Protein AF-0000000071170287 (afdb_homodimer)

pLDDT: mean 80.83, std 24.48, range [15.87, 98.81]

Sequence (714 aa):
MMTIGILTIIVFGMSVFVTDGTKCVKSKDAKGWYVNCGYQEFQSVPNDELEDVETFNLEHNYIGKLHNNSFAPYPNIKHLRLAFNKVHTIDQGSLASLSELDILDLSQNAVRTVPGGLPKSLTHLNLNANPVDVDMRPLASAVGLRTLQLKGCDLKAYPALGIMPNLVTLDVSENYDIEDLDPAQLAVTCRLARLNITGASKLFRPGQQGAHCRCRRVVQWTETHKVALYGLGHPVQCPEPVDGDGEADDRDDPNSDACARAPEQALAVFKECMAEWEHRNTPYWAIASGLAIAVALMVGLCVCMRRRRRRRRRRAAAAADKSQAAQSPPSSDVKSAANNDSAGHKTEPAALLSSAAMMTIGILTIIVFGMSVFVTDGTKCVKSKDAKGWYVNCGYQEFQSVPNDELEDVETFNLEHNYIGKLHNNSFAPYPNIKHLRLAFNKVHTIDQGSLASLSELDILDLSQNAVRTVPGGLPKSLTHLNLNANPVDVDMRPLASAVGLRTLQLKGCDLKAYPALGIMPNLVTLDVSENYDIEDLDPAQLAVTCRLARLNITGASKLFRPGQQGAHCRCRRVVQWTETHKVALYGLGHPVQCPEPVDGDGEADDRDDPNSDACARAPEQALAVFKECMAEWEHRNTPYWAIASGLAIAVALMVGLCVCMRRRRRRRRRRAAAAADKSQAAQSPPSSDVKSAANNDSAGHKTEPAALLSSAA

Radius of gyration: 48.96 Å; Cα contacts (8 Å, |Δi|>4): 1388; chains: 2; bounding box: 82×201×154 Å

Foldseek 3Di:
DPPPPPPPPPPPPFPFPPDPPDCKTWGADPVGIAIANAPSQDQAQDPDLDPAHAAYHHEHHAHAEQDLCRCVSPQNYQHYAHANYAHAYYDQNRALSNQNHAEDAHDHYAHAADHANHHLNYAYYAHHQYQYELEHQSCVNNQNHAEYHHANNLYQEHRQYAQHARHAEYENAQNQNHQADALLSVLSHLNHAEYEHANPQNYLDAPDALSQLRQLQVLLSCVVSNHHYHHQDVPRDHHDHDPCHCVVPVCSPPPDPSSRDHDPSSVVSNVVSVVVVCVVPPPPVVVVVVVVVVVVVVVVVVVVVVVVVVVVVVVVVVVVVVPPPPDDDDDDDDDDDDDDDDDDDPDDDPDDDDDDD/DPPPPPPPPPPPPFPFPPDPPPCKTWGADPVGIAIANAPSQDQAQDPDLDPAHAAYHHEHHAHAEQDLCRCVSPQNYQHYHHANYAHAYYDQNRALSNQNHAEDAHDHYAHAADHANHHLNYAYYAHHQYQYELEHQSCVNNQNHAEYHHANNLYQEHRQYAQHARHAEYENAQNQNHQADALLSVLSHLNHAEYEHANPQNYLDAPDALSQLRQLQVLLSCVVSNHHYHHQDVPRDHHDHDPCHCVVPVCSPPPDPSSRDHDPSSVVSNVVSVVVVCVVPPPPVVVVVVVVVVVVVVVVVVVVVVVVVVVVVVVVVVVVVVPPVPPDDPDDDDPDDDDDDDDDDDDDDDDDDDDDD

Organism: Aphis gossypii (NCBI:txid80765)

Secondary structure (DSSP, 8-state):
----------------B--TT-SSEEEEETTEEEEE-TTS--SS-------S-SEEE--SS---EE-TTTTTT-TT-SEEE--SS---EE-TTTTTT-TT--EEE--SS---SPPS---TT--EEE-TT----SB-GGGGG-TT--EEE-TT---SSS-B----TT--EEE-TT-TT-----HHHHHTSTT--EEE-TT-TTTT-TT-TTHHHHHHHHHHHHHHTT-EEESSTTTT-PPPP-TTTTSS-GGG-TTSGGGTSPPHHHHHHHHHHHHHHHHHHS-HHHHHHHHHHHHHHHHHHHHHHHHHHHHHHHHHHHHHHTTSTT-------------------------------/----------------B--TT-SSEEEEETTEEEEE-TTS--SS-------S-SEEE--SS---EE-TTTTTT-TT-SEEE--SS---EE-TTTTTT-TT--EEE--SS---SPPS---TT--EEE-TT----SB-GGGGG-TT--EEE-TT---SSS-B----TT--EEE-TT-TT-----HHHHHT-TT--EEE-TT-TTTT-TT-TTHHHHHHHHHHHHHHTT-EEESSTTTT-PPPP-TTTTSS-GGG-TTSGGGTSPPHHHHHHHHHHHHHHHHHHS-HHHHHHHHHHHHHHHHHHHHHHHHHHHHHHHHHHHHHHTTGGGGS-----------------------------

Solvent-accessible surface area (backbone atoms only — not comparable to full-atom values): 37749 Å² total; per-residue (Å²): 135,84,82,77,77,80,79,80,78,78,74,80,73,76,68,67,57,76,63,92,86,56,82,50,42,51,40,75,53,100,89,37,33,34,34,43,38,47,69,62,68,37,57,49,71,74,83,65,94,54,76,72,34,23,30,42,33,45,27,47,28,47,29,30,59,39,44,54,64,51,42,61,80,40,46,56,25,28,34,41,34,42,28,42,21,11,33,45,44,58,41,49,50,23,50,44,65,24,62,51,23,30,36,41,33,45,23,42,21,29,35,34,67,72,48,37,51,43,26,55,44,24,28,35,43,33,38,26,41,11,60,33,52,40,73,39,43,43,49,41,50,25,57,39,28,26,36,42,35,36,33,40,13,68,24,63,38,62,68,40,62,36,63,32,37,48,26,28,35,40,33,45,22,51,14,51,53,21,46,61,73,51,49,52,72,50,16,25,30,58,44,35,38,35,39,32,41,32,53,29,70,46,42,52,39,75,76,41,82,36,21,24,22,44,37,39,19,36,52,44,46,28,59,77,62,60,32,48,69,40,59,60,58,88,79,68,72,63,38,68,78,42,95,64,39,27,72,90,39,67,51,24,16,81,86,40,74,51,14,43,44,77,52,67,67,20,52,52,41,25,50,52,16,48,51,52,35,46,64,71,68,48,58,70,62,55,56,51,49,46,49,48,50,50,50,49,51,51,51,49,51,52,50,53,51,52,51,51,52,52,53,52,52,53,55,53,53,59,56,56,64,65,65,72,72,67,72,81,88,80,92,83,87,83,80,83,84,84,84,93,84,88,82,84,82,84,84,83,91,82,82,79,86,78,65,92,126,136,84,81,78,79,79,80,78,78,78,74,78,73,77,70,66,57,78,62,89,87,55,83,51,43,49,40,74,53,100,87,36,33,34,33,44,39,46,70,62,68,36,57,49,71,75,83,66,94,53,75,71,35,24,31,43,33,45,26,47,28,47,30,30,59,39,45,54,65,51,42,61,80,40,46,56,25,29,33,41,35,42,29,42,21,13,34,44,44,59,42,47,50,23,50,45,65,24,63,52,23,30,37,41,34,45,24,42,24,28,35,34,67,71,47,37,50,42,26,54,45,24,28,36,43,33,37,26,40,10,60,33,53,39,73,40,43,42,49,42,50,25,58,40,28,26,34,43,34,36,35,38,12,68,26,64,38,62,69,40,62,36,62,31,38,49,25,29,36,41,32,46,20,53,14,51,51,19,46,60,74,51,49,52,72,50,16,24,30,58,46,34,37,36,37,32,42,32,53,29,71,45,41,53,39,73,76,40,84,36,22,24,21,44,39,38,20,36,52,44,47,30,61,75,62,59,32,46,68,39,57,62,57,89,77,69,72,61,37,66,78,42,93,66,41,26,73,90,39,68,52,23,17,83,88,40,74,52,14,45,44,77,51,66,68,20,51,52,41,26,51,52,15,47,52,50,35,47,63,73,68,48,58,67,62,56,56,50,49,48,50,48,49,50,49,49,52,51,51,49,51,52,52,54,52,51,51,53,54,52,53,55,52,52,56,54,52,58,56,56,62,64,62,64,67,64,70,72,78,86,75,87,86,82,74,84,76,85,82,89,78,91,77,84,92,81,90,88,96,90,84,93,88,88,91,94,131

Structure (mmCIF, N/CA/C/O backbone):
data_AF-0000000071170287-model_v1
#
loop_
_entity.id
_entity.type
_entity.pdbx_description
1 polymer 'Uncharacterized protein'
#
loop_
_atom_site.group_PDB
_atom_site.id
_atom_site.type_symbol
_atom_site.label_atom_id
_atom_site.label_alt_id
_atom_site.label_comp_id
_atom_site.label_asym_id
_atom_site.label_entity_id
_atom_site.label_seq_id
_atom_site.pdbx_PDB_ins_code
_atom_site.Cartn_x
_atom_site.Cartn_y
_atom_site.Cartn_z
_atom_site.occupancy
_atom_site.B_iso_or_equiv
_atom_site.auth_seq_id
_atom_site.auth_comp_id
_atom_site.auth_asym_id
_atom_site.auth_atom_id
_atom_site.pdbx_PDB_model_num
ATOM 1 N N . MET A 1 1 ? 19.141 8.766 73 1 29.8 1 MET A N 1
ATOM 2 C CA . MET A 1 1 ? 17.875 8.445 72.375 1 29.8 1 MET A CA 1
ATOM 3 C C . MET A 1 1 ? 17.875 8.844 70.938 1 29.8 1 MET A C 1
ATOM 5 O O . MET A 1 1 ? 17.906 10.039 70.625 1 29.8 1 MET A O 1
ATOM 9 N N . MET A 1 2 ? 18.625 8.086 70.062 1 35.69 2 MET A N 1
ATOM 10 C CA . MET A 1 2 ? 18.828 8.234 68.625 1 35.69 2 MET A CA 1
ATOM 11 C C . MET A 1 2 ? 17.516 8.078 67.875 1 35.69 2 MET A C 1
ATOM 13 O O . MET A 1 2 ? 16.844 7.055 68 1 35.69 2 MET A O 1
ATOM 17 N N . THR A 1 3 ? 16.75 9.172 67.562 1 39.69 3 THR A N 1
ATOM 18 C CA . THR A 1 3 ? 15.531 9.25 66.812 1 39.69 3 THR A CA 1
ATOM 19 C C . THR A 1 3 ? 15.766 8.719 65.375 1 39.69 3 THR A C 1
ATOM 21 O O . THR A 1 3 ? 16.547 9.281 64.625 1 39.69 3 THR A O 1
ATOM 24 N N . ILE A 1 4 ? 15.75 7.395 65.125 1 41.28 4 ILE A N 1
ATOM 25 C CA . ILE A 1 4 ? 15.727 6.785 63.844 1 41.28 4 ILE A CA 1
ATOM 26 C C . ILE A 1 4 ? 14.477 7.234 63.062 1 41.28 4 ILE A C 1
ATOM 28 O O . ILE A 1 4 ? 13.352 6.938 63.5 1 41.28 4 ILE A O 1
ATOM 32 N N . GLY A 1 5 ? 14.523 8.336 62.312 1 35.56 5 GLY A N 1
ATOM 33 C CA . GLY A 1 5 ? 13.508 8.758 61.375 1 35.56 5 GLY A CA 1
ATOM 34 C C . GLY A 1 5 ? 13.172 7.699 60.344 1 35.56 5 GLY A C 1
ATOM 35 O O . GLY A 1 5 ? 14.047 7.242 59.625 1 35.56 5 GLY A O 1
ATOM 36 N N . ILE A 1 6 ? 12.07 6.918 60.562 1 38.28 6 ILE A N 1
ATOM 37 C CA . ILE A 1 6 ? 11.5 5.977 59.594 1 38.28 6 ILE A CA 1
ATOM 38 C C . ILE A 1 6 ? 11.023 6.727 58.375 1 38.28 6 ILE A C 1
ATOM 40 O O . ILE A 1 6 ? 10.141 7.582 58.438 1 38.28 6 ILE A O 1
ATOM 44 N N . LEU A 1 7 ? 11.867 6.836 57.375 1 33.69 7 LEU A N 1
ATOM 45 C CA . LEU A 1 7 ? 11.484 7.258 56.031 1 33.69 7 LEU A CA 1
ATOM 46 C C . LEU A 1 7 ? 10.414 6.336 55.438 1 33.69 7 LEU A C 1
ATOM 48 O O . LEU A 1 7 ? 10.672 5.148 55.219 1 33.69 7 LEU A O 1
ATOM 52 N N . THR A 1 8 ? 9.125 6.621 55.594 1 34.88 8 THR A N 1
ATOM 53 C CA . THR A 1 8 ? 8.008 5.973 54.906 1 34.88 8 THR A CA 1
ATOM 54 C C . THR A 1 8 ? 8.078 6.188 53.406 1 34.88 8 THR A C 1
ATOM 56 O O . THR A 1 8 ? 7.988 7.32 52.938 1 34.88 8 THR A O 1
ATOM 59 N N . ILE A 1 9 ? 8.68 5.328 52.656 1 34 9 ILE A N 1
ATOM 60 C CA . ILE A 1 9 ? 8.578 5.262 51.219 1 34 9 ILE A CA 1
ATOM 61 C C . ILE A 1 9 ? 7.133 4.996 50.812 1 34 9 ILE A C 1
ATOM 63 O O . ILE A 1 9 ? 6.582 3.936 51.094 1 34 9 ILE A O 1
ATOM 67 N N . ILE A 1 10 ? 6.352 5.973 50.531 1 35.06 10 ILE A N 1
ATOM 68 C CA . ILE A 1 10 ? 5.047 5.867 49.906 1 35.06 10 ILE A CA 1
ATOM 69 C C . ILE A 1 10 ? 5.219 5.305 48.5 1 35.06 10 ILE A C 1
ATOM 71 O O . ILE A 1 10 ? 5.742 5.984 47.594 1 35.06 10 ILE A O 1
ATOM 75 N N . VAL A 1 11 ? 5.27 4.043 48.312 1 34.19 11 VAL A N 1
ATOM 76 C CA . VAL A 1 11 ? 5.129 3.391 47.031 1 34.19 11 VAL A CA 1
ATOM 77 C C . VAL A 1 11 ? 3.736 3.66 46.469 1 34.19 11 VAL A C 1
ATOM 79 O O . VAL A 1 11 ? 2.738 3.182 47 1 34.19 11 VAL A O 1
ATOM 82 N N . PHE A 1 12 ? 3.539 4.785 45.812 1 38.03 12 PHE A N 1
ATOM 83 C CA . PHE A 1 12 ? 2.377 4.918 44.938 1 38.03 12 PHE A CA 1
ATOM 84 C C . PHE A 1 12 ? 2.248 3.711 44.031 1 38.03 12 PHE A C 1
ATOM 86 O O . PHE A 1 12 ? 3.059 3.529 43.125 1 38.03 12 PHE A O 1
ATOM 93 N N . GLY A 1 13 ? 1.559 2.732 44.438 1 34.62 13 GLY A N 1
ATOM 94 C CA . GLY A 1 13 ? 1.176 1.552 43.656 1 34.62 13 GLY A CA 1
ATOM 95 C C . GLY A 1 13 ? 0.446 1.883 42.375 1 34.62 13 GLY A C 1
ATOM 96 O O . GLY A 1 13 ? -0.657 2.434 42.406 1 34.62 13 GLY A O 1
ATOM 97 N N . MET A 1 14 ? 1.111 2.156 41.219 1 40.56 14 MET A N 1
ATOM 98 C CA . MET A 1 14 ? 0.49 2.055 39.906 1 40.56 14 MET A CA 1
ATOM 99 C C . MET A 1 14 ? -0.341 0.782 39.781 1 40.56 14 MET A C 1
ATOM 101 O O . MET A 1 14 ? 0.182 -0.322 39.938 1 40.56 14 MET A O 1
ATOM 105 N N . SER A 1 15 ? -1.541 0.933 40 1 41.53 15 SER A N 1
ATOM 106 C CA . SER A 1 15 ? -2.408 -0.226 39.812 1 41.53 15 SER A CA 1
ATOM 107 C C . SER A 1 15 ? -2.393 -0.703 38.375 1 41.53 15 SER A C 1
ATOM 109 O O . SER A 1 15 ? -2.838 0.012 37.469 1 41.53 15 SER A O 1
ATOM 111 N N . VAL A 1 16 ? -1.485 -1.405 38 1 45.06 16 VAL A N 1
ATOM 112 C CA . VAL A 1 16 ? -1.535 -2.199 36.781 1 45.06 16 VAL A CA 1
ATOM 113 C C . VAL A 1 16 ? -2.592 -3.293 36.906 1 45.06 16 VAL A C 1
ATOM 115 O O . VAL A 1 16 ? -2.52 -4.125 37.812 1 45.06 16 VAL A O 1
ATOM 118 N N . PHE A 1 17 ? -3.75 -3.111 36.5 1 42.28 17 PHE A N 1
ATOM 119 C CA . PHE A 1 17 ? -4.695 -4.215 36.406 1 42.28 17 PHE A CA 1
ATOM 120 C C . PHE A 1 17 ? -4.371 -5.086 35.188 1 42.28 17 PHE A C 1
ATOM 122 O O . PHE A 1 17 ? -4.398 -4.613 34.062 1 42.28 17 PHE A O 1
ATOM 129 N N . VAL A 1 18 ? -3.551 -6.066 35.438 1 42.06 18 VAL A N 1
ATOM 130 C CA . VAL A 1 18 ? -3.404 -7.094 34.406 1 42.06 18 VAL A CA 1
ATOM 131 C C . VAL A 1 18 ? -4.66 -7.965 34.375 1 42.06 18 VAL A C 1
ATOM 133 O O . VAL A 1 18 ? -4.988 -8.641 35.344 1 42.06 18 VAL A O 1
ATOM 136 N N . THR A 1 19 ? -5.719 -7.688 33.75 1 39.91 19 THR A N 1
ATOM 137 C CA . THR A 1 19 ? -6.793 -8.656 33.562 1 39.91 19 THR A CA 1
ATOM 138 C C . THR A 1 19 ? -6.273 -9.914 32.875 1 39.91 19 THR A C 1
ATOM 140 O O . THR A 1 19 ? -5.32 -9.844 32.094 1 39.91 19 THR A O 1
ATOM 143 N N . ASP A 1 20 ? -6.488 -11.102 33.219 1 40.72 20 ASP A N 1
ATOM 144 C CA . ASP A 1 20 ? -6.281 -12.453 32.688 1 40.72 20 ASP A CA 1
ATOM 145 C C . ASP A 1 20 ? -6.781 -12.562 31.25 1 40.72 20 ASP A C 1
ATOM 147 O O . ASP A 1 20 ? -7.93 -12.219 30.953 1 40.72 20 ASP A O 1
ATOM 151 N N . GLY A 1 21 ? -5.891 -12.688 30.219 1 50.78 21 GLY A N 1
ATOM 152 C CA . GLY A 1 21 ? -6.004 -13.008 28.812 1 50.78 21 GLY A CA 1
ATOM 153 C C . GLY A 1 21 ? -5.906 -11.789 27.906 1 50.78 21 GLY A C 1
ATOM 154 O O . GLY A 1 21 ? -6.109 -11.891 26.703 1 50.78 21 GLY A O 1
ATOM 155 N N . THR A 1 22 ? -6.148 -10.609 28.578 1 59.31 22 THR A N 1
ATOM 156 C CA . THR A 1 22 ? -6.266 -9.453 27.688 1 59.31 22 THR A CA 1
ATOM 157 C C . THR A 1 22 ? -4.887 -8.969 27.25 1 59.31 22 THR A C 1
ATOM 159 O O . THR A 1 22 ? -4.004 -8.758 28.094 1 59.31 22 THR A O 1
ATOM 162 N N . LYS A 1 23 ? -4.492 -9.125 25.906 1 81 23 LYS A N 1
ATOM 163 C CA . LYS A 1 23 ? -3.273 -8.75 25.203 1 81 23 LYS A CA 1
ATOM 164 C C . LYS A 1 23 ? -2.969 -7.266 25.391 1 81 23 LYS A C 1
ATOM 166 O O . LYS A 1 23 ? -1.803 -6.867 25.438 1 81 23 LYS A O 1
ATOM 171 N N . CYS A 1 24 ? -3.906 -6.434 26.062 1 90.31 24 CYS A N 1
ATOM 172 C CA . CYS A 1 24 ? -3.691 -4.996 26.203 1 90.31 24 CYS A CA 1
ATOM 173 C C . CYS A 1 24 ? -3.594 -4.598 27.656 1 90.31 24 CYS A C 1
ATOM 175 O O . CYS A 1 24 ? -4.262 -5.184 28.516 1 90.31 24 CYS A O 1
ATOM 177 N N . VAL A 1 25 ? -2.793 -3.596 28.109 1 90.19 25 VAL A N 1
ATOM 178 C CA . VAL A 1 25 ? -2.592 -3.109 29.469 1 90.19 25 VAL A CA 1
ATOM 179 C C . VAL A 1 25 ? -3.162 -1.698 29.609 1 90.19 25 VAL A C 1
ATOM 181 O O . VAL A 1 25 ? -2.822 -0.809 28.812 1 90.19 25 VAL A O 1
ATOM 184 N N . LYS A 1 26 ? -4.066 -1.581 30.531 1 89.5 26 LYS A N 1
ATOM 185 C CA . LYS A 1 26 ? -4.672 -0.279 30.781 1 89.5 26 LYS A CA 1
ATOM 186 C C . LYS A 1 26 ? -4.059 0.381 32 1 89.5 26 LYS A C 1
ATOM 188 O O . LYS A 1 26 ? -3.83 -0.279 33.031 1 89.5 26 LYS A O 1
ATOM 193 N N . SER A 1 27 ? -3.666 1.724 31.891 1 89.56 27 SER A N 1
ATOM 194 C CA . SER A 1 27 ? -3.104 2.498 33 1 89.56 27 SER A CA 1
ATOM 195 C C . SER A 1 27 ? -3.598 3.939 32.969 1 89.56 27 SER A C 1
ATOM 197 O O . SER A 1 27 ? -4.203 4.375 31.984 1 89.56 27 SER A O 1
ATOM 199 N N . LYS A 1 28 ? -3.533 4.602 34.062 1 86.5 28 LYS A N 1
ATOM 200 C CA . LYS A 1 28 ? -3.93 6.004 34.156 1 86.5 28 LYS A CA 1
ATOM 201 C C . LYS A 1 28 ? -2.715 6.91 34.344 1 86.5 28 LYS A C 1
ATOM 203 O O . LYS A 1 28 ? -1.838 6.617 35.156 1 86.5 28 LYS A O 1
ATOM 208 N N . ASP A 1 29 ? -2.504 7.727 33.406 1 77.69 29 ASP A N 1
ATOM 209 C CA . ASP A 1 29 ? -1.448 8.727 33.562 1 77.69 29 ASP A CA 1
ATOM 210 C C . ASP A 1 29 ? -2.033 10.125 33.719 1 77.69 29 ASP A C 1
ATOM 212 O O . ASP A 1 29 ? -3.236 10.281 33.938 1 77.69 29 ASP A O 1
ATOM 216 N N . ALA A 1 30 ? -1.135 11.172 33.875 1 78.75 30 ALA A N 1
ATOM 217 C CA . ALA A 1 30 ? -1.537 12.562 34.062 1 78.75 30 ALA A CA 1
ATOM 218 C C . ALA A 1 30 ? -2.482 13.016 32.969 1 78.75 30 ALA A C 1
ATOM 220 O O . ALA A 1 30 ? -3.332 13.883 33.188 1 78.75 30 ALA A O 1
ATOM 221 N N . LYS A 1 31 ? -2.428 12.344 31.812 1 74.06 31 LYS A N 1
ATOM 222 C CA . LYS A 1 31 ? -3.188 12.789 30.656 1 74.06 31 LYS A CA 1
ATOM 223 C C . LYS A 1 31 ? -4.504 12.023 30.531 1 74.06 31 LYS A C 1
ATOM 225 O O . LYS A 1 31 ? -5.391 12.422 29.766 1 74.06 31 LYS A O 1
ATOM 230 N N . GLY A 1 32 ? -4.605 11.008 31.281 1 85.38 32 GLY A N 1
ATOM 231 C CA . GLY A 1 32 ? -5.828 10.219 31.25 1 85.38 32 GLY A CA 1
ATOM 232 C C . GLY A 1 32 ? -5.574 8.727 31.156 1 85.38 32 GLY A C 1
ATOM 233 O O . GLY A 1 32 ? -4.5 8.242 31.516 1 85.38 32 GLY A O 1
ATOM 234 N N . TRP A 1 33 ? -6.621 8.109 30.719 1 89.69 33 TRP A N 1
ATOM 235 C CA . TRP A 1 33 ? -6.543 6.652 30.609 1 89.69 33 TRP A CA 1
ATOM 236 C C . TRP A 1 33 ? -5.715 6.238 29.406 1 89.69 33 TRP A C 1
ATOM 238 O O . TRP A 1 33 ? -5.977 6.676 28.281 1 89.69 33 TRP A O 1
ATOM 248 N N . TYR A 1 34 ? -4.645 5.484 29.719 1 92.94 34 TYR A N 1
ATOM 249 C CA . TYR A 1 34 ? -3.707 4.988 28.719 1 92.94 34 TYR A CA 1
ATOM 250 C C . TYR A 1 34 ? -3.859 3.482 28.516 1 92.94 34 TYR A C 1
ATOM 252 O O . TYR A 1 34 ? -3.811 2.721 29.484 1 92.94 34 TYR A O 1
ATOM 260 N N . VAL A 1 35 ? -4.125 3.059 27.266 1 93.19 35 VAL A N 1
ATOM 261 C CA . VAL A 1 35 ? -4.211 1.637 26.953 1 93.19 35 VAL A CA 1
ATOM 262 C C . VAL A 1 35 ? -3.086 1.252 26 1 93.19 35 VAL A C 1
ATOM 264 O O . VAL A 1 35 ? -2.971 1.816 24.906 1 93.19 35 VAL A O 1
ATOM 267 N N . ASN A 1 36 ? -2.26 0.349 26.453 1 93.94 36 ASN A N 1
ATOM 268 C CA . ASN A 1 36 ? -1.145 -0.127 25.641 1 93.94 36 ASN A CA 1
ATOM 269 C C . ASN A 1 36 ? -1.423 -1.511 25.062 1 93.94 36 ASN A C 1
ATOM 271 O O . ASN A 1 36 ? -1.514 -2.492 25.797 1 93.94 36 ASN A O 1
ATOM 275 N N . CYS A 1 37 ? -1.545 -1.585 23.766 1 94.81 37 CYS A N 1
ATOM 276 C CA . CYS A 1 37 ? -1.74 -2.838 23.047 1 94.81 37 CYS A CA 1
ATOM 277 C C . CYS A 1 37 ? -0.62 -3.07 22.047 1 94.81 37 CYS A C 1
ATOM 279 O O . CYS A 1 37 ? -0.827 -3.717 21.016 1 94.81 37 CYS A O 1
ATOM 281 N N . GLY A 1 38 ? 0.554 -2.514 22.297 1 94.94 38 GLY A N 1
ATOM 282 C CA . GLY A 1 38 ? 1.684 -2.672 21.391 1 94.94 38 GLY A CA 1
ATOM 283 C C . GLY A 1 38 ? 2.322 -4.047 21.469 1 94.94 38 GLY A C 1
ATOM 284 O O . GLY A 1 38 ? 2.184 -4.746 22.484 1 94.94 38 GLY A O 1
ATOM 285 N N . TYR A 1 39 ? 2.867 -4.512 20.422 1 93.81 39 TYR A N 1
ATOM 286 C CA . TYR A 1 39 ? 3.682 -5.719 20.344 1 93.81 39 TYR A CA 1
ATOM 287 C C . TYR A 1 39 ? 2.844 -6.961 20.641 1 93.81 39 TYR A C 1
ATOM 289 O O . TYR A 1 39 ? 3.295 -7.871 21.328 1 93.81 39 TYR A O 1
ATOM 297 N N . GLN A 1 40 ? 1.614 -7.004 20.078 1 92.56 40 GLN A N 1
ATOM 298 C CA . GLN A 1 40 ? 0.732 -8.133 20.328 1 92.56 40 GLN A CA 1
ATOM 299 C C . GLN A 1 40 ? 0.398 -8.883 19.047 1 92.56 40 GLN A C 1
ATOM 301 O O . GLN A 1 40 ? -0.371 -9.844 19.062 1 92.56 40 GLN A O 1
ATOM 306 N N . GLU A 1 41 ? 0.942 -8.43 17.922 1 92.5 41 GLU A N 1
ATOM 307 C CA . GLU A 1 41 ? 0.76 -9.047 16.609 1 92.5 41 GLU A CA 1
ATOM 308 C C . GLU A 1 41 ? -0.693 -8.961 16.156 1 92.5 41 GLU A C 1
ATOM 310 O O . GLU A 1 41 ? -1.208 -9.883 15.516 1 92.5 41 GLU A O 1
ATOM 315 N N . PHE A 1 42 ? -1.376 -7.898 16.609 1 94.31 42 PHE A N 1
ATOM 316 C CA . PHE A 1 42 ? -2.746 -7.664 16.156 1 94.31 42 PHE A CA 1
ATOM 317 C C . PHE A 1 42 ? -2.797 -7.438 14.656 1 94.31 42 PHE A C 1
ATOM 319 O O . PHE A 1 42 ? -1.934 -6.762 14.094 1 94.31 42 PHE A O 1
ATOM 326 N N . GLN A 1 43 ? -3.805 -8.031 14.047 1 94.94 43 GLN A N 1
ATOM 327 C CA . GLN A 1 43 ? -4.027 -7.805 12.625 1 94.94 43 GLN A CA 1
ATOM 328 C C . GLN A 1 43 ? -5.234 -6.898 12.398 1 94.94 43 GLN A C 1
ATOM 330 O O . GLN A 1 43 ? -5.508 -6.496 11.266 1 94.94 43 GLN A O 1
ATOM 335 N N . SER A 1 44 ? -5.895 -6.664 13.492 1 94.44 44 SER A N 1
ATOM 336 C CA . SER A 1 44 ? -7.016 -5.73 13.531 1 94.44 44 SER A CA 1
ATOM 337 C C . SER A 1 44 ? -7.113 -5.035 14.883 1 94.44 44 SER A C 1
ATOM 339 O O . SER A 1 44 ? -6.465 -5.449 15.844 1 94.44 44 SER A O 1
ATOM 341 N N . VAL A 1 45 ? -7.824 -3.928 14.906 1 94.5 45 VAL A N 1
ATOM 342 C CA . VAL A 1 45 ? -8.008 -3.195 16.156 1 94.5 45 VAL A CA 1
ATOM 343 C C . VAL A 1 45 ? -8.773 -4.062 17.156 1 94.5 45 VAL A C 1
ATOM 345 O O . VAL A 1 45 ? -9.836 -4.598 16.828 1 94.5 45 VAL A O 1
ATOM 348 N N . PRO A 1 46 ? -8.148 -4.219 18.281 1 91.69 46 PRO A N 1
ATOM 349 C CA . PRO A 1 46 ? -8.812 -5.055 19.281 1 91.69 46 PRO A CA 1
ATOM 350 C C . PRO A 1 46 ? -10.125 -4.457 19.781 1 91.69 46 PRO A C 1
ATOM 352 O O . PRO A 1 46 ? -10.273 -3.232 19.828 1 91.69 46 PRO A O 1
ATOM 355 N N . ASN A 1 47 ? -11.109 -5.305 19.922 1 81.88 47 ASN A N 1
ATOM 356 C CA . ASN A 1 47 ? -12.406 -4.902 20.453 1 81.88 47 ASN A CA 1
ATOM 357 C C . ASN A 1 47 ? -12.57 -5.297 21.922 1 81.88 47 ASN A C 1
ATOM 359 O O . ASN A 1 47 ? -13.484 -6.051 22.266 1 81.88 47 ASN A O 1
ATOM 363 N N . ASP A 1 48 ? -11.555 -4.871 22.562 1 73.62 48 ASP A N 1
ATOM 364 C CA . ASP A 1 48 ? -11.648 -5.184 23.984 1 73.62 48 ASP A CA 1
ATOM 365 C C . ASP A 1 48 ? -12.516 -4.156 24.703 1 73.62 48 ASP A C 1
ATOM 367 O O . ASP A 1 48 ? -12.641 -3.012 24.266 1 73.62 48 ASP A O 1
ATOM 371 N N . GLU A 1 49 ? -13.68 -4.523 25.188 1 68.88 49 GLU A N 1
ATOM 372 C CA . GLU A 1 49 ? -14.594 -3.662 25.922 1 68.88 49 GLU A CA 1
ATOM 373 C C . GLU A 1 49 ? -13.852 -2.799 26.938 1 68.88 49 GLU A C 1
ATOM 375 O O . GLU A 1 49 ? -14.109 -2.875 28.141 1 68.88 49 GLU A O 1
ATOM 380 N N . LEU A 1 50 ? -12.828 -2.078 26.281 1 77.44 50 LEU A N 1
ATOM 381 C CA . LEU A 1 50 ? -12.086 -1.16 27.141 1 77.44 50 LEU A CA 1
ATOM 382 C C . LEU A 1 50 ? -12.805 0.18 27.25 1 77.44 50 LEU A C 1
ATOM 384 O O . LEU A 1 50 ? -13.227 0.75 26.25 1 77.44 50 LEU A O 1
ATOM 388 N N . GLU A 1 51 ? -13.164 0.552 28.406 1 78.19 51 GLU A N 1
ATOM 389 C CA . GLU A 1 51 ? -13.914 1.789 28.609 1 78.19 51 GLU A CA 1
ATOM 390 C C . GLU A 1 51 ? -12.977 2.982 28.766 1 78.19 51 GLU A C 1
ATOM 392 O O . GLU A 1 51 ? -11.859 2.838 29.281 1 78.19 51 GLU A O 1
ATOM 397 N N . ASP A 1 52 ? -13.312 4.117 28.234 1 83.5 52 ASP A N 1
ATOM 398 C CA . ASP A 1 52 ? -12.742 5.445 28.469 1 83.5 52 ASP A CA 1
ATOM 399 C C . ASP A 1 52 ? -11.281 5.5 28.047 1 83.5 52 ASP A C 1
ATOM 401 O O . ASP A 1 52 ? -10.422 5.965 28.797 1 83.5 52 ASP A O 1
ATOM 405 N N . VAL A 1 53 ? -11.023 5.008 26.938 1 90.31 53 VAL A N 1
ATOM 406 C CA . VAL A 1 53 ? -9.664 5.055 26.406 1 90.31 53 VAL A CA 1
ATOM 407 C C . VAL A 1 53 ? -9.375 6.445 25.844 1 90.31 53 VAL A C 1
ATOM 409 O O . VAL A 1 53 ? -10.086 6.922 24.953 1 90.31 53 VAL A O 1
ATOM 412 N N . GLU A 1 54 ? -8.359 7.141 26.359 1 94.56 54 GLU A N 1
ATOM 413 C CA . GLU A 1 54 ? -7.969 8.461 25.859 1 94.56 54 GLU A CA 1
ATOM 414 C C . GLU A 1 54 ? -6.734 8.375 24.969 1 94.56 54 GLU A C 1
ATOM 416 O O . GLU A 1 54 ? -6.656 9.047 23.938 1 94.56 54 GLU A O 1
ATOM 421 N N . THR A 1 55 ? -5.801 7.664 25.5 1 95.56 55 THR A N 1
ATOM 422 C CA . THR A 1 55 ? -4.625 7.344 24.688 1 95.56 55 THR A CA 1
ATOM 423 C C . THR A 1 55 ? -4.594 5.859 24.344 1 95.56 55 THR A C 1
ATOM 425 O O . THR A 1 55 ? -4.594 5.008 25.25 1 95.56 55 THR A O 1
ATOM 428 N N . PHE A 1 56 ? -4.605 5.555 23.125 1 95.88 56 PHE A N 1
ATOM 429 C CA . PHE A 1 56 ? -4.648 4.172 22.656 1 95.88 56 PHE A CA 1
ATOM 430 C C . PHE A 1 56 ? -3.396 3.838 21.844 1 95.88 56 PHE A C 1
ATOM 432 O O . PHE A 1 56 ? -3.217 4.34 20.734 1 95.88 56 PHE A O 1
ATOM 439 N N . ASN A 1 57 ? -2.52 2.99 22.422 1 96.81 57 ASN A N 1
ATOM 440 C CA . ASN A 1 57 ? -1.277 2.588 21.766 1 96.81 57 ASN A CA 1
ATOM 441 C C . ASN A 1 57 ? -1.42 1.237 21.078 1 96.81 57 ASN A C 1
ATOM 443 O O . ASN A 1 57 ? -1.558 0.206 21.734 1 96.81 57 ASN A O 1
ATOM 447 N N . LEU A 1 58 ? -1.395 1.276 19.75 1 97.06 58 LEU A N 1
ATOM 448 C CA . LEU A 1 58 ? -1.475 0.08 18.922 1 97.06 58 LEU A CA 1
ATOM 449 C C . LEU A 1 58 ? -0.214 -0.082 18.078 1 97.06 58 LEU A C 1
ATOM 451 O O . LEU A 1 58 ? -0.255 -0.685 17 1 97.06 58 LEU A O 1
ATOM 455 N N . GLU A 1 59 ? 0.894 0.443 18.547 1 97.56 59 GLU A N 1
ATOM 456 C CA . GLU A 1 59 ? 2.148 0.42 17.812 1 97.56 59 GLU A CA 1
ATOM 457 C C . GLU A 1 59 ? 2.74 -0.986 17.766 1 97.56 59 GLU A C 1
ATOM 459 O O . GLU A 1 59 ? 2.471 -1.805 18.641 1 97.56 59 GLU A O 1
ATOM 464 N N . HIS A 1 60 ? 3.475 -1.213 16.734 1 96.19 60 HIS A N 1
ATOM 465 C CA . HIS A 1 60 ? 4.25 -2.439 16.594 1 96.19 60 HIS A CA 1
ATOM 466 C C . HIS A 1 60 ? 3.342 -3.664 16.531 1 96.19 60 HIS A C 1
ATOM 468 O O . HIS A 1 60 ? 3.543 -4.621 17.281 1 96.19 60 HIS A O 1
ATOM 474 N N . ASN A 1 61 ? 2.355 -3.621 15.625 1 96.25 61 ASN A N 1
ATOM 475 C CA . ASN A 1 61 ? 1.466 -4.719 15.258 1 96.25 61 ASN A CA 1
ATOM 476 C C . ASN A 1 61 ? 1.429 -4.934 13.75 1 96.25 61 ASN A C 1
ATOM 478 O O . ASN A 1 61 ? 2.369 -4.57 13.047 1 96.25 61 ASN A O 1
ATOM 482 N N . TYR A 1 62 ? 0.425 -5.652 13.266 1 95.94 62 TYR A N 1
ATOM 483 C CA . TYR A 1 62 ? 0.321 -5.934 11.836 1 95.94 62 TYR A CA 1
ATOM 484 C C . TYR A 1 62 ? -1.071 -5.598 11.32 1 95.94 62 TYR A C 1
ATOM 486 O O . TYR A 1 62 ? -1.656 -6.367 10.555 1 95.94 62 TYR A O 1
ATOM 494 N N . ILE A 1 63 ? -1.551 -4.453 11.82 1 97.31 63 ILE A N 1
ATOM 495 C CA . ILE A 1 63 ? -2.855 -3.973 11.383 1 97.31 63 ILE A CA 1
ATOM 496 C C . ILE A 1 63 ? -2.756 -3.434 9.953 1 97.31 63 ILE A C 1
ATOM 498 O O . ILE A 1 63 ? -1.897 -2.6 9.656 1 97.31 63 ILE A O 1
ATOM 502 N N . GLY A 1 64 ? -3.635 -3.873 9.086 1 96.94 64 GLY A N 1
ATOM 503 C CA . GLY A 1 64 ? -3.545 -3.496 7.688 1 96.94 64 GLY A CA 1
ATOM 504 C C . GLY A 1 64 ? -4.672 -2.586 7.242 1 96.94 64 GLY A C 1
ATOM 505 O O . GLY A 1 64 ? -4.473 -1.7 6.41 1 96.94 64 GLY A O 1
ATOM 506 N N . LYS A 1 65 ? -5.805 -2.82 7.836 1 96.31 65 LYS A N 1
ATOM 507 C CA . LYS A 1 65 ? -7.004 -2.1 7.426 1 96.31 65 LYS A CA 1
ATOM 508 C C . LYS A 1 65 ? -7.695 -1.454 8.625 1 96.31 65 LYS A C 1
ATOM 510 O O . LYS A 1 65 ? -7.773 -2.055 9.695 1 96.31 65 LYS A O 1
ATOM 515 N N . LEU A 1 66 ? -8.109 -0.218 8.383 1 96.25 66 LEU A N 1
ATOM 516 C CA . LEU A 1 66 ? -8.992 0.453 9.328 1 96.25 66 LEU A CA 1
ATOM 517 C C . LEU A 1 66 ? -10.406 0.562 8.781 1 96.25 66 LEU A C 1
ATOM 519 O O . LEU A 1 66 ? -10.672 1.36 7.879 1 96.25 66 LEU A O 1
ATOM 523 N N . HIS A 1 67 ? -11.242 -0.193 9.438 1 94.06 67 HIS A N 1
ATOM 524 C CA . HIS A 1 67 ? -12.625 -0.242 8.992 1 94.06 67 HIS A CA 1
ATOM 525 C C . HIS A 1 67 ? -13.469 0.824 9.688 1 94.06 67 HIS A C 1
ATOM 527 O O . HIS A 1 67 ? -13.031 1.412 10.688 1 94.06 67 HIS A O 1
ATOM 533 N N . ASN A 1 68 ? -14.664 1.116 9.188 1 91.31 68 ASN A N 1
ATOM 534 C CA . ASN A 1 68 ? -15.555 2.141 9.719 1 91.31 68 ASN A CA 1
ATOM 535 C C . ASN A 1 68 ? -15.875 1.9 11.188 1 91.31 68 ASN A C 1
ATOM 537 O O . ASN A 1 68 ? -16.016 2.85 11.961 1 91.31 68 ASN A O 1
ATOM 541 N N . ASN A 1 69 ? -15.852 0.706 11.57 1 89.38 69 ASN A N 1
ATOM 542 C CA . ASN A 1 69 ? -16.234 0.399 12.938 1 89.38 69 ASN A CA 1
ATOM 543 C C . ASN A 1 69 ? -15.023 0.037 13.797 1 89.38 69 ASN A C 1
ATOM 545 O O . ASN A 1 69 ? -15.172 -0.411 14.93 1 89.38 69 ASN A O 1
ATOM 549 N N . SER A 1 70 ? -13.844 0.275 13.281 1 91.88 70 SER A N 1
ATOM 550 C CA . SER A 1 70 ? -12.641 -0.164 13.984 1 91.88 70 SER A CA 1
ATOM 551 C C . SER A 1 70 ? -12.523 0.507 15.344 1 91.88 70 SER A C 1
ATOM 553 O O . SER A 1 70 ? -12.047 -0.104 16.297 1 91.88 70 SER A O 1
ATOM 555 N N . PHE A 1 71 ? -13.016 1.781 15.438 1 93.25 71 PHE A N 1
ATOM 556 C CA . PHE A 1 71 ? -12.797 2.51 16.688 1 93.25 71 PHE A CA 1
ATOM 557 C C . PHE A 1 71 ? -14.125 2.914 17.312 1 93.25 71 PHE A C 1
ATOM 559 O O . PHE A 1 71 ? -14.164 3.73 18.234 1 93.25 71 PHE A O 1
ATOM 566 N N . ALA A 1 72 ? -15.203 2.383 16.859 1 88.69 72 ALA A N 1
ATOM 567 C CA . ALA A 1 72 ? -16.547 2.684 17.359 1 88.69 72 ALA A CA 1
ATOM 568 C C . ALA A 1 72 ? -16.625 2.439 18.875 1 88.69 72 ALA A C 1
ATOM 570 O O . ALA A 1 72 ? -17.25 3.213 19.594 1 88.69 72 ALA A O 1
ATOM 571 N N . PRO A 1 73 ? -15.969 1.436 19.406 1 88.69 73 PRO A N 1
ATOM 572 C CA . PRO A 1 73 ? -16.047 1.162 20.844 1 88.69 73 PRO A CA 1
ATOM 573 C C . PRO A 1 73 ? -15.258 2.172 21.672 1 88.69 73 PRO A C 1
ATOM 575 O O . PRO A 1 73 ? -15.406 2.215 22.891 1 88.69 73 PRO A O 1
ATOM 578 N N . TYR A 1 74 ? -14.453 3.029 21.016 1 91.25 74 TYR A N 1
ATOM 579 C CA . TYR A 1 74 ? -13.562 3.92 21.75 1 91.25 74 TYR A CA 1
ATOM 580 C C . TYR A 1 74 ? -13.797 5.371 21.359 1 91.25 74 TYR A C 1
ATOM 582 O O . TYR A 1 74 ? -12.891 6.031 20.828 1 91.25 74 TYR A O 1
ATOM 590 N N . PRO A 1 75 ? -14.836 5.98 21.703 1 89.75 75 PRO A N 1
ATOM 591 C CA . PRO A 1 75 ? -15.18 7.316 21.219 1 89.75 75 PRO A CA 1
ATOM 592 C C . PRO A 1 75 ? -14.359 8.422 21.875 1 89.75 75 PRO A C 1
ATOM 594 O O . PRO A 1 75 ? -14.305 9.539 21.359 1 89.75 75 PRO A O 1
ATOM 597 N N . ASN A 1 76 ? -13.648 8.164 22.938 1 92.38 76 ASN A N 1
ATOM 598 C CA . ASN A 1 76 ? -13.023 9.227 23.703 1 92.38 76 ASN A CA 1
ATOM 599 C C . ASN A 1 76 ? -11.523 9.305 23.438 1 92.38 76 ASN A C 1
ATOM 601 O O . ASN A 1 76 ? -10.797 9.984 24.156 1 92.38 76 ASN A O 1
ATOM 605 N N . ILE A 1 77 ? -11.117 8.688 22.391 1 95.38 77 ILE A N 1
ATOM 606 C CA . ILE A 1 77 ? -9.688 8.672 22.094 1 95.38 77 ILE A CA 1
ATOM 607 C C . ILE A 1 77 ? -9.227 10.078 21.719 1 95.38 77 ILE A C 1
ATOM 609 O O . ILE A 1 77 ? -9.836 10.727 20.859 1 95.38 77 ILE A O 1
ATOM 613 N N . LYS A 1 78 ? -8.141 10.5 22.281 1 96.88 78 LYS A N 1
ATOM 614 C CA . LYS A 1 78 ? -7.527 11.789 21.969 1 96.88 78 LYS A CA 1
ATOM 615 C C . LYS A 1 78 ? -6.195 11.602 21.25 1 96.88 78 LYS A C 1
ATOM 617 O O . LYS A 1 78 ? -5.824 12.414 20.406 1 96.88 78 LYS A O 1
ATOM 622 N N . HIS A 1 79 ? -5.508 10.555 21.688 1 97.31 79 HIS A N 1
ATOM 623 C CA . HIS A 1 79 ? -4.219 10.203 21.094 1 97.31 79 HIS A CA 1
ATOM 624 C C . HIS A 1 79 ? -4.223 8.766 20.578 1 97.31 79 HIS A C 1
ATOM 626 O O . HIS A 1 79 ? -4.363 7.82 21.359 1 97.31 79 HIS A O 1
ATOM 632 N N . LEU A 1 80 ? -4.07 8.625 19.297 1 97.5 80 LEU A N 1
ATOM 633 C CA . LEU A 1 80 ? -4.066 7.305 18.672 1 97.5 80 LEU A CA 1
ATOM 634 C C . LEU A 1 80 ? -2.713 7.012 18.047 1 97.5 80 LEU A C 1
ATOM 636 O O . LEU A 1 80 ? -2.279 7.73 17.141 1 97.5 80 LEU A O 1
ATOM 640 N N . ARG A 1 81 ? -2.018 5.988 18.5 1 98.5 81 ARG A N 1
ATOM 641 C CA . ARG A 1 81 ? -0.692 5.617 18.016 1 98.5 81 ARG A CA 1
ATOM 642 C C . ARG A 1 81 ? -0.745 4.309 17.219 1 98.5 81 ARG A C 1
ATOM 644 O O . ARG A 1 81 ? -0.961 3.242 17.797 1 98.5 81 ARG A O 1
ATOM 651 N N . LEU A 1 82 ? -0.502 4.383 15.953 1 98.31 82 LEU A N 1
ATOM 652 C CA . LEU A 1 82 ? -0.574 3.219 15.07 1 98.31 82 LEU A CA 1
ATOM 653 C C . LEU A 1 82 ? 0.733 3.031 14.312 1 98.31 82 LEU A C 1
ATOM 655 O O . LEU A 1 82 ? 0.762 2.369 13.273 1 98.31 82 LEU A O 1
ATOM 659 N N . ALA A 1 83 ? 1.81 3.607 14.82 1 98.44 83 ALA A N 1
ATOM 660 C CA . ALA A 1 83 ? 3.098 3.496 14.141 1 98.44 83 ALA A CA 1
ATOM 661 C C . ALA A 1 83 ? 3.557 2.043 14.07 1 98.44 83 ALA A C 1
ATOM 663 O O . ALA A 1 83 ? 3.238 1.24 14.953 1 98.44 83 ALA A O 1
ATOM 664 N N . PHE A 1 84 ? 4.309 1.745 13.023 1 97.25 84 PHE A N 1
ATOM 665 C CA . PHE A 1 84 ? 4.934 0.439 12.844 1 97.25 84 PHE A CA 1
ATOM 666 C C . PHE A 1 84 ? 3.879 -0.655 12.742 1 97.25 84 PHE A C 1
ATOM 668 O O . PHE A 1 84 ? 3.914 -1.632 13.492 1 97.25 84 PHE A O 1
ATOM 675 N N . ASN A 1 85 ? 2.979 -0.521 11.836 1 97.81 85 ASN A N 1
ATOM 676 C CA . ASN A 1 85 ? 2.01 -1.489 11.328 1 97.81 85 ASN A CA 1
ATOM 677 C C . ASN A 1 85 ? 2.113 -1.651 9.82 1 97.81 85 ASN A C 1
ATOM 679 O O . ASN A 1 85 ? 3.162 -1.375 9.227 1 97.81 85 ASN A O 1
ATOM 683 N N . LYS A 1 86 ? 1.157 -2.201 9.164 1 97.5 86 LYS A N 1
ATOM 684 C CA . LYS A 1 86 ? 1.101 -2.291 7.711 1 97.5 86 LYS A CA 1
ATOM 685 C C . LYS A 1 86 ? -0.182 -1.666 7.168 1 97.5 86 LYS A C 1
ATOM 687 O O . LYS A 1 86 ? -0.775 -2.176 6.215 1 97.5 86 LYS A O 1
ATOM 692 N N . VAL A 1 87 ? -0.623 -0.573 7.777 1 97.88 87 VAL A N 1
ATOM 693 C CA . VAL A 1 87 ? -1.864 0.075 7.371 1 97.88 87 VAL A CA 1
ATOM 694 C C . VAL A 1 87 ? -1.758 0.529 5.918 1 97.88 87 VAL A C 1
ATOM 696 O O . VAL A 1 87 ? -0.889 1.334 5.574 1 97.88 87 VAL A O 1
ATOM 699 N N . HIS A 1 88 ? -2.578 -0.069 5.133 1 96.81 88 HIS A N 1
ATOM 700 C CA . HIS A 1 88 ? -2.568 0.291 3.721 1 96.81 88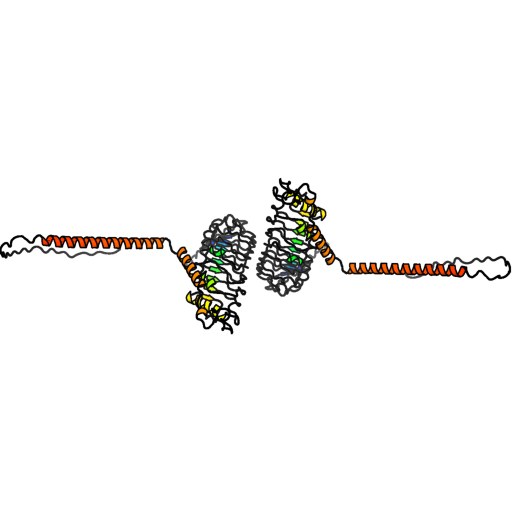 HIS A CA 1
ATOM 701 C C . HIS A 1 88 ? -3.941 0.78 3.268 1 96.81 88 HIS A C 1
ATOM 703 O O . HIS A 1 88 ? -4.066 1.4 2.209 1 96.81 88 HIS A O 1
ATOM 709 N N . THR A 1 89 ? -4.988 0.47 4.004 1 94.81 89 THR A N 1
ATOM 710 C CA . THR A 1 89 ? -6.348 0.856 3.645 1 94.81 89 THR A CA 1
ATOM 711 C C . THR A 1 89 ? -7.066 1.48 4.836 1 94.81 89 THR A C 1
ATOM 713 O O . THR A 1 89 ? -7.105 0.894 5.922 1 94.81 89 THR A O 1
ATOM 716 N N . ILE A 1 90 ? -7.574 2.688 4.57 1 95.5 90 ILE A N 1
ATOM 717 C CA . ILE A 1 90 ? -8.336 3.4 5.594 1 95.5 90 ILE A CA 1
ATOM 718 C C . ILE A 1 90 ? -9.711 3.777 5.047 1 95.5 90 ILE A C 1
ATOM 720 O O . ILE A 1 90 ? -9.812 4.59 4.129 1 95.5 90 ILE A O 1
ATOM 724 N N . ASP A 1 91 ? -10.672 3.234 5.695 1 93.25 91 ASP A N 1
ATOM 725 C CA . ASP A 1 91 ? -12.023 3.605 5.285 1 93.25 91 ASP A CA 1
ATOM 726 C C . ASP A 1 91 ? -12.336 5.051 5.664 1 93.25 91 ASP A C 1
ATOM 728 O O . ASP A 1 91 ? -11.875 5.539 6.699 1 93.25 91 ASP A O 1
ATOM 732 N N . GLN A 1 92 ? -13.109 5.793 4.898 1 88.12 92 GLN A N 1
ATOM 733 C CA . GLN A 1 92 ? -13.414 7.207 5.09 1 88.12 92 GLN A CA 1
ATOM 734 C C . GLN A 1 92 ? -14.055 7.449 6.457 1 88.12 92 GLN A C 1
ATOM 736 O O . GLN A 1 92 ? -13.773 8.453 7.109 1 88.12 92 GLN A O 1
ATOM 741 N N . GLY A 1 93 ? -14.82 6.504 6.922 1 88.81 93 GLY A N 1
ATOM 742 C CA . GLY A 1 93 ? -15.516 6.699 8.188 1 88.81 93 GLY A CA 1
ATOM 743 C C . GLY A 1 93 ? -14.812 6.051 9.359 1 88.81 93 GLY A C 1
ATOM 744 O O . GLY A 1 93 ? -15.328 6.062 10.484 1 88.81 93 GLY A O 1
ATOM 745 N N . SER A 1 94 ? -13.617 5.609 9.18 1 91.81 94 SER A N 1
ATOM 746 C CA . SER A 1 94 ? -12.961 4.801 10.203 1 91.81 94 SER A CA 1
ATOM 747 C C . SER A 1 94 ? -12.617 5.633 11.438 1 91.81 94 SER A C 1
ATOM 749 O O . SER A 1 94 ? -12.688 5.145 12.562 1 91.81 94 SER A O 1
ATOM 751 N N . LEU A 1 95 ? -12.383 6.926 11.195 1 93.25 95 LEU A N 1
ATOM 752 C CA . LEU A 1 95 ? -11.93 7.77 12.297 1 93.25 95 LEU A CA 1
ATOM 753 C C . LEU A 1 95 ? -12.969 8.844 12.617 1 93.25 95 LEU A C 1
ATOM 755 O O . LEU A 1 95 ? -12.742 9.688 13.492 1 93.25 95 LEU A O 1
ATOM 759 N N . ALA A 1 96 ? -14.047 8.812 11.961 1 86.94 96 ALA A N 1
ATOM 760 C CA . ALA A 1 96 ? -15.062 9.859 12.062 1 86.94 96 ALA A CA 1
ATOM 761 C C . ALA A 1 96 ? -15.711 9.867 13.445 1 86.94 96 ALA A C 1
ATOM 763 O O . ALA A 1 96 ? -16.156 10.914 13.93 1 86.94 96 ALA A O 1
ATOM 764 N N . SER A 1 97 ? -15.773 8.797 14.102 1 87 97 SER A N 1
ATOM 765 C CA . SER A 1 97 ? -16.406 8.672 15.406 1 87 97 SER A CA 1
ATOM 766 C C . SER A 1 97 ? -15.555 9.289 16.5 1 87 97 SER A C 1
ATOM 768 O O . SER A 1 97 ? -16.031 9.523 17.609 1 87 97 SER A O 1
ATOM 770 N N . LEU A 1 98 ? -14.312 9.562 16.156 1 93.94 98 LEU A N 1
ATOM 771 C CA . LEU A 1 98 ? -13.383 10.078 17.156 1 93.94 98 LEU A CA 1
ATOM 772 C C . LEU A 1 98 ? -13.422 11.602 17.203 1 93.94 98 LEU A C 1
ATOM 774 O O . LEU A 1 98 ? -12.461 12.266 16.812 1 93.94 98 LEU A O 1
ATOM 778 N N . SER A 1 99 ? -14.391 12.141 17.859 1 92.5 99 SER A N 1
ATOM 779 C CA . SER A 1 99 ? -14.672 13.57 17.844 1 92.5 99 SER A CA 1
ATOM 780 C C . SER A 1 99 ? -13.625 14.359 18.625 1 92.5 99 SER A C 1
ATOM 782 O O . SER A 1 99 ? -13.469 15.562 18.422 1 92.5 99 SER A O 1
ATOM 784 N N . GLU A 1 100 ? -12.852 13.68 19.438 1 94.88 100 GLU A N 1
ATOM 785 C CA . GLU A 1 100 ? -11.883 14.391 20.266 1 94.88 100 GLU A CA 1
ATOM 786 C C . GLU A 1 100 ? -10.453 14.031 19.875 1 94.88 100 GLU A C 1
ATOM 788 O O . GLU A 1 100 ? -9.508 14.352 20.594 1 94.88 100 GLU A O 1
ATOM 793 N N . LEU A 1 101 ? -10.328 13.383 18.766 1 96.94 101 LEU A N 1
ATOM 794 C CA . LEU A 1 101 ? -8.992 12.953 18.344 1 96.94 101 LEU A CA 1
ATOM 795 C C . LEU A 1 101 ? -8.102 14.156 18.078 1 96.94 101 LEU A C 1
ATOM 797 O O . LEU A 1 101 ? -8.43 15.008 17.25 1 96.94 101 LEU A O 1
ATOM 801 N N . ASP A 1 102 ? -6.996 14.188 18.734 1 97.5 102 ASP A N 1
ATOM 802 C CA . ASP A 1 102 ? -6.074 15.32 18.656 1 97.5 102 ASP A CA 1
ATOM 803 C C . ASP A 1 102 ? -4.82 14.953 17.859 1 97.5 102 ASP A C 1
ATOM 805 O O . ASP A 1 102 ? -4.414 15.688 16.953 1 97.5 102 ASP A O 1
ATOM 809 N N . ILE A 1 103 ? -4.273 13.805 18.219 1 98.31 103 ILE A N 1
ATOM 810 C CA . ILE A 1 103 ? -3.027 13.359 17.609 1 98.31 103 ILE A CA 1
ATOM 811 C C . ILE A 1 103 ? -3.223 11.969 17 1 98.31 103 ILE A C 1
ATOM 813 O O . ILE A 1 103 ? -3.721 11.055 17.656 1 98.31 103 ILE A O 1
ATOM 817 N N . LEU A 1 104 ? -2.848 11.828 15.773 1 98.12 104 LEU A N 1
ATOM 818 C CA . LEU A 1 104 ? -2.871 10.555 15.055 1 98.12 104 LEU A CA 1
ATOM 819 C C . LEU A 1 104 ? -1.495 10.227 14.492 1 98.12 104 LEU A C 1
ATOM 821 O O . LEU A 1 104 ? -0.971 10.961 13.656 1 98.12 104 LEU A O 1
ATOM 825 N N . ASP A 1 105 ? -0.908 9.188 14.984 1 98.69 105 ASP A N 1
ATOM 826 C CA . ASP A 1 105 ? 0.397 8.742 14.516 1 98.69 105 ASP A CA 1
ATOM 827 C C . ASP A 1 105 ? 0.268 7.484 13.648 1 98.69 105 ASP A C 1
ATOM 829 O O . ASP A 1 105 ? 0.012 6.395 14.164 1 98.69 105 ASP A O 1
ATOM 833 N N . LEU A 1 106 ? 0.446 7.652 12.328 1 98.44 106 LEU A N 1
ATOM 834 C CA . LEU A 1 106 ? 0.403 6.562 11.359 1 98.44 106 LEU A CA 1
ATOM 835 C C . LEU A 1 106 ? 1.768 6.355 10.711 1 98.44 106 LEU A C 1
ATOM 837 O O . LEU A 1 106 ? 1.855 5.855 9.586 1 98.44 106 LEU A O 1
ATOM 841 N N . SER A 1 107 ? 2.857 6.781 11.391 1 98.56 107 SER A N 1
ATOM 842 C CA . SER A 1 107 ? 4.188 6.668 10.805 1 98.56 107 SER A CA 1
ATOM 843 C C . SER A 1 107 ? 4.59 5.211 10.617 1 98.56 107 SER A C 1
ATOM 845 O O . SER A 1 107 ? 4.062 4.324 11.297 1 98.56 107 SER A O 1
ATOM 847 N N . GLN A 1 108 ? 5.441 5 9.672 1 97.88 108 GLN A N 1
ATOM 848 C CA . GLN A 1 108 ? 5.996 3.676 9.406 1 97.88 108 GLN A CA 1
ATOM 849 C C . GLN A 1 108 ? 4.895 2.676 9.062 1 97.88 108 GLN A C 1
ATOM 851 O O . GLN A 1 108 ? 4.824 1.6 9.664 1 97.88 108 GLN A O 1
ATOM 856 N N . ASN A 1 109 ? 4.004 2.998 8.141 1 98.25 109 ASN A N 1
ATOM 857 C CA . ASN A 1 109 ? 2.951 2.164 7.57 1 98.25 109 ASN A CA 1
ATOM 858 C C . ASN A 1 109 ? 3.014 2.139 6.047 1 98.25 109 ASN A C 1
ATOM 860 O O . ASN A 1 109 ? 4.086 2.312 5.465 1 98.25 109 ASN A O 1
ATOM 864 N N . ALA A 1 110 ? 1.939 1.716 5.414 1 98.06 110 ALA A N 1
ATOM 865 C CA . ALA A 1 110 ? 1.871 1.651 3.957 1 98.06 110 ALA A CA 1
ATOM 866 C C . ALA A 1 110 ? 0.674 2.438 3.428 1 98.06 110 ALA A C 1
ATOM 868 O O . ALA A 1 110 ? 0.002 2 2.49 1 98.06 110 ALA A O 1
ATOM 869 N N . VAL A 1 111 ? 0.475 3.613 3.994 1 97.44 111 VAL A N 1
ATOM 870 C CA . VAL A 1 111 ? -0.649 4.457 3.6 1 97.44 111 VAL A CA 1
ATOM 871 C C . VAL A 1 111 ? -0.348 5.129 2.262 1 97.44 111 VAL A C 1
ATOM 873 O O . VAL A 1 111 ? 0.676 5.801 2.113 1 97.44 111 VAL A O 1
ATOM 876 N N . ARG A 1 112 ? -1.207 4.914 1.378 1 95.62 112 ARG A N 1
ATOM 877 C CA . ARG A 1 112 ? -1.022 5.539 0.072 1 95.62 112 ARG A CA 1
ATOM 878 C C . ARG A 1 112 ? -1.958 6.73 -0.101 1 95.62 112 ARG A C 1
ATOM 880 O O . ARG A 1 112 ? -1.538 7.793 -0.562 1 95.62 112 ARG A O 1
ATOM 887 N N . THR A 1 113 ? -3.148 6.492 0.365 1 93.62 113 THR A N 1
ATOM 888 C CA . THR A 1 113 ? -4.16 7.531 0.225 1 93.62 113 THR A CA 1
ATOM 889 C C . THR A 1 113 ? -4.668 7.977 1.594 1 93.62 113 THR A C 1
ATOM 891 O O . THR A 1 113 ? -5.078 7.148 2.41 1 93.62 113 THR A O 1
ATOM 894 N N . VAL A 1 114 ? -4.633 9.258 1.77 1 90.19 114 VAL A N 1
ATOM 895 C CA . VAL A 1 114 ? -5.172 9.797 3.012 1 90.19 114 VAL A CA 1
ATOM 896 C C . VAL A 1 114 ? -6.695 9.891 2.92 1 90.19 114 VAL A C 1
ATOM 898 O O . VAL A 1 114 ? -7.238 10.32 1.9 1 90.19 114 VAL A O 1
ATOM 901 N N . PRO A 1 115 ? -7.273 9.383 3.945 1 85.38 115 PRO A N 1
ATOM 902 C CA . PRO A 1 115 ? -8.734 9.414 3.895 1 85.38 115 PRO A CA 1
ATOM 903 C C . PRO A 1 115 ? -9.305 10.812 4.094 1 85.38 115 PRO A C 1
ATOM 905 O O . PRO A 1 115 ? -8.648 11.672 4.699 1 85.38 115 PRO A O 1
ATOM 908 N N . GLY A 1 116 ? -10.469 11 3.477 1 86.31 116 GLY A N 1
ATOM 909 C CA . GLY A 1 116 ? -11.266 12.156 3.854 1 86.31 116 GLY A CA 1
ATOM 910 C C . GLY A 1 116 ? -12.039 11.961 5.141 1 86.31 116 GLY A C 1
ATOM 911 O O . GLY A 1 116 ? -11.953 10.898 5.762 1 86.31 116 GLY A O 1
ATOM 912 N N . GLY A 1 117 ? -12.609 12.945 5.621 1 87.31 117 GLY A N 1
ATOM 913 C CA . GLY A 1 117 ? -13.508 12.836 6.762 1 87.31 117 GLY A CA 1
ATOM 914 C C . GLY A 1 117 ? -12.773 12.734 8.086 1 87.31 117 GLY A C 1
ATOM 915 O O . GLY A 1 117 ? -13.297 12.156 9.047 1 87.31 117 GLY A O 1
ATOM 916 N N . LEU A 1 118 ? -11.602 13.148 8.148 1 93 118 LEU A N 1
ATOM 917 C CA . LEU A 1 118 ? -10.875 13.18 9.414 1 93 118 LEU A CA 1
ATOM 918 C C . LEU A 1 118 ? -11.547 14.125 10.406 1 93 118 LEU A C 1
ATOM 920 O O . LEU A 1 118 ? -12.172 15.109 10 1 93 118 LEU A O 1
ATOM 924 N N . PRO A 1 119 ? -11.414 13.789 11.625 1 94.56 119 PRO A N 1
ATOM 925 C CA . PRO A 1 119 ? -12.07 14.625 12.633 1 94.56 119 PRO A CA 1
ATOM 926 C C . PRO A 1 119 ? -11.539 16.062 12.656 1 94.56 119 PRO A C 1
ATOM 928 O O . PRO A 1 119 ? -10.344 16.281 12.453 1 94.56 119 PRO A O 1
ATOM 931 N N . LYS A 1 120 ? -12.453 17 13 1 93.69 120 LYS A N 1
ATOM 932 C CA . LYS A 1 120 ? -12.094 18.406 13.047 1 93.69 120 LYS A CA 1
ATOM 933 C C . LYS A 1 120 ? -11.156 18.703 14.219 1 93.69 120 LYS A C 1
ATOM 935 O O . LYS A 1 120 ? -10.461 19.719 14.227 1 93.69 120 LYS A O 1
ATOM 940 N N . SER A 1 121 ? -11.172 17.812 15.133 1 96.38 121 SER A N 1
ATOM 941 C CA . SER A 1 121 ? -10.375 18 16.344 1 96.38 121 SER A CA 1
ATOM 942 C C . SER A 1 121 ? -8.906 17.656 16.094 1 96.38 121 SER A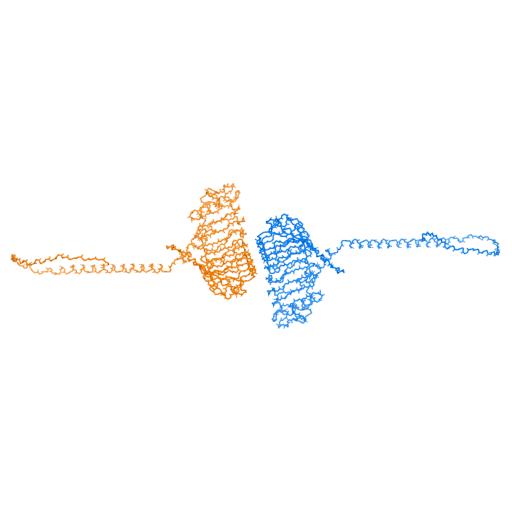 C 1
ATOM 944 O O . SER A 1 121 ? -8.047 18 16.906 1 96.38 121 SER A O 1
ATOM 946 N N . LEU A 1 122 ? -8.648 17.016 14.977 1 97.31 122 LEU A N 1
ATOM 947 C CA . LEU A 1 122 ? -7.297 16.547 14.688 1 97.31 122 LEU A CA 1
ATOM 948 C C . LEU A 1 122 ? -6.344 17.719 14.492 1 97.31 122 LEU A C 1
ATOM 950 O O . LEU A 1 122 ? -6.57 18.578 13.633 1 97.31 122 LEU A O 1
ATOM 954 N N . THR A 1 123 ? -5.25 17.719 15.258 1 98.19 123 THR A N 1
ATOM 955 C CA . THR A 1 123 ? -4.309 18.828 15.172 1 98.19 123 THR A CA 1
ATOM 956 C C . THR A 1 123 ? -2.957 18.359 14.648 1 98.19 123 THR A C 1
ATOM 958 O O . THR A 1 123 ? -2.197 19.141 14.07 1 98.19 123 THR A O 1
ATOM 961 N N . HIS A 1 124 ? -2.652 17.125 14.953 1 98.69 124 HIS A N 1
ATOM 962 C CA . HIS A 1 124 ? -1.36 16.562 14.578 1 98.69 124 HIS A CA 1
ATOM 963 C C . HIS A 1 124 ? -1.53 15.258 13.812 1 98.69 124 HIS A C 1
ATOM 965 O O . HIS A 1 124 ? -2.146 14.312 14.312 1 98.69 124 HIS A O 1
ATOM 971 N N . LEU A 1 125 ? -0.985 15.211 12.594 1 98.44 125 LEU A N 1
ATOM 972 C CA . LEU A 1 125 ? -1.013 14 11.781 1 98.44 125 LEU A CA 1
ATOM 973 C C . LEU A 1 125 ? 0.394 13.609 11.336 1 98.44 125 LEU A C 1
ATOM 975 O O . LEU A 1 125 ? 1.079 14.391 10.672 1 98.44 125 LEU A O 1
ATOM 979 N N . ASN A 1 126 ? 0.851 12.477 11.758 1 98.81 126 ASN A N 1
ATOM 980 C CA . ASN A 1 126 ? 2.164 11.953 11.398 1 98.81 126 ASN A CA 1
ATOM 981 C C . ASN A 1 126 ? 2.059 10.82 10.383 1 98.81 126 ASN A C 1
ATOM 983 O O . ASN A 1 126 ? 1.572 9.734 10.711 1 98.81 126 ASN A O 1
ATOM 987 N N . LEU A 1 127 ? 2.508 11.039 9.156 1 98.62 127 LEU A N 1
ATOM 988 C CA . LEU A 1 127 ? 2.49 10.039 8.086 1 98.62 127 LEU A CA 1
ATOM 989 C C . LEU A 1 127 ? 3.908 9.695 7.645 1 98.62 127 LEU A C 1
ATOM 991 O O . LEU A 1 127 ? 4.105 9.156 6.551 1 98.62 127 LEU A O 1
ATOM 995 N N . ASN A 1 128 ? 4.91 9.945 8.516 1 98.62 128 ASN A N 1
ATOM 996 C CA . ASN A 1 128 ? 6.301 9.68 8.156 1 98.62 128 ASN A CA 1
ATOM 997 C C . ASN A 1 128 ? 6.488 8.242 7.676 1 98.62 128 ASN A C 1
ATOM 999 O O . ASN A 1 128 ? 5.902 7.312 8.234 1 98.62 128 ASN A O 1
ATOM 1003 N N . ALA A 1 129 ? 7.227 8.094 6.664 1 97.75 129 ALA A N 1
ATOM 1004 C CA . ALA A 1 129 ? 7.656 6.785 6.164 1 97.75 129 ALA A CA 1
ATOM 1005 C C . ALA A 1 129 ? 6.473 5.98 5.637 1 97.75 129 ALA A C 1
ATOM 1007 O O . ALA A 1 129 ? 6.316 4.805 5.969 1 97.75 129 ALA A O 1
ATOM 1008 N N . ASN A 1 130 ? 5.477 6.605 4.988 1 98 130 ASN A N 1
ATOM 1009 C CA . ASN A 1 130 ? 4.41 6.02 4.184 1 98 130 ASN A CA 1
ATOM 1010 C C . ASN A 1 130 ? 4.559 6.383 2.707 1 98 130 ASN A C 1
ATOM 1012 O O . ASN A 1 130 ? 5.055 7.465 2.375 1 98 130 ASN A O 1
ATOM 1016 N N . PRO A 1 131 ? 4.23 5.484 1.858 1 97.06 131 PRO A N 1
ATOM 1017 C CA . PRO A 1 131 ? 4.266 5.812 0.432 1 97.06 131 PRO A CA 1
ATOM 1018 C C . PRO A 1 131 ? 3.039 6.602 -0.02 1 97.06 131 PRO A C 1
ATOM 1020 O O . PRO A 1 131 ? 2.309 6.156 -0.91 1 97.06 131 PRO A O 1
ATOM 1023 N N . VAL A 1 132 ? 2.908 7.848 0.375 1 96.75 132 VAL A N 1
ATOM 1024 C CA . VAL A 1 132 ? 1.675 8.609 0.204 1 96.75 132 VAL A CA 1
ATOM 1025 C C . VAL A 1 132 ? 1.647 9.242 -1.186 1 96.75 132 VAL A C 1
ATOM 1027 O O . VAL A 1 132 ? 2.686 9.648 -1.709 1 96.75 132 VAL A O 1
ATOM 1030 N N . ASP A 1 133 ? 0.456 9.32 -1.676 1 96.06 133 ASP A N 1
ATOM 1031 C CA . ASP A 1 133 ? 0.238 9.992 -2.953 1 96.06 133 ASP A CA 1
ATOM 1032 C C . ASP A 1 133 ? 0.374 11.508 -2.807 1 96.06 133 ASP A C 1
ATOM 1034 O O . ASP A 1 133 ? 0.117 12.062 -1.734 1 96.06 133 ASP A O 1
ATOM 1038 N N . VAL A 1 134 ? 0.644 12.141 -3.92 1 96.56 134 VAL A N 1
ATOM 1039 C CA . VAL A 1 134 ? 0.852 13.586 -3.947 1 96.56 134 VAL A CA 1
ATOM 1040 C C . VAL A 1 134 ? -0.472 14.305 -3.691 1 96.56 134 VAL A C 1
ATOM 1042 O O . VAL A 1 134 ? -0.498 15.367 -3.072 1 96.56 134 VAL A O 1
ATOM 1045 N N . ASP A 1 135 ? -1.482 13.688 -4.164 1 96.69 135 ASP A N 1
ATOM 1046 C CA . ASP A 1 135 ? -2.789 14.312 -3.971 1 96.69 135 ASP A CA 1
ATOM 1047 C C . ASP A 1 135 ? -3.287 14.109 -2.541 1 96.69 135 ASP A C 1
ATOM 1049 O O . ASP A 1 135 ? -3.742 13.023 -2.184 1 96.69 135 ASP A O 1
ATOM 1053 N N . MET A 1 136 ? -3.277 15.141 -1.802 1 95.75 136 MET A N 1
ATOM 1054 C CA . MET A 1 136 ? -3.68 15.086 -0.4 1 95.75 136 MET A CA 1
ATOM 1055 C C . MET A 1 136 ? -4.828 16.047 -0.123 1 95.75 136 MET A C 1
ATOM 1057 O O . MET A 1 136 ? -5.051 16.453 1.022 1 95.75 136 MET A O 1
ATOM 1061 N N . ARG A 1 137 ? -5.621 16.422 -1.068 1 94.38 137 ARG A N 1
ATOM 1062 C CA . ARG A 1 137 ? -6.699 17.406 -0.977 1 94.38 137 ARG A CA 1
ATOM 1063 C C . ARG A 1 137 ? -7.773 16.953 0.005 1 94.38 137 ARG A C 1
ATOM 1065 O O . ARG A 1 137 ? -8.391 17.781 0.682 1 94.38 137 ARG A O 1
ATOM 1072 N N . PRO A 1 138 ? -7.906 15.617 0.15 1 93.06 138 PRO A N 1
ATOM 1073 C CA . PRO A 1 138 ? -8.891 15.18 1.137 1 93.06 138 PRO A CA 1
ATOM 1074 C C . PRO A 1 138 ? -8.547 15.617 2.557 1 93.06 138 PRO A C 1
ATOM 1076 O O . PRO A 1 138 ? -9.414 15.648 3.43 1 93.06 138 PRO A O 1
ATOM 1079 N N . LEU A 1 139 ? -7.383 16.016 2.873 1 93.94 139 LEU A N 1
ATOM 1080 C CA . LEU A 1 139 ? -6.945 16.438 4.199 1 93.94 139 LEU A CA 1
ATOM 1081 C C . LEU A 1 139 ? -7.594 17.766 4.582 1 93.94 139 LEU A C 1
ATOM 1083 O O . LEU A 1 139 ? -7.574 18.156 5.75 1 93.94 139 LEU A O 1
ATOM 1087 N N . ALA A 1 140 ? -8.148 18.453 3.557 1 89.94 140 ALA A N 1
ATOM 1088 C CA . ALA A 1 140 ? -8.75 19.75 3.795 1 89.94 140 ALA A CA 1
ATOM 1089 C C . ALA A 1 140 ? -9.93 19.656 4.754 1 89.94 140 ALA A C 1
ATOM 1091 O O . ALA A 1 140 ? -10.336 20.641 5.359 1 89.94 140 ALA A O 1
ATOM 1092 N N . SER A 1 141 ? -10.422 18.391 4.906 1 87.56 141 SER A N 1
ATOM 1093 C CA . SER A 1 141 ? -11.523 18.172 5.84 1 87.56 141 SER A CA 1
ATOM 1094 C C . SER A 1 141 ? -11.047 18.297 7.285 1 87.56 141 SER A C 1
ATOM 1096 O O . SER A 1 141 ? -11.859 18.547 8.188 1 87.56 141 SER A O 1
ATOM 1098 N N . ALA A 1 142 ? -9.812 18.062 7.5 1 92.44 142 ALA A N 1
ATOM 1099 C CA . ALA A 1 142 ? -9.234 18.203 8.828 1 92.44 142 ALA A CA 1
ATOM 1100 C C . ALA A 1 142 ? -8.922 19.672 9.125 1 92.44 142 ALA A C 1
ATOM 1102 O O . ALA A 1 142 ? -7.754 20.062 9.18 1 92.44 142 ALA A O 1
ATOM 1103 N N . VAL A 1 143 ? -9.891 20.406 9.5 1 91.94 143 VAL A N 1
ATOM 1104 C CA . VAL A 1 143 ? -9.828 21.859 9.594 1 91.94 143 VAL A CA 1
ATOM 1105 C C . VAL A 1 143 ? -8.945 22.266 10.773 1 91.94 143 VAL A C 1
ATOM 1107 O O . VAL A 1 143 ? -8.367 23.344 10.773 1 91.94 143 VAL A O 1
ATOM 1110 N N . GLY A 1 144 ? -8.789 21.422 11.672 1 95 144 GLY A N 1
ATOM 1111 C CA . GLY A 1 144 ? -8.008 21.75 12.852 1 95 144 GLY A CA 1
ATOM 1112 C C . GLY A 1 144 ? -6.547 21.391 12.727 1 95 144 GLY A C 1
ATOM 1113 O O . GLY A 1 144 ? -5.75 21.672 13.625 1 95 144 GLY A O 1
ATOM 1114 N N . LEU A 1 145 ? -6.117 20.859 11.633 1 97.19 145 LEU A N 1
ATOM 1115 C CA . LEU A 1 145 ? -4.77 20.344 11.461 1 97.19 145 LEU A CA 1
ATOM 1116 C C . LEU A 1 145 ? -3.734 21.453 11.523 1 97.19 145 LEU A C 1
ATOM 1118 O O . LEU A 1 145 ? -3.83 22.438 10.781 1 97.19 145 LEU A O 1
ATOM 1122 N N . ARG A 1 146 ? -2.758 21.266 12.414 1 98.44 146 ARG A N 1
ATOM 1123 C CA . ARG A 1 146 ? -1.727 22.281 12.625 1 98.44 146 ARG A CA 1
ATOM 1124 C C . ARG A 1 146 ? -0.355 21.75 12.219 1 98.44 146 ARG A C 1
ATOM 1126 O O . ARG A 1 146 ? 0.514 22.531 11.805 1 98.44 146 ARG A O 1
ATOM 1133 N N . THR A 1 147 ? -0.216 20.5 12.414 1 98.81 147 THR A N 1
ATOM 1134 C CA . THR A 1 147 ? 1.071 19.875 12.109 1 98.81 147 THR A CA 1
ATOM 1135 C C . THR A 1 147 ? 0.89 18.656 11.211 1 98.81 147 THR A C 1
ATOM 1137 O O . THR A 1 147 ? 0.105 17.766 11.523 1 98.81 147 THR A O 1
ATOM 1140 N N . LEU A 1 148 ? 1.566 18.641 10.086 1 98.62 148 LEU A N 1
ATOM 1141 C CA . LEU A 1 148 ? 1.559 17.531 9.148 1 98.62 148 LEU A CA 1
ATOM 1142 C C . LEU A 1 148 ? 2.977 17.047 8.867 1 98.62 148 LEU A C 1
ATOM 1144 O O . LEU A 1 148 ? 3.832 17.828 8.438 1 98.62 148 LEU A O 1
ATOM 1148 N N . GLN A 1 149 ? 3.242 15.789 9.156 1 98.81 149 GLN A N 1
ATOM 1149 C CA . GLN A 1 149 ? 4.566 15.211 8.961 1 98.81 149 GLN A CA 1
ATOM 1150 C C . GLN A 1 149 ? 4.559 14.203 7.816 1 98.81 149 GLN A C 1
ATOM 1152 O O . GLN A 1 149 ? 3.82 13.219 7.852 1 98.81 149 GLN A O 1
ATOM 1157 N N . LEU A 1 150 ? 5.332 14.477 6.816 1 98.56 150 LEU A N 1
ATOM 1158 C CA . LEU A 1 150 ? 5.438 13.656 5.617 1 98.56 150 LEU A CA 1
ATOM 1159 C C . LEU A 1 150 ? 6.895 13.336 5.305 1 98.56 150 LEU A C 1
ATOM 1161 O O . LEU A 1 150 ? 7.297 13.344 4.137 1 98.56 150 LEU A O 1
ATOM 1165 N N . LYS A 1 151 ? 7.691 13.117 6.359 1 98.56 151 LYS A N 1
ATOM 1166 C CA . LYS A 1 151 ? 9.102 12.789 6.176 1 98.56 151 LYS A CA 1
ATOM 1167 C C . LYS A 1 151 ? 9.273 11.414 5.535 1 98.56 151 LYS A C 1
ATOM 1169 O O . LYS A 1 151 ? 8.68 10.43 5.996 1 98.56 151 LYS A O 1
ATOM 1174 N N . GLY A 1 152 ? 9.977 11.305 4.465 1 97.5 152 GLY A N 1
ATOM 1175 C CA . GLY A 1 152 ? 10.281 10.031 3.838 1 97.5 152 GLY A CA 1
ATOM 1176 C C . GLY A 1 152 ? 9.047 9.32 3.301 1 97.5 152 GLY A C 1
ATOM 1177 O O . GLY A 1 152 ? 8.852 8.133 3.555 1 97.5 152 GLY A O 1
ATOM 1178 N N . CYS A 1 153 ? 8.211 10.062 2.562 1 97.75 153 CYS A N 1
ATOM 1179 C CA . CYS A 1 153 ? 6.934 9.523 2.104 1 97.75 153 CYS A CA 1
ATOM 1180 C C . CYS A 1 153 ? 6.965 9.242 0.606 1 97.75 153 CYS A C 1
ATOM 1182 O O . CYS A 1 153 ? 5.922 9.031 -0.013 1 97.75 153 CYS A O 1
ATOM 1184 N N . ASP A 1 154 ? 8.109 9.273 0.018 1 95.25 154 ASP A N 1
ATOM 1185 C CA . ASP A 1 154 ? 8.297 8.977 -1.4 1 95.25 154 ASP A CA 1
ATOM 1186 C C . ASP A 1 154 ? 7.48 9.93 -2.27 1 95.25 154 ASP A C 1
ATOM 1188 O O . ASP A 1 154 ? 6.922 9.523 -3.293 1 95.25 154 ASP A O 1
ATOM 1192 N N . LEU A 1 155 ? 7.387 11.148 -1.873 1 96.94 155 LEU A N 1
ATOM 1193 C CA . LEU A 1 155 ? 6.641 12.141 -2.643 1 96.94 155 LEU A CA 1
ATOM 1194 C C . LEU A 1 155 ? 7.391 12.516 -3.914 1 96.94 155 LEU A C 1
ATOM 1196 O O . LEU A 1 155 ? 8.578 12.836 -3.867 1 96.94 155 LEU A O 1
ATOM 1200 N N . LYS A 1 156 ? 6.641 12.461 -4.992 1 94.62 156 LYS A N 1
ATOM 1201 C CA . LYS A 1 156 ? 7.246 12.805 -6.273 1 94.62 156 LYS A CA 1
ATOM 1202 C C . LYS A 1 156 ? 7.18 14.312 -6.52 1 94.62 156 LYS A C 1
ATOM 1204 O O . LYS A 1 156 ? 7.883 14.836 -7.387 1 94.62 156 LYS A O 1
ATOM 1209 N N . ALA A 1 157 ? 6.359 14.961 -5.848 1 97 157 ALA A N 1
ATOM 1210 C CA . ALA A 1 157 ? 6.18 16.406 -5.918 1 97 157 ALA A CA 1
ATOM 1211 C C . ALA A 1 157 ? 5.707 16.953 -4.574 1 97 157 ALA A C 1
ATOM 1213 O O . ALA A 1 157 ? 5.391 16.203 -3.656 1 97 157 ALA A O 1
ATOM 1214 N N . TYR A 1 158 ? 5.766 18.281 -4.496 1 97.31 158 TYR A N 1
ATOM 1215 C CA . TYR A 1 158 ? 5.184 18.922 -3.328 1 97.31 158 TYR A CA 1
ATOM 1216 C C . TYR A 1 158 ? 3.721 18.531 -3.158 1 97.31 158 TYR A C 1
ATOM 1218 O O . TYR A 1 158 ? 2.975 18.453 -4.137 1 97.31 158 TYR A O 1
ATOM 1226 N N . PRO A 1 159 ? 3.365 18.141 -1.902 1 97.56 159 PRO A N 1
ATOM 1227 C CA . PRO A 1 159 ? 2.002 17.625 -1.722 1 97.56 159 PRO A CA 1
ATOM 1228 C C . PRO A 1 159 ? 0.938 18.641 -2.146 1 97.56 159 PRO A C 1
ATOM 1230 O O . PRO A 1 159 ? 1.054 19.828 -1.842 1 97.56 159 PRO A O 1
ATOM 1233 N N . ALA A 1 160 ? 0.011 18.141 -2.93 1 96.75 160 ALA A N 1
ATOM 1234 C CA . ALA A 1 160 ? -1.146 18.953 -3.301 1 96.75 160 ALA A CA 1
ATOM 1235 C C . ALA A 1 160 ? -2.17 19 -2.172 1 96.75 160 ALA A C 1
ATOM 1237 O O . ALA A 1 160 ? -2.943 18.062 -1.989 1 96.75 160 ALA A O 1
ATOM 1238 N N . LEU A 1 161 ? -2.088 20.156 -1.602 1 94.88 161 LEU A N 1
ATOM 1239 C CA . LEU A 1 161 ? -2.979 20.312 -0.456 1 94.88 161 LEU A CA 1
ATOM 1240 C C . LEU A 1 161 ? -4.188 21.172 -0.816 1 94.88 161 LEU A C 1
ATOM 1242 O O . LEU A 1 161 ? -4.133 21.953 -1.765 1 94.88 161 LEU A O 1
ATOM 1246 N N . GLY A 1 162 ? -5.32 21 -0.347 1 92.81 162 GLY A N 1
ATOM 1247 C CA . GLY A 1 162 ? -6.375 22 -0.383 1 92.81 162 GLY A CA 1
ATOM 1248 C C . GLY A 1 162 ? -6.113 23.172 0.54 1 92.81 162 GLY A C 1
ATOM 1249 O O . GLY A 1 162 ? -5 23.328 1.043 1 92.81 162 GLY A O 1
ATOM 1250 N N . ILE A 1 163 ? -6.973 24.062 0.557 1 95.25 163 ILE A N 1
ATOM 1251 C CA . ILE A 1 163 ? -6.852 25.203 1.463 1 95.25 163 ILE A CA 1
ATOM 1252 C C . ILE A 1 163 ? -6.82 24.719 2.908 1 95.25 163 ILE A C 1
ATOM 1254 O O . ILE A 1 163 ? -7.785 24.125 3.391 1 95.25 163 ILE A O 1
ATOM 1258 N N . MET A 1 164 ? -5.641 24.938 3.5 1 96.12 164 MET A N 1
ATOM 1259 C CA . MET A 1 164 ? -5.438 24.531 4.891 1 96.12 164 MET A CA 1
ATOM 1260 C C . MET A 1 164 ? -5.023 25.734 5.746 1 96.12 164 MET A C 1
ATOM 1262 O O . MET A 1 164 ? -3.844 25.875 6.074 1 96.12 164 MET A O 1
ATOM 1266 N N . PRO A 1 165 ? -6 26.469 6.215 1 96.12 165 PRO A N 1
ATOM 1267 C CA . PRO A 1 165 ? -5.699 27.766 6.844 1 96.12 165 PRO A CA 1
ATOM 1268 C C . PRO A 1 165 ? -5.055 27.609 8.219 1 96.12 165 PRO A C 1
ATOM 1270 O O . PRO A 1 165 ? -4.402 28.531 8.703 1 96.12 165 PRO A O 1
ATOM 1273 N N . ASN A 1 166 ? -5.191 26.438 8.828 1 97 166 ASN A N 1
ATOM 1274 C CA . ASN A 1 166 ? -4.723 26.297 10.203 1 97 166 ASN A CA 1
ATOM 1275 C C . ASN A 1 166 ? -3.391 25.562 10.273 1 97 166 ASN A C 1
ATOM 1277 O O . ASN A 1 166 ? -2.807 25.422 11.344 1 97 166 ASN A O 1
ATOM 1281 N N . LEU A 1 167 ? -2.883 25.125 9.125 1 98.06 167 LEU A N 1
ATOM 1282 C CA . LEU A 1 167 ? -1.621 24.391 9.117 1 98.06 167 LEU A CA 1
ATOM 1283 C C . LEU A 1 167 ? -0.454 25.312 9.438 1 98.06 167 LEU A C 1
ATOM 1285 O O . LEU A 1 167 ? -0.274 26.344 8.789 1 98.06 167 LEU A O 1
ATOM 1289 N N . VAL A 1 168 ? 0.354 24.891 10.438 1 98.56 168 VAL A N 1
ATOM 1290 C CA . VAL A 1 168 ? 1.429 25.75 10.93 1 98.56 168 VAL A CA 1
ATOM 1291 C C . VAL A 1 168 ? 2.781 25.125 10.586 1 98.56 168 VAL A C 1
ATOM 1293 O O . VAL A 1 168 ? 3.723 25.828 10.227 1 98.56 168 VAL A O 1
ATOM 1296 N N . THR A 1 169 ? 2.85 23.844 10.734 1 98.81 169 THR A N 1
ATOM 1297 C CA . THR A 1 169 ? 4.105 23.125 10.508 1 98.81 169 THR A CA 1
ATOM 1298 C C . THR A 1 169 ? 3.922 22.031 9.477 1 98.81 169 THR A C 1
ATOM 1300 O O . THR A 1 169 ? 3.027 21.188 9.609 1 98.81 169 THR A O 1
ATOM 1303 N N . LEU A 1 170 ? 4.742 22.047 8.453 1 98.69 170 LEU A N 1
ATOM 1304 C CA . LEU A 1 170 ? 4.746 21.031 7.41 1 98.69 170 LEU A CA 1
ATOM 1305 C C . LEU A 1 170 ? 6.152 20.484 7.191 1 98.69 170 LEU A C 1
ATOM 1307 O O . LEU A 1 170 ? 7.094 21.25 6.969 1 98.69 170 LEU A O 1
ATOM 1311 N N . ASP A 1 171 ? 6.305 19.203 7.348 1 98.75 171 ASP A N 1
ATOM 1312 C CA . ASP A 1 171 ? 7.594 18.547 7.145 1 98.75 171 ASP A CA 1
ATOM 1313 C C . ASP A 1 171 ? 7.547 17.609 5.934 1 98.75 171 ASP A C 1
ATOM 1315 O O . ASP A 1 171 ? 6.875 16.578 5.961 1 98.75 171 ASP A O 1
ATOM 1319 N N . VAL A 1 172 ? 8.188 17.953 4.863 1 98.31 172 VAL A N 1
ATOM 1320 C CA . VAL A 1 172 ? 8.273 17.109 3.676 1 98.31 172 VAL A CA 1
ATOM 1321 C C . VAL A 1 172 ? 9.727 16.703 3.432 1 98.31 172 VAL A C 1
ATOM 1323 O O . VAL A 1 172 ? 10.156 16.578 2.283 1 98.31 172 VAL A O 1
ATOM 1326 N N . SER A 1 173 ? 10.484 16.547 4.543 1 98.06 173 SER A N 1
ATOM 1327 C CA . SER A 1 173 ? 11.898 16.188 4.434 1 98.06 173 SER A CA 1
ATOM 1328 C C . SER A 1 173 ? 12.078 14.758 3.947 1 98.06 173 SER A C 1
ATOM 1330 O O . SER A 1 173 ? 11.148 13.953 4.016 1 98.06 173 SER A O 1
ATOM 1332 N N . GLU A 1 174 ? 13.195 14.477 3.361 1 97.44 174 GLU A N 1
ATOM 1333 C CA . GLU A 1 174 ? 13.617 13.164 2.885 1 97.44 174 GLU A CA 1
ATOM 1334 C C . GLU A 1 174 ? 12.703 12.664 1.774 1 97.44 174 GLU A C 1
ATOM 1336 O O . GLU A 1 174 ? 12.336 11.484 1.747 1 97.44 174 GLU A O 1
ATOM 1341 N N . ASN A 1 175 ? 12.086 13.531 1.062 1 97.38 175 ASN A N 1
ATOM 1342 C CA . ASN A 1 175 ? 11.453 13.266 -0.225 1 97.38 175 ASN A CA 1
ATOM 1343 C C . ASN A 1 175 ? 12.281 13.812 -1.383 1 97.38 175 ASN A C 1
ATOM 1345 O O . ASN A 1 175 ? 12.094 14.961 -1.792 1 97.38 175 ASN A O 1
ATOM 1349 N N . TYR A 1 176 ? 13.109 13.016 -1.896 1 94.44 176 TYR A N 1
ATOM 1350 C CA . TYR A 1 176 ? 14.211 13.422 -2.762 1 94.44 176 TYR A CA 1
ATOM 1351 C C . TYR A 1 176 ? 13.719 13.727 -4.168 1 94.44 176 TYR A C 1
ATOM 1353 O O . TYR A 1 176 ? 14.406 14.391 -4.945 1 94.44 176 TYR A O 1
ATOM 1361 N N . ASP A 1 177 ? 12.484 13.359 -4.445 1 95 177 ASP A N 1
ATOM 1362 C CA . ASP A 1 177 ? 12.008 13.469 -5.82 1 95 177 ASP A CA 1
ATOM 1363 C C . ASP A 1 177 ? 11.25 14.773 -6.039 1 95 177 ASP A C 1
ATOM 1365 O O . ASP A 1 177 ? 10.859 15.094 -7.164 1 95 177 ASP A O 1
ATOM 1369 N N . ILE A 1 178 ? 11.109 15.5 -5.008 1 96.12 178 ILE A N 1
ATOM 1370 C CA . ILE A 1 178 ? 10.445 16.797 -5.148 1 96.12 178 ILE A CA 1
ATOM 1371 C C . ILE A 1 178 ? 11.32 17.734 -5.98 1 96.12 178 ILE A C 1
ATOM 1373 O O . ILE A 1 178 ? 12.461 18.031 -5.605 1 96.12 178 ILE A O 1
ATOM 1377 N N . GLU A 1 179 ? 10.727 18.219 -7.066 1 94 179 GLU A N 1
ATOM 1378 C CA . GLU A 1 179 ? 11.555 18.984 -7.996 1 94 179 GLU A CA 1
ATOM 1379 C C . GLU A 1 179 ? 11.031 20.406 -8.172 1 94 179 GLU A C 1
ATOM 1381 O O . GLU A 1 179 ? 11.727 21.266 -8.727 1 94 179 GLU A O 1
ATOM 1386 N N . ASP A 1 180 ? 9.844 20.609 -7.742 1 92.5 180 ASP A N 1
ATOM 1387 C CA . ASP A 1 180 ? 9.258 21.922 -7.969 1 92.5 180 ASP A CA 1
ATOM 1388 C C . ASP A 1 180 ? 8.586 22.453 -6.703 1 92.5 180 ASP A C 1
ATOM 1390 O O . ASP A 1 180 ? 8.031 21.672 -5.922 1 92.5 180 ASP A O 1
ATOM 1394 N N . LEU A 1 181 ? 8.727 23.703 -6.551 1 95.06 181 LEU A N 1
ATOM 1395 C CA . LEU A 1 181 ? 8.094 24.453 -5.473 1 95.06 181 LEU A CA 1
ATOM 1396 C C . LEU A 1 181 ? 7.793 25.875 -5.906 1 95.06 181 LEU A C 1
ATOM 1398 O O . LEU A 1 181 ? 8.664 26.562 -6.457 1 95.06 181 LEU A O 1
ATOM 1402 N N . ASP A 1 182 ? 6.562 26.312 -5.719 1 94.31 182 ASP A N 1
ATOM 1403 C CA . ASP A 1 182 ? 6.188 27.672 -6.09 1 94.31 182 ASP A CA 1
ATOM 1404 C C . ASP A 1 182 ? 5.305 28.297 -5.02 1 94.31 182 ASP A C 1
ATOM 1406 O O . ASP A 1 182 ? 4.684 27.594 -4.219 1 94.31 182 ASP A O 1
ATOM 1410 N N . PRO A 1 183 ? 5.258 29.594 -5.043 1 96.81 183 PRO A N 1
ATOM 1411 C CA . PRO A 1 183 ? 4.48 30.328 -4.031 1 96.81 183 PRO A CA 1
ATOM 1412 C C . PRO A 1 183 ? 3.008 29.922 -4.02 1 96.81 183 PRO A C 1
ATOM 1414 O O . PRO A 1 183 ? 2.369 29.938 -2.963 1 96.81 183 PRO A O 1
ATOM 1417 N N . ALA A 1 184 ? 2.477 29.531 -5.16 1 95.69 184 ALA A N 1
ATOM 1418 C CA . ALA A 1 184 ? 1.07 29.141 -5.211 1 95.69 184 ALA A CA 1
ATOM 1419 C C . ALA A 1 184 ? 0.812 27.906 -4.348 1 95.69 184 ALA A C 1
ATOM 1421 O O . ALA A 1 184 ? -0.246 27.797 -3.725 1 95.69 184 ALA A O 1
ATOM 1422 N N . GLN A 1 185 ? 1.777 27.016 -4.32 1 96.44 185 GLN A N 1
ATOM 1423 C CA . GLN A 1 185 ? 1.667 25.828 -3.496 1 96.44 185 GLN A CA 1
ATOM 1424 C C . GLN A 1 185 ? 1.76 26.156 -2.012 1 96.44 185 GLN A C 1
ATOM 1426 O O . GLN A 1 185 ? 1.162 25.484 -1.176 1 96.44 185 GLN A O 1
ATOM 1431 N N . LEU A 1 186 ? 2.477 27.219 -1.708 1 97.5 186 LEU A N 1
ATOM 1432 C CA . LEU A 1 186 ? 2.645 27.641 -0.325 1 97.5 186 LEU A CA 1
ATOM 1433 C C . LEU A 1 186 ? 1.448 28.469 0.137 1 97.5 186 LEU A C 1
ATOM 1435 O O . LEU A 1 186 ? 1.12 28.484 1.325 1 97.5 186 LEU A O 1
ATOM 1439 N N . ALA A 1 187 ? 0.8 29.047 -0.812 1 98.06 187 ALA A N 1
ATOM 1440 C CA . ALA A 1 187 ? -0.26 30.016 -0.525 1 98.06 187 ALA A CA 1
ATOM 1441 C C . ALA A 1 187 ? -1.472 29.328 0.097 1 98.06 187 ALA A C 1
ATOM 1443 O O . ALA A 1 187 ? -2.227 29.938 0.85 1 98.06 187 ALA A O 1
ATOM 1444 N N . VAL A 1 188 ? -1.633 28.016 -0.165 1 97.38 188 VAL A N 1
ATOM 1445 C CA . VAL A 1 188 ? -2.801 27.297 0.325 1 97.38 188 VAL A CA 1
ATOM 1446 C C . VAL A 1 188 ? -2.684 27.078 1.832 1 97.38 188 VAL A C 1
ATOM 1448 O O . VAL A 1 188 ? -3.666 26.75 2.498 1 97.38 188 VAL A O 1
ATOM 1451 N N . THR A 1 189 ? -1.514 27.219 2.377 1 97.75 189 THR A N 1
ATOM 1452 C CA . THR A 1 189 ? -1.235 27.156 3.807 1 97.75 189 THR A CA 1
ATOM 1453 C C . THR A 1 189 ? -0.829 28.531 4.344 1 97.75 189 THR A C 1
ATOM 1455 O O . THR A 1 189 ? 0.325 28.734 4.727 1 97.75 189 THR A O 1
ATOM 1458 N N . CYS A 1 190 ? -1.81 29.438 4.531 1 97.5 190 CYS A N 1
ATOM 1459 C CA . CYS A 1 190 ? -1.567 30.859 4.73 1 97.5 190 CYS A CA 1
ATOM 1460 C C . CYS A 1 190 ? -1.061 31.125 6.141 1 97.5 190 CYS A C 1
ATOM 1462 O O . CYS A 1 190 ? -0.574 32.219 6.426 1 97.5 190 CYS A O 1
ATOM 1464 N N . ARG A 1 191 ? -1.092 30.109 6.992 1 97 191 ARG A N 1
ATOM 1465 C CA . ARG A 1 191 ? -0.585 30.328 8.344 1 97 191 ARG A CA 1
ATOM 1466 C C . ARG A 1 191 ? 0.662 29.484 8.602 1 97 191 ARG A C 1
ATOM 1468 O O . ARG A 1 191 ? 1.095 29.328 9.742 1 97 191 ARG A O 1
ATOM 1475 N N . LEU A 1 192 ? 1.185 28.984 7.512 1 98.25 192 LEU A N 1
ATOM 1476 C CA . LEU A 1 192 ? 2.373 28.141 7.617 1 98.25 192 LEU A CA 1
ATOM 1477 C C . LEU A 1 192 ? 3.537 28.922 8.227 1 98.25 192 LEU A C 1
ATOM 1479 O O . LEU A 1 192 ? 3.869 30.016 7.758 1 98.25 192 LEU A O 1
ATOM 1483 N N . ALA A 1 193 ? 4.121 28.312 9.273 1 98.38 193 ALA A N 1
ATOM 1484 C CA . ALA A 1 193 ? 5.223 29 9.953 1 98.38 193 ALA A CA 1
ATOM 1485 C C . ALA A 1 193 ? 6.535 28.234 9.75 1 98.38 193 ALA A C 1
ATOM 1487 O O . ALA A 1 193 ? 7.609 28.844 9.758 1 98.38 193 ALA A O 1
ATOM 1488 N N . ARG A 1 194 ? 6.418 26.969 9.625 1 98.44 194 ARG A N 1
ATOM 1489 C CA . ARG A 1 194 ? 7.609 26.125 9.5 1 98.44 194 ARG A CA 1
ATOM 1490 C C . ARG A 1 194 ? 7.457 25.141 8.352 1 98.44 194 ARG A C 1
ATOM 1492 O O . ARG A 1 194 ? 6.5 24.359 8.32 1 98.44 194 ARG A O 1
ATOM 1499 N N . LEU A 1 195 ? 8.414 25.172 7.43 1 98.19 195 LEU A N 1
ATOM 1500 C CA . LEU A 1 195 ? 8.453 24.234 6.312 1 98.19 195 LEU A CA 1
ATOM 1501 C C . LEU A 1 195 ? 9.828 23.578 6.207 1 98.19 195 LEU A C 1
ATOM 1503 O O . LEU A 1 195 ? 10.844 24.266 6.102 1 98.19 195 LEU A O 1
ATOM 1507 N N . ASN A 1 196 ? 9.836 22.281 6.34 1 98.38 196 ASN A N 1
ATOM 1508 C CA . ASN A 1 196 ? 11.078 21.516 6.227 1 98.38 196 ASN A CA 1
ATOM 1509 C C . ASN A 1 196 ? 11.156 20.766 4.898 1 98.38 196 ASN A C 1
ATOM 1511 O O . ASN A 1 196 ? 10.398 19.828 4.668 1 98.38 196 ASN A O 1
ATOM 1515 N N . ILE A 1 197 ? 12.047 21.125 4.016 1 97.19 197 ILE A N 1
ATOM 1516 C CA . ILE A 1 197 ? 12.195 20.484 2.713 1 97.19 197 ILE A CA 1
ATOM 1517 C C . ILE A 1 197 ? 13.578 19.844 2.6 1 97.19 197 ILE A C 1
ATOM 1519 O O . ILE A 1 197 ? 14.109 19.703 1.496 1 97.19 197 ILE A O 1
ATOM 1523 N N . THR A 1 198 ? 14.172 19.5 3.752 1 96.62 198 THR A N 1
ATOM 1524 C CA . THR A 1 198 ? 15.492 18.891 3.77 1 96.62 198 THR A CA 1
ATOM 1525 C C . THR A 1 198 ? 15.5 17.594 2.951 1 96.62 198 THR A C 1
ATOM 1527 O O . THR A 1 198 ? 14.602 16.766 3.098 1 96.62 198 THR A O 1
ATOM 1530 N N . GLY A 1 199 ? 16.438 17.5 2.012 1 94.06 199 GLY A N 1
ATOM 1531 C CA . GLY A 1 199 ? 16.547 16.297 1.205 1 94.06 199 GLY A CA 1
ATOM 1532 C C . GLY A 1 199 ? 16.016 16.469 -0.204 1 94.06 199 GLY A C 1
ATOM 1533 O O . GLY A 1 199 ? 16.281 15.641 -1.081 1 94.06 199 GLY A O 1
ATOM 1534 N N . ALA A 1 200 ? 15.219 17.484 -0.433 1 91.12 200 ALA A N 1
ATOM 1535 C CA . ALA A 1 200 ? 14.727 17.75 -1.779 1 91.12 200 ALA A CA 1
ATOM 1536 C C . ALA A 1 200 ? 15.828 18.312 -2.67 1 91.12 200 ALA A C 1
ATOM 1538 O O . ALA A 1 200 ? 15.781 19.469 -3.076 1 91.12 200 ALA A O 1
ATOM 1539 N N . SER A 1 201 ? 16.719 17.484 -3.068 1 85.75 201 SER A N 1
ATOM 1540 C CA . SER A 1 201 ? 17.969 17.859 -3.74 1 85.75 201 SER A CA 1
ATOM 1541 C C . SER A 1 201 ? 17.703 18.281 -5.184 1 85.75 201 SER A C 1
ATOM 1543 O O . SER A 1 201 ? 18.547 18.922 -5.812 1 85.75 201 SER A O 1
ATOM 1545 N N . LYS A 1 202 ? 16.531 17.984 -5.656 1 92.62 202 LYS A N 1
ATOM 1546 C CA . LYS A 1 202 ? 16.219 18.281 -7.051 1 92.62 202 LYS A CA 1
ATOM 1547 C C . LYS A 1 202 ? 15.57 19.656 -7.195 1 92.62 202 LYS A C 1
ATOM 1549 O O . LYS A 1 202 ? 15.32 20.125 -8.312 1 92.62 202 LYS A O 1
ATOM 1554 N N . LEU A 1 203 ? 15.422 20.25 -6.066 1 92.81 203 LEU A N 1
ATOM 1555 C CA . LEU A 1 203 ? 14.828 21.578 -6.094 1 92.81 203 LEU A CA 1
ATOM 1556 C C . LEU A 1 203 ? 15.836 22.609 -6.574 1 92.81 203 LEU A C 1
ATOM 1558 O O . LEU A 1 203 ? 17 22.609 -6.156 1 92.81 203 LEU A O 1
ATOM 1562 N N . PHE A 1 204 ? 15.438 23.5 -7.492 1 93.44 204 PHE A N 1
ATOM 1563 C CA . PHE A 1 204 ? 16.203 24.641 -7.984 1 93.44 204 PHE A CA 1
ATOM 1564 C C . PHE A 1 204 ? 17.609 24.188 -8.398 1 93.44 204 PHE A C 1
ATOM 1566 O O . PHE A 1 204 ? 18.609 24.797 -7.98 1 93.44 204 PHE A O 1
ATOM 1573 N N . ARG A 1 205 ? 17.672 23.25 -9.25 1 91.19 205 ARG A N 1
ATOM 1574 C CA . ARG A 1 205 ? 18.953 22.703 -9.695 1 91.19 205 ARG A CA 1
ATOM 1575 C C . ARG A 1 205 ? 19.719 23.75 -10.508 1 91.19 205 ARG A C 1
ATOM 1577 O O . ARG A 1 205 ? 19.172 24.375 -11.406 1 91.19 205 ARG A O 1
ATOM 1584 N N . PRO A 1 206 ? 21.031 23.797 -10.117 1 91.5 206 PRO A N 1
ATOM 1585 C CA . PRO A 1 206 ? 21.844 24.734 -10.906 1 91.5 206 PRO A CA 1
ATOM 1586 C C . PRO A 1 206 ? 21.875 24.375 -12.391 1 91.5 206 PRO A C 1
ATOM 1588 O O . PRO A 1 206 ? 21.938 23.188 -12.734 1 91.5 206 PRO A O 1
ATOM 1591 N N . GLY A 1 207 ? 21.766 25.281 -13.219 1 90.38 207 GLY A N 1
ATOM 1592 C CA . GLY A 1 207 ? 21.844 25.062 -14.648 1 90.38 207 GLY A CA 1
ATOM 1593 C C . GLY A 1 207 ? 20.484 24.891 -15.305 1 90.38 207 GLY A C 1
ATOM 1594 O O . GLY A 1 207 ? 20.375 24.906 -16.531 1 90.38 207 GLY A O 1
ATOM 1595 N N . GLN A 1 208 ? 19.5 24.719 -14.461 1 90.62 208 GLN A N 1
ATOM 1596 C CA . GLN A 1 208 ? 18.156 24.562 -15.008 1 90.62 208 GLN A CA 1
ATOM 1597 C C . GLN A 1 208 ? 17.547 25.922 -15.367 1 90.62 208 GLN A C 1
ATOM 1599 O O . GLN A 1 208 ? 17.703 26.891 -14.617 1 90.62 208 GLN A O 1
ATOM 1604 N N . GLN A 1 209 ? 16.875 25.844 -16.516 1 90.75 209 GLN A N 1
ATOM 1605 C CA . GLN A 1 209 ? 16.266 27.094 -16.953 1 90.75 209 GLN A CA 1
ATOM 1606 C C . GLN A 1 209 ? 15.203 27.578 -15.969 1 90.75 209 GLN A C 1
ATOM 1608 O O . GLN A 1 209 ? 14.352 26.797 -15.539 1 90.75 209 GLN A O 1
ATOM 1613 N N . GLY A 1 210 ? 15.328 28.859 -15.555 1 91.88 210 GLY A N 1
ATOM 1614 C CA . GLY A 1 210 ? 14.336 29.5 -14.711 1 91.88 210 GLY A CA 1
ATOM 1615 C C . GLY A 1 210 ? 14.516 29.203 -13.234 1 91.88 210 GLY A C 1
ATOM 1616 O O . GLY A 1 210 ? 13.773 29.719 -12.398 1 91.88 210 GLY A O 1
ATOM 1617 N N . ALA A 1 211 ? 15.5 28.391 -12.898 1 93.69 211 ALA A N 1
ATOM 1618 C CA . ALA A 1 211 ? 15.711 27.969 -11.508 1 93.69 211 ALA A CA 1
ATOM 1619 C C . ALA A 1 211 ? 16.016 29.172 -10.617 1 93.69 211 ALA A C 1
ATOM 1621 O O . ALA A 1 211 ? 15.57 29.234 -9.477 1 93.69 211 ALA A O 1
ATOM 1622 N N . HIS A 1 212 ? 16.703 30.094 -11.188 1 94.69 212 HIS A N 1
ATOM 1623 C CA . HIS A 1 212 ? 17.078 31.297 -10.445 1 94.69 212 HIS A CA 1
ATOM 1624 C C . HIS A 1 212 ? 15.844 32.062 -9.953 1 94.69 212 HIS A C 1
ATOM 1626 O O . HIS A 1 212 ? 15.695 32.281 -8.758 1 94.69 212 HIS A O 1
ATOM 1632 N N . CYS A 1 213 ? 14.961 32.344 -10.836 1 95.31 213 CYS A N 1
ATOM 1633 C CA . CYS A 1 213 ? 13.789 33.156 -10.5 1 95.31 213 CYS A CA 1
ATOM 1634 C C . CYS A 1 213 ? 12.797 32.344 -9.664 1 95.31 213 CYS A C 1
ATOM 1636 O O . CYS A 1 213 ? 12.133 32.875 -8.781 1 95.31 213 CYS A O 1
ATOM 1638 N N . ARG A 1 214 ? 12.68 31.094 -9.945 1 94.19 214 ARG A N 1
ATOM 1639 C CA . ARG A 1 214 ? 11.789 30.25 -9.148 1 94.19 214 ARG A CA 1
ATOM 1640 C C . ARG A 1 214 ? 12.227 30.219 -7.691 1 94.19 214 ARG A C 1
ATOM 1642 O O . ARG A 1 214 ? 11.398 30.344 -6.789 1 94.19 214 ARG A O 1
ATOM 1649 N N . CYS A 1 215 ? 13.492 30.109 -7.523 1 95.44 215 CYS A N 1
ATOM 1650 C CA . CYS A 1 215 ? 14.055 30.125 -6.176 1 95.44 215 CYS A CA 1
ATOM 1651 C C . CYS A 1 215 ? 13.82 31.469 -5.5 1 95.44 215 CYS A C 1
ATOM 1653 O O . CYS A 1 215 ? 13.367 31.516 -4.355 1 95.44 215 CYS A O 1
ATOM 1655 N N . ARG A 1 216 ? 14.047 32.469 -6.18 1 95.12 216 ARG A N 1
ATOM 1656 C CA . ARG A 1 216 ? 13.906 33.812 -5.621 1 95.12 216 ARG A CA 1
ATOM 1657 C C . ARG A 1 216 ? 12.461 34.094 -5.219 1 95.12 216 ARG A C 1
ATOM 1659 O O . ARG A 1 216 ? 12.203 34.719 -4.199 1 95.12 216 ARG A O 1
ATOM 1666 N N . ARG A 1 217 ? 11.586 33.625 -6.027 1 95.81 217 ARG A N 1
ATOM 1667 C CA . ARG A 1 217 ? 10.172 33.812 -5.723 1 95.81 217 ARG A CA 1
ATOM 1668 C C . ARG A 1 217 ? 9.781 33.094 -4.426 1 95.81 217 ARG A C 1
ATOM 1670 O O . ARG A 1 217 ? 9.039 33.656 -3.613 1 95.81 217 ARG A O 1
ATOM 1677 N N . VAL A 1 218 ? 10.297 31.922 -4.25 1 96.06 218 VAL A N 1
ATOM 1678 C CA . VAL A 1 218 ? 9.992 31.156 -3.045 1 96.06 218 VAL A CA 1
ATOM 1679 C C . VAL A 1 218 ? 10.625 31.828 -1.829 1 96.06 218 VAL A C 1
ATOM 1681 O O . VAL A 1 218 ? 9.992 31.953 -0.784 1 96.06 218 VAL A O 1
ATOM 1684 N N . VAL A 1 219 ? 11.844 32.25 -1.975 1 95.25 219 VAL A N 1
ATOM 1685 C CA . VAL A 1 219 ? 12.547 32.906 -0.882 1 95.25 219 VAL A CA 1
ATOM 1686 C C . VAL A 1 219 ? 11.812 34.188 -0.488 1 95.25 219 VAL A C 1
ATOM 1688 O O . VAL A 1 219 ? 11.562 34.438 0.696 1 95.25 219 VAL A O 1
ATOM 1691 N N . GLN A 1 220 ? 11.477 34.938 -1.457 1 95.25 220 GLN A N 1
ATOM 1692 C CA . GLN A 1 220 ? 10.75 36.188 -1.184 1 95.25 220 GLN A CA 1
ATOM 1693 C C . GLN A 1 220 ? 9.422 35.906 -0.483 1 95.25 220 GLN A C 1
ATOM 1695 O O . GLN A 1 220 ? 9.047 36.594 0.459 1 95.25 220 GLN A O 1
ATOM 1700 N N . TRP A 1 221 ? 8.789 34.906 -0.997 1 96.62 221 TRP A N 1
ATOM 1701 C CA . TRP A 1 221 ? 7.516 34.531 -0.387 1 96.62 221 TRP A CA 1
ATOM 1702 C C . TRP A 1 221 ? 7.703 34.188 1.085 1 96.62 221 TRP A C 1
ATOM 1704 O O . TRP A 1 221 ? 6.953 34.656 1.942 1 96.62 221 TRP A O 1
ATOM 1714 N N . THR A 1 222 ? 8.672 33.344 1.395 1 96.06 222 THR A N 1
ATOM 1715 C CA . THR A 1 222 ? 8.891 32.875 2.758 1 96.06 222 THR A CA 1
ATOM 1716 C C . THR A 1 222 ? 9.32 34 3.662 1 96.06 222 THR A C 1
ATOM 1718 O O . THR A 1 222 ? 8.977 34.031 4.848 1 96.06 222 THR A O 1
ATOM 1721 N N . GLU A 1 223 ? 9.984 34.938 3.182 1 94.94 223 GLU A N 1
ATOM 1722 C CA . GLU A 1 223 ? 10.383 36.094 3.959 1 94.94 223 GLU A CA 1
ATOM 1723 C C . GLU A 1 223 ? 9.188 37 4.242 1 94.94 223 GLU A C 1
ATOM 1725 O O . GLU A 1 223 ? 8.992 37.469 5.371 1 94.94 223 GLU A O 1
ATOM 1730 N N . THR A 1 224 ? 8.445 37.219 3.203 1 95.81 224 THR A N 1
ATOM 1731 C CA . THR A 1 224 ? 7.289 38.125 3.316 1 95.81 224 THR A CA 1
ATOM 1732 C C . THR A 1 224 ? 6.289 37.594 4.336 1 95.81 224 THR A C 1
ATOM 1734 O O . THR A 1 224 ? 5.742 38.344 5.137 1 95.81 224 THR A O 1
ATOM 1737 N N . HIS A 1 225 ? 6.145 36.281 4.305 1 96.44 225 HIS A N 1
ATOM 1738 C CA . HIS A 1 225 ? 5.109 35.688 5.141 1 96.44 225 HIS A CA 1
ATOM 1739 C C . HIS A 1 225 ? 5.715 35 6.367 1 96.44 225 HIS A C 1
ATOM 1741 O O . HIS A 1 225 ? 5.031 34.25 7.074 1 96.44 225 HIS A O 1
ATOM 1747 N N . LYS A 1 226 ? 6.988 35.188 6.664 1 96.12 226 LYS A N 1
ATOM 1748 C CA . LYS A 1 226 ? 7.703 34.75 7.859 1 96.12 226 LYS A CA 1
ATOM 1749 C C . LYS A 1 226 ? 7.617 33.25 8.039 1 96.12 226 LYS A C 1
ATOM 1751 O O . LYS A 1 226 ? 7.316 32.75 9.133 1 96.12 226 LYS A O 1
ATOM 1756 N N . VAL A 1 227 ? 7.805 32.562 6.895 1 97.06 227 VAL A N 1
ATOM 1757 C CA . VAL A 1 227 ? 7.871 31.109 6.93 1 97.06 227 VAL A CA 1
ATOM 1758 C C . VAL A 1 227 ? 9.32 30.656 7.109 1 97.06 227 VAL A C 1
ATOM 1760 O O . VAL A 1 227 ? 10.188 31 6.305 1 97.06 227 VAL A O 1
ATOM 1763 N N . ALA A 1 228 ? 9.547 29.969 8.227 1 96.81 228 ALA A N 1
ATOM 1764 C CA . ALA A 1 228 ? 10.883 29.391 8.422 1 96.81 228 ALA A CA 1
ATOM 1765 C C . ALA A 1 228 ? 11.117 28.219 7.488 1 96.81 228 ALA A C 1
ATOM 1767 O O . ALA A 1 228 ? 10.477 27.172 7.625 1 96.81 228 ALA A O 1
ATOM 1768 N N . LEU A 1 229 ? 12.008 28.359 6.582 1 95.25 229 LEU A N 1
ATOM 1769 C CA . LEU A 1 229 ? 12.305 27.328 5.582 1 95.25 229 LEU A CA 1
ATOM 1770 C C . LEU A 1 229 ? 13.578 26.578 5.945 1 95.25 229 LEU A C 1
ATOM 1772 O O . LEU A 1 229 ? 14.633 27.188 6.152 1 95.25 229 LEU A O 1
ATOM 1776 N N . TYR A 1 230 ? 13.461 25.266 6.059 1 95.19 230 TYR A N 1
ATOM 1777 C CA . TYR A 1 230 ? 14.602 24.406 6.352 1 95.19 230 TYR A CA 1
ATOM 1778 C C . TYR A 1 230 ? 14.961 23.547 5.145 1 95.19 230 TYR A C 1
ATOM 1780 O O . TYR A 1 230 ? 14.078 23.047 4.445 1 95.19 230 TYR A O 1
ATOM 1788 N N . GLY A 1 231 ? 16.281 23.406 4.859 1 92.94 231 GLY A N 1
ATOM 1789 C CA . GLY A 1 231 ? 16.703 22.5 3.805 1 92.94 231 GLY A CA 1
ATOM 1790 C C . GLY A 1 231 ? 17.406 23.203 2.652 1 92.94 231 GLY A C 1
ATOM 1791 O O . GLY A 1 231 ? 18.016 22.562 1.804 1 92.94 231 GLY A O 1
ATOM 1792 N N . LEU A 1 232 ? 17.266 24.484 2.547 1 88.38 232 LEU A N 1
ATOM 1793 C CA . LEU A 1 232 ? 17.906 25.234 1.464 1 88.38 232 LEU A CA 1
ATOM 1794 C C . LEU A 1 232 ? 19.078 26.062 1.99 1 88.38 232 LEU A C 1
ATOM 1796 O O . LEU A 1 232 ? 19.609 26.906 1.272 1 88.38 232 LEU A O 1
ATOM 1800 N N . GLY A 1 233 ? 19.5 25.797 3.232 1 83.12 233 GLY A N 1
ATOM 1801 C CA . GLY A 1 233 ? 20.594 26.578 3.799 1 83.12 233 GLY A CA 1
ATOM 1802 C C . GLY A 1 233 ? 20.141 27.922 4.352 1 83.12 233 GLY A C 1
ATOM 1803 O O . GLY A 1 233 ? 19.016 28.359 4.09 1 83.12 233 GLY A O 1
ATOM 1804 N N . HIS A 1 234 ? 20.953 28.547 5.211 1 81.88 234 HIS A N 1
ATOM 1805 C CA . HIS A 1 234 ? 20.688 29.875 5.758 1 81.88 234 HIS A CA 1
ATOM 1806 C C . HIS A 1 234 ? 21.906 30.781 5.66 1 81.88 234 HIS A C 1
ATOM 1808 O O . HIS A 1 234 ? 22.953 30.484 6.238 1 81.88 234 HIS A O 1
ATOM 1814 N N . PRO A 1 235 ? 21.719 32 4.898 1 84.44 235 PRO A N 1
ATOM 1815 C CA . PRO A 1 235 ? 20.609 32.406 4.039 1 84.44 235 PRO A CA 1
ATOM 1816 C C . PRO A 1 235 ? 20.484 31.531 2.793 1 84.44 235 PRO A C 1
ATOM 1818 O O . PRO A 1 235 ? 21.453 30.875 2.393 1 84.44 235 PRO A O 1
ATOM 1821 N N . VAL A 1 236 ? 19.297 31.484 2.189 1 88.06 236 VAL A N 1
ATOM 1822 C CA . VAL A 1 236 ? 19.062 30.672 1.001 1 88.06 236 VAL A CA 1
ATOM 1823 C C . VAL A 1 236 ? 19.828 31.25 -0.184 1 88.06 236 VAL A C 1
ATOM 1825 O O . VAL A 1 236 ? 19.766 32.438 -0.444 1 88.06 236 VAL A O 1
ATOM 1828 N N . GLN A 1 237 ? 20.656 30.406 -0.726 1 88.75 237 GLN A N 1
ATOM 1829 C CA . GLN A 1 237 ? 21.406 30.828 -1.912 1 88.75 237 GLN A CA 1
ATOM 1830 C C . GLN A 1 237 ? 20.781 30.234 -3.18 1 88.75 237 GLN A C 1
ATOM 1832 O O . GLN A 1 237 ? 20.891 29.031 -3.424 1 88.75 237 GLN A O 1
ATOM 1837 N N . CYS A 1 238 ? 20.219 31.094 -3.973 1 94.12 238 CYS A N 1
ATOM 1838 C CA . CYS A 1 238 ? 19.609 30.656 -5.227 1 94.12 238 CYS A CA 1
ATOM 1839 C C . CYS A 1 238 ? 20.672 30.453 -6.301 1 94.12 238 CYS A C 1
ATOM 1841 O O . CYS A 1 238 ? 21.719 31.125 -6.277 1 94.12 238 CYS A O 1
ATOM 1843 N N . PRO A 1 239 ? 20.406 29.594 -7.195 1 94.06 239 PRO A N 1
ATOM 1844 C CA . PRO A 1 239 ? 21.375 29.375 -8.281 1 94.06 239 PRO A CA 1
ATOM 1845 C C . PRO A 1 239 ? 21.484 30.594 -9.203 1 94.06 239 PRO A C 1
ATOM 1847 O O . PRO A 1 239 ? 20.578 31.406 -9.273 1 94.06 239 PRO A O 1
ATOM 1850 N N . GLU A 1 240 ? 22.625 30.578 -9.906 1 94.38 240 GLU A N 1
ATOM 1851 C CA . GLU A 1 240 ? 22.859 31.672 -10.852 1 94.38 240 GLU A CA 1
ATOM 1852 C C . GLU A 1 240 ? 21.984 31.516 -12.094 1 94.38 240 GLU A C 1
ATOM 1854 O O . GLU A 1 240 ? 21.625 30.406 -12.477 1 94.38 240 GLU A O 1
ATOM 1859 N N . PRO A 1 241 ? 21.594 32.688 -12.602 1 94.75 241 PRO A N 1
ATOM 1860 C CA . PRO A 1 241 ? 20.828 32.594 -13.844 1 94.75 241 PRO A CA 1
ATOM 1861 C C . PRO A 1 241 ? 21.594 31.938 -14.977 1 94.75 241 PRO A C 1
ATOM 1863 O O . PRO A 1 241 ? 22.828 31.953 -14.984 1 94.75 241 PRO A O 1
ATOM 1866 N N . VAL A 1 242 ? 20.891 31.266 -15.805 1 93.56 242 VAL A N 1
ATOM 1867 C CA . VAL A 1 242 ? 21.484 30.625 -16.969 1 93.56 242 VAL A CA 1
ATOM 1868 C C . VAL A 1 242 ? 21.141 31.422 -18.234 1 93.56 242 VAL A C 1
ATOM 1870 O O . VAL A 1 242 ? 20.172 32.188 -18.25 1 93.56 242 VAL A O 1
ATOM 1873 N N . ASP A 1 243 ? 22.078 31.156 -19.203 1 90.38 243 ASP A N 1
ATOM 1874 C CA . ASP A 1 243 ? 21.828 31.844 -20.469 1 90.38 243 ASP A CA 1
ATOM 1875 C C . ASP A 1 243 ? 20.484 31.422 -21.062 1 90.38 243 ASP A C 1
ATOM 1877 O O . ASP A 1 243 ? 20.156 30.234 -21.078 1 90.38 243 ASP A O 1
ATOM 1881 N N . GLY A 1 244 ? 19.688 32.406 -21.406 1 89.44 244 GLY A N 1
ATOM 1882 C CA . GLY A 1 244 ? 18.391 32.125 -22.016 1 89.44 244 GLY A CA 1
ATOM 1883 C C . GLY A 1 244 ? 17.234 32.281 -21.047 1 89.44 244 GLY A C 1
ATOM 1884 O O . GLY A 1 244 ? 16.078 32.156 -21.438 1 89.44 244 GLY A O 1
ATOM 1885 N N . ASP A 1 245 ? 17.656 32.5 -19.844 1 90.44 245 ASP A N 1
ATOM 1886 C CA . ASP A 1 245 ? 16.594 32.75 -18.875 1 90.44 245 ASP A CA 1
ATOM 1887 C C . ASP A 1 245 ? 15.695 33.875 -19.328 1 90.44 245 ASP A C 1
ATOM 1889 O O . ASP A 1 245 ? 16.172 34.938 -19.734 1 90.44 245 ASP A O 1
ATOM 1893 N N . GLY A 1 246 ? 14.383 33.656 -19.281 1 87.06 246 GLY A N 1
ATOM 1894 C CA . GLY A 1 246 ? 13.438 34.688 -19.656 1 87.06 246 GLY A CA 1
ATOM 1895 C C . GLY A 1 246 ? 12.969 34.562 -21.094 1 87.06 246 GLY A C 1
ATOM 1896 O O . GLY A 1 246 ? 12.023 35.25 -21.5 1 87.06 246 GLY A O 1
ATOM 1897 N N . GLU A 1 247 ? 13.609 33.75 -21.922 1 85.69 247 GLU A N 1
ATOM 1898 C CA . GLU A 1 247 ? 13.242 33.594 -23.328 1 85.69 247 GLU A CA 1
ATOM 1899 C C . GLU A 1 247 ? 11.922 32.875 -23.484 1 85.69 247 GLU A C 1
ATOM 1901 O O . GLU A 1 247 ? 11.062 33.281 -24.266 1 85.69 247 GLU A O 1
ATOM 1906 N N . ALA A 1 248 ? 11.711 31.812 -22.656 1 84.25 248 ALA A N 1
ATOM 1907 C CA . ALA A 1 248 ? 10.492 31.016 -22.75 1 84.25 248 ALA A CA 1
ATOM 1908 C C . ALA A 1 248 ? 9.383 31.625 -21.891 1 84.25 248 ALA A C 1
ATOM 1910 O O . ALA A 1 248 ? 8.203 31.578 -22.266 1 84.25 248 ALA A O 1
ATOM 1911 N N . ASP A 1 249 ? 9.812 32.188 -20.812 1 86.56 249 ASP A N 1
ATOM 1912 C CA . ASP A 1 249 ? 8.891 32.781 -19.859 1 86.56 249 ASP A CA 1
ATOM 1913 C C . ASP A 1 249 ? 9.445 34.062 -19.281 1 86.56 249 ASP A C 1
ATOM 1915 O O . ASP A 1 249 ? 10.438 34.062 -18.562 1 86.56 249 ASP A O 1
ATOM 1919 N N . ASP A 1 250 ? 8.719 35.062 -19.578 1 86.56 250 ASP A N 1
ATOM 1920 C CA . ASP A 1 250 ? 9.164 36.375 -19.172 1 86.56 250 ASP A CA 1
ATOM 1921 C C . ASP A 1 250 ? 9.312 36.469 -17.656 1 86.56 250 ASP A C 1
ATOM 1923 O O . ASP A 1 250 ? 10.086 37.281 -17.141 1 86.56 250 ASP A O 1
ATOM 1927 N N . ARG A 1 251 ? 8.664 35.656 -16.984 1 88.06 251 ARG A N 1
ATOM 1928 C CA . ARG A 1 251 ? 8.711 35.688 -15.523 1 88.06 251 ARG A CA 1
ATOM 1929 C C . ARG A 1 251 ? 10.055 35.188 -15.008 1 88.06 251 ARG A C 1
ATOM 1931 O O . ARG A 1 251 ? 10.414 35.438 -13.859 1 88.06 251 ARG A O 1
ATOM 1938 N N . ASP A 1 252 ? 10.797 34.562 -15.891 1 92.38 252 ASP A N 1
ATOM 1939 C CA . ASP A 1 252 ? 12.062 33.969 -15.484 1 92.38 252 ASP A CA 1
ATOM 1940 C C . ASP A 1 252 ? 13.242 34.844 -15.938 1 92.38 252 ASP A C 1
ATOM 1942 O O . ASP A 1 252 ? 14.383 34.375 -15.945 1 92.38 252 ASP A O 1
ATOM 1946 N N . ASP A 1 253 ? 12.867 36.094 -16.344 1 92.81 253 ASP A N 1
ATOM 1947 C CA . ASP A 1 253 ? 13.922 37.062 -16.656 1 92.81 253 ASP A CA 1
ATOM 1948 C C . ASP A 1 253 ? 14.586 37.562 -15.383 1 92.81 253 ASP A C 1
ATOM 1950 O O . ASP A 1 253 ? 13.945 38.219 -14.555 1 92.81 253 ASP A O 1
ATOM 1954 N N . PRO A 1 254 ? 15.883 37.312 -15.258 1 93.25 254 PRO A N 1
ATOM 1955 C CA . PRO A 1 254 ? 16.578 37.688 -14.023 1 93.25 254 PRO A CA 1
ATOM 1956 C C . PRO A 1 254 ? 16.609 39.188 -13.812 1 93.25 254 PRO A C 1
ATOM 1958 O O . PRO A 1 254 ? 16.797 39.656 -12.688 1 93.25 254 PRO A O 1
ATOM 1961 N N . ASN A 1 255 ? 16.375 39.906 -14.867 1 91.12 255 ASN A N 1
ATOM 1962 C CA . ASN A 1 255 ? 16.469 41.375 -14.773 1 91.12 255 ASN A CA 1
ATOM 1963 C C . ASN A 1 255 ? 15.094 42 -14.578 1 91.12 255 ASN A C 1
ATOM 1965 O O . ASN A 1 255 ? 14.984 43.219 -14.414 1 91.12 255 ASN A O 1
ATOM 1969 N N . SER A 1 256 ? 14.133 41.188 -14.609 1 90.81 256 SER A N 1
ATOM 1970 C CA . SER A 1 256 ? 12.781 41.688 -14.445 1 90.81 256 SER A CA 1
ATOM 1971 C C . SER A 1 256 ? 12.344 41.656 -12.977 1 90.81 256 SER A C 1
ATOM 1973 O O . SER A 1 256 ? 12.828 40.812 -12.211 1 90.81 256 SER A O 1
ATOM 1975 N N . ASP A 1 257 ? 11.43 42.531 -12.586 1 88.31 257 ASP A N 1
ATOM 1976 C CA . ASP A 1 257 ? 10.867 42.562 -11.234 1 88.31 257 ASP A CA 1
ATOM 1977 C C . ASP A 1 257 ? 9.992 41.312 -11.008 1 88.31 257 ASP A C 1
ATOM 1979 O O . ASP A 1 257 ? 9.773 40.906 -9.859 1 88.31 257 ASP A O 1
ATOM 1983 N N . ALA A 1 258 ? 9.57 40.75 -12.062 1 87.94 258 ALA A N 1
ATOM 1984 C CA . ALA A 1 258 ? 8.688 39.594 -12 1 87.94 258 ALA A CA 1
ATOM 1985 C C . ALA A 1 258 ? 9.43 38.375 -11.469 1 87.94 258 ALA A C 1
ATOM 1987 O O . ALA A 1 258 ? 8.805 37.406 -11.008 1 87.94 258 ALA A O 1
ATOM 1988 N N . CYS A 1 259 ? 10.75 38.438 -11.516 1 91.75 259 CYS A N 1
ATOM 1989 C CA . CYS A 1 259 ? 11.578 37.312 -11.109 1 91.75 259 CYS A CA 1
ATOM 1990 C C . CYS A 1 259 ? 11.375 37 -9.633 1 91.75 259 CYS A C 1
ATOM 1992 O O . CYS A 1 259 ? 11.344 35.812 -9.25 1 91.75 259 CYS A O 1
ATOM 1994 N N . ALA A 1 260 ? 11.156 38 -8.828 1 90.69 260 ALA A N 1
ATOM 1995 C CA . ALA A 1 260 ? 11.039 37.781 -7.395 1 90.69 260 ALA A CA 1
ATOM 1996 C C . ALA A 1 260 ? 9.617 38.031 -6.906 1 90.69 260 ALA A C 1
ATOM 1998 O O . ALA A 1 260 ? 9.266 37.656 -5.785 1 90.69 260 ALA A O 1
ATOM 1999 N N . ARG A 1 261 ? 8.797 38.5 -7.773 1 91.06 261 ARG A N 1
ATOM 2000 C CA . ARG A 1 261 ? 7.449 38.875 -7.367 1 91.06 261 ARG A CA 1
ATOM 2001 C C . ARG A 1 261 ? 6.531 37.656 -7.297 1 91.06 261 ARG A C 1
ATOM 2003 O O . ARG A 1 261 ? 6.605 36.781 -8.148 1 91.06 261 ARG A O 1
ATOM 2010 N N . ALA A 1 262 ? 5.707 37.688 -6.289 1 92.44 262 ALA A N 1
ATOM 2011 C CA . ALA A 1 262 ? 4.727 36.625 -6.156 1 92.44 262 ALA A CA 1
ATOM 2012 C C . ALA A 1 262 ? 3.705 36.656 -7.289 1 92.44 262 ALA A C 1
ATOM 2014 O O . ALA A 1 262 ? 3.15 37.719 -7.59 1 92.44 262 ALA A O 1
ATOM 2015 N N . PRO A 1 263 ? 3.475 35.562 -7.852 1 93.06 263 PRO A N 1
ATOM 2016 C CA . PRO A 1 263 ? 2.463 35.531 -8.906 1 93.06 263 PRO A CA 1
ATOM 2017 C C . PRO A 1 263 ? 1.07 35.906 -8.406 1 93.06 263 PRO A C 1
ATOM 2019 O O . PRO A 1 263 ? 0.739 35.625 -7.246 1 93.06 263 PRO A O 1
ATOM 2022 N N . GLU A 1 264 ? 0.239 36.375 -9.281 1 93.44 264 GLU A N 1
ATOM 2023 C CA . GLU A 1 264 ? -1.116 36.812 -8.945 1 93.44 264 GLU A CA 1
ATOM 2024 C C . GLU A 1 264 ? -1.951 35.625 -8.445 1 93.44 264 GLU A C 1
ATOM 2026 O O . GLU A 1 264 ? -2.77 35.781 -7.535 1 93.44 264 GLU A O 1
ATOM 2031 N N . GLN A 1 265 ? -1.665 34.594 -9.078 1 94.62 265 GLN A N 1
ATOM 2032 C CA . GLN A 1 265 ? -2.402 33.406 -8.672 1 94.62 265 GLN A CA 1
ATOM 2033 C C . GLN A 1 265 ? -2.119 33.062 -7.215 1 94.62 265 GLN A C 1
ATOM 2035 O O . GLN A 1 265 ? -3.031 32.688 -6.469 1 94.62 265 GLN A O 1
ATOM 2040 N N . ALA A 1 266 ? -0.879 33.156 -6.82 1 96.88 266 ALA A N 1
ATOM 2041 C CA . ALA A 1 266 ? -0.495 32.875 -5.441 1 96.88 266 ALA A CA 1
ATOM 2042 C C . ALA A 1 266 ? -1.146 33.844 -4.465 1 96.88 266 ALA A C 1
ATOM 2044 O O . ALA A 1 266 ? -1.635 33.438 -3.408 1 96.88 266 ALA A O 1
ATOM 2045 N N . LEU A 1 267 ? -1.206 35.031 -4.891 1 97.12 267 LEU A N 1
ATOM 2046 C CA . LEU A 1 267 ? -1.81 36.062 -4.043 1 97.12 267 LEU A CA 1
ATOM 2047 C C . LEU A 1 267 ? -3.309 35.844 -3.893 1 97.12 267 LEU A C 1
ATOM 2049 O O . LEU A 1 267 ? -3.865 36 -2.807 1 97.12 267 LEU A O 1
ATOM 2053 N N . ALA A 1 268 ? -3.904 35.406 -4.977 1 97.56 268 ALA A N 1
ATOM 2054 C CA . ALA A 1 268 ? -5.336 35.125 -4.941 1 97.56 268 ALA A CA 1
ATOM 2055 C C . ALA A 1 268 ? -5.641 33.969 -4.004 1 97.56 268 ALA A C 1
ATOM 2057 O O . ALA A 1 268 ? -6.566 34.031 -3.193 1 97.56 268 ALA A O 1
ATOM 2058 N N . VAL A 1 269 ? -4.848 33 -4.125 1 97.19 269 VAL A N 1
ATOM 2059 C CA . VAL A 1 269 ? -5.043 31.812 -3.289 1 97.19 269 VAL A CA 1
ATOM 2060 C C . VAL A 1 269 ? -4.797 32.188 -1.824 1 97.19 269 VAL A C 1
ATOM 2062 O O . VAL A 1 269 ? -5.527 31.719 -0.938 1 97.19 269 VAL A O 1
ATOM 2065 N N . PHE A 1 270 ? -3.852 33 -1.522 1 97.75 270 PHE A N 1
ATOM 2066 C CA . PHE A 1 270 ? -3.535 33.438 -0.167 1 97.75 270 PHE A CA 1
ATOM 2067 C C . PHE A 1 270 ? -4.707 34.188 0.447 1 97.75 270 PHE A C 1
ATOM 2069 O O . PHE A 1 270 ? -5.074 33.969 1.599 1 97.75 270 PHE A O 1
ATOM 2076 N N . LYS A 1 271 ? -5.227 35.031 -0.372 1 97.62 271 LYS A N 1
ATOM 2077 C CA . LYS A 1 271 ? -6.375 35.781 0.093 1 97.62 271 LYS A CA 1
ATOM 2078 C C . LYS A 1 271 ? -7.551 34.875 0.427 1 97.62 271 LYS A C 1
ATOM 2080 O O . LYS A 1 271 ? -8.219 35.062 1.446 1 97.62 271 LYS A O 1
ATOM 2085 N N . GLU A 1 272 ? -7.754 33.969 -0.429 1 96.88 272 GLU A N 1
ATOM 2086 C CA . GLU A 1 272 ? -8.82 33 -0.18 1 96.88 272 GLU A CA 1
ATOM 2087 C C . GLU A 1 272 ? -8.555 32.219 1.098 1 96.88 272 GLU A C 1
ATOM 2089 O O . GLU A 1 272 ? -9.469 32 1.899 1 96.88 272 GLU A O 1
ATOM 2094 N N . CYS A 1 273 ? -7.371 31.844 1.268 1 97.12 273 CYS A N 1
ATOM 2095 C CA . CYS A 1 273 ? -6.973 31.078 2.443 1 97.12 273 CYS A CA 1
ATOM 2096 C C . CYS A 1 273 ? -7.156 31.906 3.715 1 97.12 273 CYS A C 1
ATOM 2098 O O . CYS A 1 273 ? -7.719 31.406 4.695 1 97.12 273 CYS A O 1
ATOM 2100 N N . MET A 1 274 ? -6.777 33.156 3.701 1 96.69 274 MET A N 1
ATOM 2101 C CA . MET A 1 274 ? -6.887 34.031 4.863 1 96.69 274 MET A CA 1
ATOM 2102 C C . MET A 1 274 ? -8.352 34.281 5.207 1 96.69 274 MET A C 1
ATOM 2104 O O . MET A 1 274 ? -8.711 34.344 6.383 1 96.69 274 MET A O 1
ATOM 2108 N N . ALA A 1 275 ? -9.148 34.375 4.141 1 96 275 ALA A N 1
ATOM 2109 C CA . ALA A 1 275 ? -10.586 34.562 4.355 1 96 275 ALA A CA 1
ATOM 2110 C C . ALA A 1 275 ? -11.188 33.344 5.066 1 96 275 ALA A C 1
ATOM 2112 O O . ALA A 1 275 ? -11.992 33.5 5.988 1 96 275 ALA A O 1
ATOM 2113 N N . GLU A 1 276 ? -10.75 32.25 4.641 1 93.44 276 GLU A N 1
ATOM 2114 C CA . GLU A 1 276 ? -11.227 31.031 5.273 1 93.44 276 GLU A CA 1
ATOM 2115 C C . GLU A 1 276 ? -10.758 30.938 6.719 1 93.44 276 GLU A C 1
ATOM 2117 O O . GLU A 1 276 ? -11.5 30.484 7.594 1 93.44 276 GLU A O 1
ATOM 2122 N N . TRP A 1 277 ? -9.555 31.344 6.969 1 93.44 277 TRP A N 1
ATOM 2123 C CA . TRP A 1 277 ? -9.008 31.328 8.32 1 93.44 277 TRP A CA 1
ATOM 2124 C C . TRP A 1 277 ? -9.805 32.25 9.242 1 93.44 277 TRP A C 1
ATOM 2126 O O . TRP A 1 277 ? -10.148 31.859 10.359 1 93.44 277 TRP A O 1
ATOM 2136 N N . GLU A 1 278 ? -10.078 33.406 8.75 1 91.88 278 GLU A N 1
ATOM 2137 C CA . GLU A 1 278 ? -10.844 34.375 9.531 1 91.88 278 GLU A CA 1
ATOM 2138 C C . GLU A 1 278 ? -12.25 33.875 9.828 1 91.88 278 GLU A C 1
ATOM 2140 O O . GLU A 1 278 ? -12.75 34 10.945 1 91.88 278 GLU A O 1
ATOM 2145 N N . HIS A 1 279 ? -12.812 33.281 8.836 1 88.31 279 HIS A N 1
ATOM 2146 C CA . HIS A 1 279 ? -14.156 32.75 9 1 88.31 279 HIS A CA 1
ATOM 2147 C C . HIS A 1 279 ? -14.188 31.641 10.047 1 88.31 279 HIS A C 1
ATOM 2149 O O . HIS A 1 279 ? -15.109 31.578 10.867 1 88.31 279 HIS A O 1
ATOM 2155 N N . ARG A 1 280 ? -13.211 30.875 10.023 1 83.62 280 ARG A N 1
ATOM 2156 C CA . ARG A 1 280 ? -13.188 29.703 10.891 1 83.62 280 ARG A CA 1
ATOM 2157 C C . ARG A 1 280 ? -12.758 30.078 12.305 1 83.62 280 ARG A C 1
ATOM 2159 O O . ARG A 1 280 ? -13.148 29.422 13.273 1 83.62 280 ARG A O 1
ATOM 2166 N N . ASN A 1 281 ? -11.977 31.062 12.469 1 80.56 281 ASN A N 1
ATOM 2167 C CA . ASN A 1 281 ? -11.367 31.344 13.766 1 80.56 281 ASN A CA 1
ATOM 2168 C C . ASN A 1 281 ? -11.938 32.625 14.375 1 80.56 281 ASN A C 1
ATOM 2170 O O . ASN A 1 281 ? -11.469 33.062 15.422 1 80.56 281 ASN A O 1
ATOM 2174 N N . THR A 1 282 ? -12.789 33.344 13.594 1 76.12 282 THR A N 1
ATOM 2175 C CA . THR A 1 282 ? -13.438 34.5 14.18 1 76.12 282 THR A CA 1
ATOM 2176 C C . THR A 1 282 ? -14.641 34.094 15.016 1 76.12 282 THR A C 1
ATOM 2178 O O . THR A 1 282 ? -15.516 33.375 14.539 1 76.12 282 THR A O 1
ATOM 2181 N N . PRO A 1 283 ? -14.531 34.312 16.281 1 66.94 283 PRO A N 1
ATOM 2182 C CA . PRO A 1 283 ? -15.672 33.969 17.141 1 66.94 283 PRO A CA 1
ATOM 2183 C C . PRO A 1 283 ? -16.938 34.75 16.766 1 66.94 283 PRO A C 1
ATOM 2185 O O . PRO A 1 283 ? -16.844 35.906 16.312 1 66.94 283 PRO A O 1
ATOM 2188 N N . TYR A 1 284 ? -18.031 34.031 16.469 1 60.78 284 TYR A N 1
ATOM 2189 C CA . TYR A 1 284 ? -19.344 34.625 16.188 1 60.78 284 TYR A CA 1
ATOM 2190 C C . TYR A 1 284 ? -19.625 35.781 17.141 1 60.78 284 TYR A C 1
ATOM 2192 O O . TYR A 1 284 ? -20.25 36.781 16.75 1 60.78 284 TYR A O 1
ATOM 2200 N N . TRP A 1 285 ? -19.125 35.688 18.344 1 58.91 285 TRP A N 1
ATOM 2201 C CA . TRP A 1 285 ? -19.469 36.688 19.328 1 58.91 285 TRP A CA 1
ATOM 2202 C C . TRP A 1 285 ? -18.781 38.031 19.016 1 58.91 285 TRP A C 1
ATOM 2204 O O . TRP A 1 285 ? -19.297 39.094 19.375 1 58.91 285 TRP A O 1
ATOM 2214 N N . ALA A 1 286 ? -17.734 37.969 18.25 1 59.28 286 ALA A N 1
ATOM 2215 C CA . ALA A 1 286 ? -17.047 39.188 17.891 1 59.28 286 ALA A CA 1
ATOM 2216 C C . ALA A 1 286 ? -17.844 39.969 16.859 1 59.28 286 ALA A C 1
ATOM 2218 O O . ALA A 1 286 ? -17.922 41.219 16.922 1 59.28 286 ALA A O 1
ATOM 2219 N N . ILE A 1 287 ? -18.484 39.156 16.031 1 61 287 ILE A N 1
ATOM 2220 C CA . ILE A 1 287 ? -19.359 39.812 15.062 1 61 287 ILE A CA 1
ATOM 2221 C C . ILE A 1 287 ? -20.578 40.406 15.773 1 61 287 ILE A C 1
ATOM 2223 O O . ILE A 1 287 ? -20.969 41.531 15.5 1 61 287 ILE A O 1
ATOM 2227 N N . ALA A 1 288 ? -21.047 39.656 16.75 1 64.44 288 ALA A N 1
ATOM 2228 C CA . ALA A 1 288 ? -22.188 40.156 17.516 1 64.44 288 ALA A CA 1
ATOM 2229 C C . ALA A 1 288 ? -21.828 41.344 18.359 1 64.44 288 ALA A C 1
ATOM 2231 O O . ALA A 1 288 ? -22.578 42.312 18.438 1 64.44 288 ALA A O 1
ATOM 2232 N N . SER A 1 289 ? -20.656 41.312 18.844 1 66.06 289 SER A N 1
ATOM 2233 C CA . SER A 1 289 ? -20.219 42.438 19.688 1 66.06 289 SER A CA 1
ATOM 2234 C C . SER A 1 289 ? -19.922 43.656 18.859 1 66.06 289 SER A C 1
ATOM 2236 O O . SER A 1 289 ? -20.234 44.781 19.266 1 66.06 289 SER A O 1
ATOM 2238 N N . GLY A 1 290 ? -19.453 43.406 17.688 1 66.94 290 GLY A N 1
ATOM 2239 C CA . GLY A 1 290 ? -19.234 44.5 16.781 1 66.94 290 GLY A CA 1
ATOM 2240 C C . GLY A 1 290 ? -20.516 45.156 16.281 1 66.94 290 GLY A C 1
ATOM 2241 O O . GLY A 1 290 ? -20.641 46.375 16.234 1 66.94 290 GLY A O 1
ATOM 2242 N N . LEU A 1 291 ? -21.438 44.281 16.062 1 71.75 291 LEU A N 1
ATOM 2243 C CA . LEU A 1 291 ? -22.75 44.75 15.672 1 71.75 291 LEU A CA 1
ATOM 2244 C C . LEU A 1 291 ? -23.438 45.469 16.828 1 71.75 291 LEU A C 1
ATOM 2246 O O . LEU A 1 291 ? -24.078 46.5 16.625 1 71.75 291 LEU A O 1
ATOM 2250 N N . ALA A 1 292 ? -23.156 45 18 1 76.81 292 ALA A N 1
ATOM 2251 C CA . ALA A 1 292 ? -23.734 45.625 19.172 1 76.81 292 ALA A CA 1
ATOM 2252 C C . ALA A 1 292 ? -23.109 47 19.422 1 76.81 292 ALA A C 1
ATOM 2254 O O . ALA A 1 292 ? -23.797 47.969 19.734 1 76.81 292 ALA A O 1
ATOM 2255 N N . ILE A 1 293 ? -21.859 47.062 19.109 1 78.06 293 ILE A N 1
ATOM 2256 C CA . ILE A 1 293 ? -21.156 48.344 19.281 1 78.06 293 ILE A CA 1
ATOM 2257 C C . ILE A 1 293 ? -21.562 49.312 18.172 1 78.06 293 ILE A C 1
ATOM 2259 O O . ILE A 1 293 ? -21.781 50.5 18.422 1 78.06 293 ILE A O 1
ATOM 2263 N N . ALA A 1 294 ? -21.828 48.75 17.047 1 80.75 294 ALA A N 1
ATOM 2264 C CA . ALA A 1 294 ? -22.25 49.562 15.938 1 80.75 294 ALA A CA 1
ATOM 2265 C C . ALA A 1 294 ? -23.672 50.094 16.156 1 80.75 294 ALA A C 1
ATOM 2267 O O . ALA A 1 294 ? -23.969 51.25 15.906 1 80.75 294 ALA A O 1
ATOM 2268 N N . VAL A 1 295 ? -24.484 49.281 16.672 1 81.19 295 VAL A N 1
ATOM 2269 C CA . VAL A 1 295 ? -25.859 49.656 17 1 81.19 295 VAL A CA 1
ATOM 2270 C C . VAL A 1 295 ? -25.859 50.656 18.172 1 81.19 295 VAL A C 1
ATOM 2272 O O . VAL A 1 295 ? -26.578 51.656 18.156 1 81.19 295 VAL A O 1
ATOM 2275 N N . ALA A 1 296 ? -24.953 50.5 19.094 1 83.19 296 ALA A N 1
ATOM 2276 C CA . ALA A 1 296 ? -24.844 51.375 20.25 1 83.19 296 ALA A CA 1
ATOM 2277 C C . ALA A 1 296 ? -24.312 52.75 19.844 1 83.19 296 ALA A C 1
ATOM 2279 O O . ALA A 1 296 ? -24.812 53.781 20.312 1 83.19 296 ALA A O 1
ATOM 2280 N N . LEU A 1 297 ? -23.469 52.688 18.875 1 82.62 297 LEU A N 1
ATOM 2281 C CA . LEU A 1 297 ? -22.938 53.969 18.359 1 82.62 297 LEU A CA 1
ATOM 2282 C C . LEU A 1 297 ? -23.969 54.688 17.516 1 82.62 297 LEU A C 1
ATOM 2284 O O . LEU A 1 297 ? -24.109 55.906 17.609 1 82.62 297 LEU A O 1
ATOM 2288 N N . MET A 1 298 ? -24.781 54 16.859 1 82.75 298 MET A N 1
ATOM 2289 C CA . MET A 1 298 ? -25.844 54.594 16.047 1 82.75 298 MET A CA 1
ATOM 2290 C C . MET A 1 298 ? -26.953 55.156 16.938 1 82.75 298 MET A C 1
ATOM 2292 O O . MET A 1 298 ? -27.469 56.219 16.688 1 82.75 298 MET A O 1
ATOM 2296 N N . VAL A 1 299 ? -27.219 54.438 17.969 1 82.62 299 VAL A N 1
ATOM 2297 C CA . VAL A 1 299 ? -28.219 54.875 18.938 1 82.62 299 VAL A CA 1
ATOM 2298 C C . VAL A 1 299 ? -27.703 56.094 19.688 1 82.62 299 VAL A C 1
ATOM 2300 O O . VAL A 1 299 ? -28.438 57.062 19.891 1 82.62 299 VAL A O 1
ATOM 2303 N N . GLY A 1 300 ? -26.469 56.156 19.984 1 80.44 300 GLY A N 1
ATOM 2304 C CA . GLY A 1 300 ? -25.859 57.312 20.609 1 80.44 300 GLY A CA 1
ATOM 2305 C C . GLY A 1 300 ? -25.859 58.531 19.719 1 80.44 300 GLY A C 1
ATOM 2306 O O . GLY A 1 300 ? -26.156 59.656 20.188 1 80.44 300 GLY A O 1
ATOM 2307 N N . LEU A 1 301 ? -25.641 58.344 18.516 1 82.25 301 LEU A N 1
ATOM 2308 C CA . LEU A 1 301 ? -25.656 59.438 17.547 1 82.25 301 LEU A CA 1
ATOM 2309 C C . LEU A 1 301 ? -27.062 59.938 17.344 1 82.25 301 LEU A C 1
ATOM 2311 O O . LEU A 1 301 ? -27.281 61.156 17.234 1 82.25 301 LEU A O 1
ATOM 2315 N N . CYS A 1 302 ? -28.031 59.062 17.391 1 80.62 302 CYS A N 1
ATOM 2316 C CA . CYS A 1 302 ? -29.422 59.438 17.25 1 80.62 302 CYS A CA 1
ATOM 2317 C C . CYS A 1 302 ? -29.891 60.219 18.469 1 80.62 302 CYS A C 1
ATOM 2319 O O . CYS A 1 302 ? -30.625 61.219 18.344 1 80.62 302 CYS A O 1
ATOM 2321 N N . VAL A 1 303 ? -29.375 59.844 19.609 1 81.69 303 VAL A N 1
ATOM 2322 C CA . VAL A 1 303 ? -29.734 60.531 20.844 1 81.69 303 VAL A CA 1
ATOM 2323 C C . VAL A 1 303 ? -29.062 61.906 20.906 1 81.69 303 VAL A C 1
ATOM 2325 O O . VAL A 1 303 ? -29.688 62.875 21.297 1 81.69 303 VAL A O 1
ATOM 2328 N N . CYS A 1 304 ? -27.906 62.031 20.422 1 79.38 304 CYS A N 1
ATOM 2329 C CA . CYS A 1 304 ? -27.172 63.281 20.375 1 79.38 304 CYS A CA 1
ATOM 2330 C C . CYS A 1 304 ? -27.797 64.25 19.391 1 79.38 304 CYS A C 1
ATOM 2332 O O . CYS A 1 304 ? -27.891 65.438 19.641 1 79.38 304 CYS A O 1
ATOM 2334 N N . MET A 1 305 ? -28.375 63.75 18.328 1 80.69 305 MET A N 1
ATOM 2335 C CA . MET A 1 305 ? -29.031 64.562 17.312 1 80.69 305 MET A CA 1
ATOM 2336 C C . MET A 1 305 ? -30.391 65.062 17.797 1 80.69 305 MET A C 1
ATOM 2338 O O . MET A 1 305 ? -30.781 66.188 17.547 1 80.69 305 MET A O 1
ATOM 2342 N N . ARG A 1 306 ? -31 64.188 18.578 1 78.25 306 ARG A N 1
ATOM 2343 C CA . ARG A 1 306 ? -32.281 64.562 19.141 1 78.25 306 ARG A CA 1
ATOM 2344 C C . ARG A 1 306 ? -32.125 65.625 20.234 1 78.25 306 ARG A C 1
ATOM 2346 O O . ARG A 1 306 ? -32.906 66.562 20.344 1 78.25 306 ARG A O 1
ATOM 2353 N N . ARG A 1 307 ? -31.016 65.625 20.922 1 78.88 307 ARG A N 1
ATOM 2354 C CA . ARG A 1 307 ? -30.703 66.625 21.953 1 78.88 307 ARG A CA 1
ATOM 2355 C C . ARG A 1 307 ? -30.328 67.938 21.344 1 78.88 307 ARG A C 1
ATOM 2357 O O . ARG A 1 307 ? -30.719 69 21.844 1 78.88 307 ARG A O 1
ATOM 2364 N N . ARG A 1 308 ? -29.734 67.875 20.219 1 78.88 308 ARG A N 1
ATOM 2365 C CA . ARG A 1 308 ? -29.359 69.125 19.5 1 78.88 308 ARG A CA 1
ATOM 2366 C C . ARG A 1 308 ? -30.578 69.75 18.875 1 78.88 308 ARG A C 1
ATOM 2368 O O . ARG A 1 308 ? -30.688 71 18.891 1 78.88 308 ARG A O 1
ATOM 2375 N N . ARG A 1 309 ? -31.531 68.938 18.469 1 77.75 309 ARG A N 1
ATOM 2376 C CA . ARG A 1 309 ? -32.75 69.438 17.891 1 77.75 309 ARG A CA 1
ATOM 2377 C C . ARG A 1 309 ? -33.656 70.062 18.969 1 77.75 309 ARG A C 1
ATOM 2379 O O . ARG A 1 309 ? -34.281 71.125 18.75 1 77.75 309 ARG A O 1
ATOM 2386 N N . ARG A 1 310 ? -33.594 69.5 20.141 1 77.12 310 ARG A N 1
ATOM 2387 C CA . ARG A 1 310 ? -34.344 70.062 21.25 1 77.12 310 ARG A CA 1
ATOM 2388 C C . ARG A 1 310 ? -33.75 71.312 21.781 1 77.12 310 ARG A C 1
ATOM 2390 O O . ARG A 1 310 ? -34.469 72.25 22.125 1 77.12 310 ARG A O 1
ATOM 2397 N N . ARG A 1 311 ? -32.469 71.5 21.703 1 74.81 311 ARG A N 1
ATOM 2398 C CA . ARG A 1 311 ? -31.781 72.688 22.141 1 74.81 311 ARG A CA 1
ATOM 2399 C C . ARG A 1 311 ? -32 73.812 21.141 1 74.81 311 ARG A C 1
ATOM 2401 O O . ARG A 1 311 ? -32.188 75 21.531 1 74.81 311 ARG A O 1
ATOM 2408 N N . ARG A 1 312 ? -32.125 73.5 19.891 1 73.88 312 ARG A N 1
ATOM 2409 C CA . ARG A 1 312 ? -32.375 74.5 18.859 1 73.88 312 ARG A CA 1
ATOM 2410 C C . ARG A 1 312 ? -33.812 75 18.906 1 73.88 312 ARG A C 1
ATOM 2412 O O . ARG A 1 312 ? -34.062 76.188 18.703 1 73.88 312 ARG A O 1
ATOM 2419 N N . ARG A 1 313 ? -34.781 74.125 19.297 1 72.69 313 ARG A N 1
ATOM 2420 C CA . ARG A 1 313 ? -36.156 74.562 19.422 1 72.69 313 ARG A CA 1
ATOM 2421 C C . ARG A 1 313 ? -36.375 75.438 20.656 1 72.69 313 ARG A C 1
ATOM 2423 O O . ARG A 1 313 ? -37.156 76.375 20.609 1 72.69 313 ARG A O 1
ATOM 2430 N N . ARG A 1 314 ? -35.625 75.25 21.703 1 71.75 314 ARG A N 1
ATOM 2431 C CA . ARG A 1 314 ? -35.719 76.062 22.906 1 71.75 314 ARG A CA 1
ATOM 2432 C C . ARG A 1 314 ? -35.094 77.438 22.703 1 71.75 314 ARG A C 1
ATOM 2434 O O . ARG A 1 314 ? -35.594 78.438 23.188 1 71.75 314 ARG A O 1
ATOM 2441 N N . ARG A 1 315 ? -34.062 77.5 21.938 1 70.69 315 ARG A N 1
ATOM 2442 C CA . ARG A 1 315 ? -33.438 78.812 21.641 1 70.69 315 ARG A CA 1
ATOM 2443 C C . ARG A 1 315 ? -34.312 79.625 20.688 1 70.69 315 ARG A C 1
ATOM 2445 O O . ARG A 1 315 ? -34.406 80.812 20.844 1 70.69 315 ARG A O 1
ATOM 2452 N N . ALA A 1 316 ? -35.062 79 19.781 1 69.06 316 ALA A N 1
ATOM 2453 C CA . ALA A 1 316 ? -35.938 79.688 18.859 1 69.06 316 ALA A CA 1
ATOM 2454 C C . ALA A 1 316 ? -37.219 80.188 19.578 1 69.06 316 ALA A C 1
ATOM 2456 O O . ALA A 1 316 ? -37.719 81.25 19.297 1 69.06 316 ALA A O 1
ATOM 2457 N N . ALA A 1 317 ? -37.719 79.438 20.578 1 64.12 317 ALA A N 1
ATOM 2458 C CA . ALA A 1 317 ? -38.875 79.875 21.359 1 64.12 317 ALA A CA 1
ATOM 2459 C C . ALA A 1 317 ? -38.531 81 22.312 1 64.12 317 ALA A C 1
ATOM 2461 O O . ALA A 1 317 ? -39.344 81.938 22.516 1 64.12 317 ALA A O 1
ATOM 2462 N N . ALA A 1 318 ? -37.344 81.062 22.844 1 63.69 318 ALA A N 1
ATOM 2463 C CA . ALA A 1 318 ? -36.906 82.125 23.75 1 63.69 318 ALA A CA 1
ATOM 2464 C C . ALA A 1 318 ? -36.656 83.438 22.969 1 63.69 318 ALA A C 1
ATOM 2466 O O . ALA A 1 318 ? -36.938 84.5 23.484 1 63.69 318 ALA A O 1
ATOM 2467 N N . ALA A 1 319 ? -36.312 83.312 21.719 1 63.47 319 ALA A N 1
ATOM 2468 C CA . ALA A 1 319 ? -36.094 84.5 20.891 1 63.47 319 ALA A CA 1
ATOM 2469 C C . ALA A 1 319 ? -37.406 85.062 20.406 1 63.47 319 ALA A C 1
ATOM 2471 O O . ALA A 1 319 ? -37.562 86.312 20.25 1 63.47 319 ALA A O 1
ATOM 2472 N N . ALA A 1 320 ? -38.469 84.312 20.109 1 59.31 320 ALA A N 1
ATOM 2473 C CA . ALA A 1 320 ? -39.781 84.75 19.656 1 59.31 320 ALA A CA 1
ATOM 2474 C C . ALA A 1 320 ? -40.531 85.438 20.781 1 59.31 320 ALA A C 1
ATOM 2476 O O . ALA A 1 320 ? -41.25 86.438 20.547 1 59.31 320 ALA A O 1
ATOM 2477 N N . ASP A 1 321 ? -40.438 84.938 21.984 1 55 321 ASP A N 1
ATOM 2478 C CA . ASP A 1 321 ? -41.125 85.562 23.109 1 55 321 ASP A CA 1
ATOM 2479 C C . ASP A 1 321 ? -40.562 86.938 23.406 1 55 321 ASP A C 1
ATOM 2481 O O . ASP A 1 321 ? -41.219 87.812 24.031 1 55 321 ASP A O 1
ATOM 2485 N N . LYS A 1 322 ? -39.312 87.25 22.984 1 51.78 322 LYS A N 1
ATOM 2486 C CA . LYS A 1 322 ? -38.75 88.625 23.25 1 51.78 322 LYS A CA 1
ATOM 2487 C C . LYS A 1 322 ? -39.344 89.625 22.328 1 51.78 322 LYS A C 1
ATOM 2489 O O . LYS A 1 322 ? -39.125 90.875 22.531 1 51.78 322 LYS A O 1
ATOM 2494 N N . SER A 1 323 ? -39.875 89.25 21.125 1 47.88 323 SER A N 1
ATOM 2495 C CA . SER A 1 323 ? -40.281 90.312 20.219 1 47.88 323 SER A CA 1
ATOM 2496 C C . SER A 1 323 ? -41.625 90.938 20.625 1 47.88 323 SER A C 1
ATOM 2498 O O . SER A 1 323 ? -42 92 20.109 1 47.88 323 SER A O 1
ATOM 2500 N N . GLN A 1 324 ? -42.688 90.125 21 1 39.62 324 GLN A N 1
ATOM 2501 C CA . GLN A 1 324 ? -44.031 90.75 21.156 1 39.62 324 GLN A CA 1
ATOM 2502 C C . GLN A 1 324 ? -44.094 91.688 22.328 1 39.62 324 GLN A C 1
ATOM 2504 O O . GLN A 1 324 ? -45.125 92.312 22.594 1 39.62 324 GLN A O 1
ATOM 2509 N N . ALA A 1 325 ? -43.281 91.562 23.359 1 37.31 325 ALA A N 1
ATOM 2510 C CA . ALA A 1 325 ? -43.562 92.25 24.625 1 37.31 325 ALA A CA 1
ATOM 2511 C C . ALA A 1 325 ? -43.344 93.75 24.484 1 37.31 325 ALA A C 1
ATOM 2513 O O . ALA A 1 325 ? -42.656 94.375 25.297 1 37.31 325 ALA A O 1
ATOM 2514 N N . ALA A 1 326 ? -43.312 94.188 23.297 1 33.62 326 ALA A N 1
ATOM 2515 C CA . ALA A 1 326 ? -42.875 95.625 23.328 1 33.62 326 ALA A CA 1
ATOM 2516 C C . ALA A 1 326 ? -43.906 96.438 24.062 1 33.62 326 ALA A C 1
ATOM 2518 O O . ALA A 1 326 ? -43.719 97.688 24.203 1 33.62 326 ALA A O 1
ATOM 2519 N N . GLN A 1 327 ? -45.25 96.188 23.938 1 28.02 327 GLN A N 1
ATOM 2520 C CA . GLN A 1 327 ? -46.094 97.375 23.922 1 28.02 327 GLN A CA 1
ATOM 2521 C C . GLN A 1 327 ? -46.156 98 25.297 1 28.02 327 GLN A C 1
ATOM 2523 O O . GLN A 1 327 ? -46.375 99.25 25.406 1 28.02 327 GLN A O 1
ATOM 2528 N N . SER A 1 328 ? -46.5 97.312 26.422 1 27.7 328 SER A N 1
ATOM 2529 C CA . SER A 1 328 ? -47.375 98 27.375 1 27.7 328 SER A CA 1
ATOM 2530 C C . SER A 1 328 ? -46.562 99 28.172 1 27.7 328 SER A C 1
ATOM 2532 O O . SER A 1 328 ? -45.375 98.875 28.359 1 27.7 328 SER A O 1
ATOM 2534 N N . PRO A 1 329 ? -47.188 100.25 28.781 1 32.56 329 PRO A N 1
ATOM 2535 C CA . PRO A 1 329 ? -46.719 101.562 29.25 1 32.56 329 PRO A CA 1
ATOM 2536 C C . PRO A 1 329 ? -46.125 101.5 30.641 1 32.56 329 PRO A C 1
ATOM 2538 O O . PRO A 1 329 ? -45.531 102.5 31.094 1 32.56 329 PRO A O 1
ATOM 2541 N N . PRO A 1 330 ? -46.188 100.312 31.406 1 23.81 330 PRO A N 1
ATOM 2542 C CA . PRO A 1 330 ? -46.562 100.438 32.812 1 23.81 330 PRO A CA 1
ATOM 2543 C C . PRO A 1 330 ? -45.625 101.25 33.625 1 23.81 330 PRO A C 1
ATOM 2545 O O . PRO A 1 330 ? -44.469 101.5 33.219 1 23.81 330 PRO A O 1
ATOM 2548 N N . SER A 1 331 ? -45.938 101.5 35.062 1 23.08 331 SER A N 1
ATOM 2549 C CA . SER A 1 331 ? -46.062 102.438 36.156 1 23.08 331 SER A CA 1
ATOM 2550 C C . SER A 1 331 ? -44.719 102.688 36.875 1 23.08 331 SER A C 1
ATOM 2552 O O . SER A 1 331 ? -43.781 101.875 36.688 1 23.08 331 SER A O 1
ATOM 2554 N N . SER A 1 332 ? -44.625 103.375 38.094 1 21.69 332 SER A N 1
ATOM 2555 C CA . SER A 1 332 ? -44 104.375 38.938 1 21.69 332 SER A CA 1
ATOM 2556 C C . SER A 1 332 ? -42.969 103.75 39.875 1 21.69 332 SER A C 1
ATOM 2558 O O . SER A 1 332 ? -41.938 104.312 40.125 1 21.69 332 SER A O 1
ATOM 2560 N N . ASP A 1 333 ? -43.406 102.625 40.688 1 20.06 333 ASP A N 1
ATOM 2561 C CA . ASP A 1 333 ? -43.219 102.875 42.125 1 20.06 333 ASP A CA 1
ATOM 2562 C C . ASP A 1 333 ? -41.75 102.812 42.5 1 20.06 333 ASP A C 1
ATOM 2564 O O . ASP A 1 333 ? -40.938 102.25 41.75 1 20.06 333 ASP A O 1
ATOM 2568 N N . VAL A 1 334 ? -41.5 102.875 43.938 1 23.72 334 VAL A N 1
ATOM 2569 C CA . VAL A 1 334 ? -40.719 103.375 45.062 1 23.72 334 VAL A CA 1
ATOM 2570 C C . VAL A 1 334 ? -39.531 102.5 45.344 1 23.72 334 VAL A C 1
ATOM 2572 O O . VAL A 1 334 ? -39.562 101.312 45.125 1 23.72 334 VAL A O 1
ATOM 2575 N N . LYS A 1 335 ? -38.344 103.125 45.688 1 22.09 335 LYS A N 1
ATOM 2576 C CA . LYS A 1 335 ? -36.906 103 45.938 1 22.09 335 LYS A CA 1
ATOM 2577 C C . LYS A 1 335 ? -36.625 102.062 47.125 1 22.09 335 LYS A C 1
ATOM 2579 O O . LYS A 1 335 ? -35.469 101.938 47.562 1 22.09 335 LYS A O 1
ATOM 2584 N N . SER A 1 336 ? -37.688 101.25 47.75 1 19.52 336 SER A N 1
ATOM 2585 C CA . SER A 1 336 ? -37.312 101 49.125 1 19.52 336 SER A CA 1
ATOM 2586 C C . SER A 1 336 ? -35.938 100.312 49.219 1 19.52 336 SER A C 1
ATOM 2588 O O . SER A 1 336 ? -35.562 99.562 48.344 1 19.52 336 SER A O 1
ATOM 2590 N N . ALA A 1 337 ? -35.156 100.75 50.219 1 20.55 337 ALA A N 1
ATOM 2591 C CA . ALA A 1 337 ? -33.844 100.875 50.844 1 20.55 337 ALA A CA 1
ATOM 2592 C C . ALA A 1 337 ? -33.281 99.5 51.156 1 20.55 337 ALA A C 1
ATOM 2594 O O . ALA A 1 337 ? -33.969 98.438 51.031 1 20.55 337 ALA A O 1
ATOM 2595 N N . ALA A 1 338 ? -32.812 99.25 52.438 1 18.69 338 ALA A N 1
ATOM 2596 C CA . ALA A 1 338 ? -31.453 99.125 52.969 1 18.69 338 ALA A CA 1
ATOM 2597 C C . ALA A 1 338 ? -31.078 97.688 53.156 1 18.69 338 ALA A C 1
ATOM 2599 O O . ALA A 1 338 ? -30.031 97.25 52.656 1 18.69 338 ALA A O 1
ATOM 2600 N N . ASN A 1 339 ? -31.469 96.938 54.281 1 16.36 339 ASN A N 1
ATOM 2601 C CA . ASN A 1 339 ? -30.562 96.688 55.375 1 16.36 339 ASN A CA 1
ATOM 2602 C C . ASN A 1 339 ? -29.922 95.312 55.281 1 16.36 339 ASN A C 1
ATOM 2604 O O . ASN A 1 339 ? -28.703 95.188 55.344 1 16.36 339 ASN A O 1
ATOM 2608 N N . ASN A 1 340 ? -30.484 94.25 56 1 16.66 340 ASN A N 1
ATOM 2609 C CA . ASN A 1 340 ? -29.906 93.625 57.188 1 16.66 340 ASN A CA 1
ATOM 2610 C C . ASN A 1 340 ? -28.969 92.438 56.812 1 16.66 340 ASN A C 1
ATOM 2612 O O . ASN A 1 340 ? -29.016 91.938 55.719 1 16.66 340 ASN A O 1
ATOM 2616 N N . ASP A 1 341 ? -28.328 91.625 57.844 1 17 341 ASP A N 1
ATOM 2617 C CA . ASP A 1 341 ? -27.141 91.125 58.562 1 17 341 ASP A CA 1
ATOM 2618 C C . ASP A 1 341 ? -26.859 89.688 58.219 1 17 341 ASP A C 1
ATOM 2620 O O . ASP A 1 341 ? -25.703 89.312 58 1 17 341 ASP A O 1
ATOM 2624 N N . SER A 1 342 ? -27.859 88.688 58.375 1 17.42 342 SER A N 1
ATOM 2625 C CA . SER A 1 342 ? -27.641 87.688 59.375 1 17.42 342 SER A CA 1
ATOM 2626 C C . SER A 1 342 ? -26.703 86.562 58.844 1 17.42 342 SER A C 1
ATOM 2628 O O . SER A 1 342 ? -26.578 86.375 57.656 1 17.42 342 SER A O 1
ATOM 2630 N N . ALA A 1 343 ? -26.094 85.688 59.812 1 18.31 343 ALA A N 1
ATOM 2631 C CA . ALA A 1 343 ? -24.922 85 60.344 1 18.31 343 ALA A CA 1
ATOM 2632 C C . ALA A 1 343 ? -24.781 83.625 59.719 1 18.31 343 ALA A C 1
ATOM 2634 O O . ALA A 1 343 ? -23.688 83.25 59.281 1 18.31 343 ALA A O 1
ATOM 2635 N N . GLY A 1 344 ? -25.75 82.625 60 1 16.59 344 GLY A N 1
ATOM 2636 C CA . GLY A 1 344 ? -25.359 81.562 60.844 1 16.59 344 GLY A CA 1
ATOM 2637 C C . GLY A 1 344 ? -24.562 80.5 60.125 1 16.59 344 GLY A C 1
ATOM 2638 O O . GLY A 1 344 ? -24.469 80.5 58.906 1 16.59 344 GLY A O 1
ATOM 2639 N N . HIS A 1 345 ? -24.688 79.125 60.594 1 18.33 345 HIS A N 1
ATOM 2640 C CA . HIS A 1 345 ? -23.844 78.125 61.219 1 18.33 345 HIS A CA 1
ATOM 2641 C C . HIS A 1 345 ? -23.359 77.125 60.188 1 18.33 345 HIS A C 1
ATOM 2643 O O . HIS A 1 345 ? -24.094 76.75 59.281 1 18.33 345 HIS A O 1
ATOM 2649 N N . LYS A 1 346 ? -21.984 77 59.938 1 20.58 346 LYS A N 1
ATOM 2650 C CA . LYS A 1 346 ? -21 76.062 59.344 1 20.58 346 LYS A CA 1
ATOM 2651 C C . LYS A 1 346 ? -21.234 74.625 59.844 1 20.58 346 LYS A C 1
ATOM 2653 O O . LYS A 1 346 ? -20.406 73.75 59.594 1 20.58 346 LYS A O 1
ATOM 2658 N N . THR A 1 347 ? -22.5 74.125 60.312 1 17.14 347 THR A N 1
ATOM 2659 C CA . THR A 1 347 ? -22.359 73 61.188 1 17.14 347 THR A CA 1
ATOM 2660 C C . THR A 1 347 ? -21.438 71.938 60.594 1 17.14 347 THR A C 1
ATOM 2662 O O . THR A 1 347 ? -21.266 71.875 59.375 1 17.14 347 THR A O 1
ATOM 2665 N N . GLU A 1 348 ? -20.875 70.938 61.656 1 17.23 348 GLU A N 1
ATOM 2666 C CA . GLU A 1 348 ? -19.875 70.062 62.281 1 17.23 348 GLU A CA 1
ATOM 2667 C C . GLU A 1 348 ? -19.766 68.75 61.531 1 17.23 348 GLU A C 1
ATOM 2669 O O . GLU A 1 348 ? -18.672 68.312 61.156 1 17.23 348 GLU A O 1
ATOM 2674 N N . PRO A 1 349 ? -20.656 67.688 61.844 1 18.02 349 PRO A N 1
ATOM 2675 C CA . PRO A 1 349 ? -20.281 66.562 62.75 1 18.02 349 PRO A CA 1
ATOM 2676 C C . PRO A 1 349 ? -19.5 65.438 62.031 1 18.02 349 PRO A C 1
ATOM 2678 O O . PRO A 1 349 ? -19.578 65.312 60.812 1 18.02 349 PRO A O 1
ATOM 2681 N N . ALA A 1 350 ? -18.406 64.625 62.844 1 21.25 350 ALA A N 1
ATOM 2682 C CA . ALA A 1 350 ? -17.453 63.594 63.125 1 21.25 350 ALA A CA 1
ATOM 2683 C C . ALA A 1 350 ? -18.078 62.219 62.938 1 21.25 350 ALA A C 1
ATOM 2685 O O . ALA A 1 350 ? -17.375 61.188 62.938 1 21.25 350 ALA A O 1
ATOM 2686 N N . ALA A 1 351 ? -19.328 62 63.062 1 17.28 351 ALA A N 1
ATOM 2687 C CA . ALA A 1 351 ? -19.703 61 64.062 1 17.28 351 ALA A CA 1
ATOM 2688 C C . ALA A 1 351 ? -18.969 59.656 63.812 1 17.28 351 ALA A C 1
ATOM 2690 O O . ALA A 1 351 ? -18.5 59.406 62.688 1 17.28 351 ALA A O 1
ATOM 2691 N N . LEU A 1 352 ? -19.562 58.688 64.438 1 16.56 352 LEU A N 1
ATOM 2692 C CA . LEU A 1 352 ? -19.5 57.75 65.562 1 16.56 352 LEU A CA 1
ATOM 2693 C C . LEU A 1 352 ? -18.797 56.469 65.125 1 16.56 352 LEU A C 1
ATOM 2695 O O . LEU A 1 352 ? -17.875 56 65.812 1 16.56 352 LEU A O 1
ATOM 2699 N N . LEU A 1 353 ? -19.609 55.469 65 1 16.98 353 LEU A N 1
ATOM 2700 C CA . LEU A 1 353 ? -19.891 54.469 66 1 16.98 353 LEU A CA 1
ATOM 2701 C C . LEU A 1 353 ? -18.859 53.344 65.938 1 16.98 353 LEU A C 1
ATOM 2703 O O . LEU A 1 353 ? -18.094 53.25 65 1 16.98 353 LEU A O 1
ATOM 2707 N N . SER A 1 354 ? -19.406 52.219 66.25 1 17.56 354 SER A N 1
ATOM 2708 C CA . SER A 1 354 ? -19.328 51.281 67.375 1 17.56 354 SER A CA 1
ATOM 2709 C C . SER A 1 354 ? -18.109 50.375 67.25 1 17.56 354 SER A C 1
ATOM 2711 O O . SER A 1 354 ? -17.312 50.281 68.188 1 17.56 354 SER A O 1
ATOM 2713 N N . SER A 1 355 ? -18.469 49.312 67.062 1 17.45 355 SER A N 1
ATOM 2714 C CA . SER A 1 355 ? -18.344 48.25 68 1 17.45 355 SER A CA 1
ATOM 2715 C C . SER A 1 355 ? -16.922 47.688 68.062 1 17.45 355 SER A C 1
ATOM 2717 O O . SER A 1 355 ? -16.312 47.562 69.125 1 17.45 355 SER A O 1
ATOM 2719 N N . ALA A 1 356 ? -16.859 46.5 67.75 1 19.33 356 ALA A N 1
ATOM 2720 C CA . ALA A 1 356 ? -15.969 45.656 68.5 1 19.33 356 ALA A CA 1
ATOM 2721 C C . ALA A 1 356 ? -14.531 46.188 68.5 1 19.33 356 ALA A C 1
ATOM 2723 O O . ALA A 1 356 ? -14.07 46.656 67.438 1 19.33 356 ALA A O 1
ATOM 2724 N N . ALA A 1 357 ? -14.117 46.375 69.688 1 18.92 357 ALA A N 1
ATOM 2725 C CA . ALA A 1 357 ? -13.211 46.125 70.812 1 18.92 357 ALA A CA 1
ATOM 2726 C C . ALA A 1 357 ? -12.016 45.281 70.375 1 18.92 357 ALA A C 1
ATOM 2728 O O . ALA A 1 357 ? -12.172 44.281 69.688 1 18.92 357 ALA A O 1
ATOM 2729 N N . MET B 1 1 ? 28.281 -59.969 37.969 1 29.75 1 MET B N 1
ATOM 2730 C CA . MET B 1 1 ? 28.906 -58.906 37.156 1 29.75 1 MET B CA 1
ATOM 2731 C C . MET B 1 1 ? 27.859 -58.188 36.312 1 29.75 1 MET B C 1
ATOM 2733 O O . MET B 1 1 ? 27.297 -58.781 35.375 1 29.75 1 MET B O 1
ATOM 2737 N N . MET B 1 2 ? 27.016 -57.344 36.906 1 35.72 2 MET B N 1
ATOM 2738 C CA . MET B 1 2 ? 25.922 -56.531 36.375 1 35.72 2 MET B CA 1
ATOM 2739 C C . MET B 1 2 ? 26.453 -55.531 35.344 1 35.72 2 MET B C 1
ATOM 2741 O O . MET B 1 2 ? 27.328 -54.719 35.688 1 35.72 2 MET B O 1
ATOM 2745 N N . THR B 1 3 ? 26.5 -55.844 34.031 1 38.84 3 THR B N 1
ATOM 2746 C CA . THR B 1 3 ? 26.891 -55 32.906 1 38.84 3 THR B CA 1
ATOM 2747 C C . THR B 1 3 ? 25.984 -53.781 32.812 1 38.84 3 THR B C 1
ATOM 2749 O O . THR B 1 3 ? 24.781 -53.906 32.562 1 38.84 3 THR B O 1
ATOM 2752 N N . ILE B 1 4 ? 26.203 -52.719 33.594 1 40.81 4 ILE B N 1
ATOM 2753 C CA . ILE B 1 4 ? 25.562 -51.406 33.406 1 40.81 4 ILE B CA 1
ATOM 2754 C C . ILE B 1 4 ? 25.891 -50.875 32.031 1 40.81 4 ILE B C 1
ATOM 2756 O O . ILE B 1 4 ? 27.062 -50.594 31.719 1 40.81 4 ILE B O 1
ATOM 2760 N N . GLY B 1 5 ? 25.094 -51.156 31.016 1 35.69 5 GLY B N 1
ATOM 2761 C CA . GLY B 1 5 ? 25.141 -50.531 29.703 1 35.69 5 GLY B CA 1
ATOM 2762 C C . GLY B 1 5 ? 25.016 -49.031 29.766 1 35.69 5 GLY B C 1
ATOM 2763 O O . GLY B 1 5 ? 24.016 -48.5 30.266 1 35.69 5 GLY B O 1
ATOM 2764 N N . ILE B 1 6 ? 26.141 -48.281 29.734 1 38.16 6 ILE B N 1
ATOM 2765 C CA . ILE B 1 6 ? 26.219 -46.812 29.609 1 38.16 6 ILE B CA 1
ATOM 2766 C C . ILE B 1 6 ? 25.609 -46.406 28.266 1 38.16 6 ILE B C 1
ATOM 2768 O O . ILE B 1 6 ? 26.109 -46.781 27.203 1 38.16 6 ILE B O 1
ATOM 2772 N N . LEU B 1 7 ? 24.328 -46.094 28.25 1 33.47 7 LEU B N 1
ATOM 2773 C CA . LEU B 1 7 ? 23.672 -45.406 27.141 1 33.47 7 LEU B CA 1
ATOM 2774 C C . LEU B 1 7 ? 24.344 -44.062 26.875 1 33.47 7 LEU B C 1
ATOM 2776 O O . LEU B 1 7 ? 24.312 -43.156 27.719 1 33.47 7 LEU B O 1
ATOM 2780 N N . THR B 1 8 ? 25.328 -43.938 25.984 1 34.78 8 THR B N 1
ATOM 2781 C CA . THR B 1 8 ? 25.906 -42.719 25.453 1 34.78 8 THR B CA 1
ATOM 2782 C C . THR B 1 8 ? 24.859 -41.906 24.688 1 34.78 8 THR B C 1
ATOM 2784 O O . THR B 1 8 ? 24.359 -42.375 23.656 1 34.78 8 THR B O 1
ATOM 2787 N N . ILE B 1 9 ? 24.141 -41.031 25.281 1 33.97 9 ILE B N 1
ATOM 2788 C CA . ILE B 1 9 ? 23.328 -40 24.609 1 33.97 9 ILE B CA 1
ATOM 2789 C C . ILE B 1 9 ? 24.234 -39.125 23.75 1 33.97 9 ILE B C 1
ATOM 2791 O O . ILE B 1 9 ? 25.078 -38.406 24.266 1 33.97 9 ILE B O 1
ATOM 2795 N N . ILE B 1 10 ? 24.406 -39.406 22.516 1 34.91 10 ILE B N 1
ATOM 2796 C CA . ILE B 1 10 ? 25 -38.531 21.531 1 34.91 10 ILE B CA 1
ATOM 2797 C C . ILE B 1 10 ? 24.141 -37.281 21.375 1 34.91 10 ILE B C 1
ATOM 2799 O O . ILE B 1 10 ? 23.031 -37.344 20.828 1 34.91 10 ILE B O 1
ATOM 2803 N N . VAL B 1 11 ? 24.297 -36.312 22.188 1 33.78 11 VAL B N 1
ATOM 2804 C CA . VAL B 1 11 ? 23.766 -34.969 21.953 1 33.78 11 VAL B CA 1
ATOM 2805 C C . VAL B 1 11 ? 24.391 -34.375 20.688 1 33.78 11 VAL B C 1
ATOM 2807 O O . VAL B 1 11 ? 25.594 -34.062 20.672 1 33.78 11 VAL B O 1
ATOM 2810 N N . PHE B 1 12 ? 23.859 -34.688 19.531 1 38.06 12 PHE B N 1
ATOM 2811 C CA . PHE B 1 12 ? 24.172 -33.875 18.359 1 38.06 12 PHE B CA 1
ATOM 2812 C C . PHE B 1 12 ? 24 -32.375 18.688 1 38.06 12 PHE B C 1
ATOM 2814 O O . PHE B 1 12 ? 22.875 -31.906 18.859 1 38.06 12 PHE B O 1
ATOM 2821 N N . GLY B 1 13 ? 24.984 -31.75 19.141 1 35.03 13 GLY B N 1
ATOM 2822 C CA . GLY B 1 13 ? 25.109 -30.328 19.359 1 35.03 13 GLY B CA 1
ATOM 2823 C C . GLY B 1 13 ? 24.812 -29.5 18.125 1 35.03 13 GLY B C 1
ATOM 2824 O O . GLY B 1 13 ? 25.531 -29.578 17.125 1 35.03 13 GLY B O 1
ATOM 2825 N N . MET B 1 14 ? 23.531 -29.125 17.797 1 40.81 14 MET B N 1
ATOM 2826 C CA . MET B 1 14 ? 23.25 -28 16.906 1 40.81 14 MET B CA 1
ATOM 2827 C C . MET B 1 14 ? 24.156 -26.812 17.219 1 40.81 14 MET B C 1
ATOM 2829 O O . MET B 1 14 ? 24.141 -26.297 18.344 1 40.81 14 MET B O 1
ATOM 2833 N N . SER B 1 15 ? 25.156 -26.719 16.516 1 41.75 15 SER B N 1
ATOM 2834 C CA . SER B 1 15 ? 26 -25.562 16.703 1 41.75 15 SER B CA 1
ATOM 2835 C C . SER B 1 15 ? 25.25 -24.266 16.375 1 41.75 15 SER B C 1
ATOM 2837 O O . SER B 1 15 ? 24.875 -24.047 15.219 1 41.75 15 SER B O 1
ATOM 2839 N N . VAL B 1 16 ? 24.531 -23.781 17.219 1 45.19 16 VAL B N 1
ATOM 2840 C CA . VAL B 1 16 ? 24.062 -22.406 17.156 1 45.19 16 VAL B CA 1
ATOM 2841 C C . VAL B 1 16 ? 25.234 -21.453 17.328 1 45.19 16 VAL B C 1
ATOM 2843 O O . VAL B 1 16 ? 25.938 -21.5 18.344 1 45.19 16 VAL B O 1
ATOM 2846 N N . PHE B 1 17 ? 25.812 -21 16.328 1 42.38 17 PHE B N 1
ATOM 2847 C CA . PHE B 1 17 ? 26.766 -19.891 16.453 1 42.38 17 PHE B CA 1
ATOM 2848 C C . PHE B 1 17 ? 26.031 -18.578 16.672 1 42.38 17 PHE B C 1
ATOM 2850 O O . PHE B 1 17 ? 25.25 -18.141 15.82 1 42.38 17 PHE B O 1
ATOM 2857 N N . VAL B 1 18 ? 25.828 -18.266 17.922 1 42.06 18 VAL B N 1
ATOM 2858 C CA . VAL B 1 18 ? 25.391 -16.906 18.219 1 42.06 18 VAL B CA 1
ATOM 2859 C C . VAL B 1 18 ? 26.547 -15.93 18.016 1 42.06 18 VAL B C 1
ATOM 2861 O O . VAL B 1 18 ? 27.562 -16.016 18.703 1 42.06 18 VAL B O 1
ATOM 2864 N N . THR B 1 19 ? 26.891 -15.414 16.922 1 39.75 19 THR B N 1
ATOM 2865 C CA . THR B 1 19 ? 27.859 -14.32 16.828 1 39.75 19 THR B CA 1
ATOM 2866 C C . THR B 1 19 ? 27.391 -13.125 17.656 1 39.75 19 THR B C 1
ATOM 2868 O O . THR B 1 19 ? 26.188 -12.906 17.828 1 39.75 19 THR B O 1
ATOM 2871 N N . ASP B 1 20 ? 28.109 -12.453 18.469 1 40.59 20 ASP B N 1
ATOM 2872 C CA . ASP B 1 20 ? 28.016 -11.227 19.25 1 40.59 20 ASP B CA 1
ATOM 2873 C C . ASP B 1 20 ? 27.547 -10.055 18.375 1 40.59 20 ASP B C 1
ATOM 2875 O O . ASP B 1 20 ? 28.156 -9.789 17.328 1 40.59 20 ASP B O 1
ATOM 2879 N N . GLY B 1 21 ? 26.328 -9.523 18.562 1 50.72 21 GLY B N 1
ATOM 2880 C CA . GLY B 1 21 ? 25.656 -8.32 18.094 1 50.72 21 GLY B CA 1
ATOM 2881 C C . GLY B 1 21 ? 24.703 -8.594 16.938 1 50.72 21 GLY B C 1
ATOM 2882 O O . GLY B 1 21 ? 24.172 -7.66 16.344 1 50.72 21 GLY B O 1
ATOM 2883 N N . THR B 1 22 ? 24.984 -9.766 16.266 1 58.97 22 THR B N 1
ATOM 2884 C CA . THR B 1 22 ? 24.219 -9.953 15.039 1 58.97 22 THR B CA 1
ATOM 2885 C C . THR B 1 22 ? 22.781 -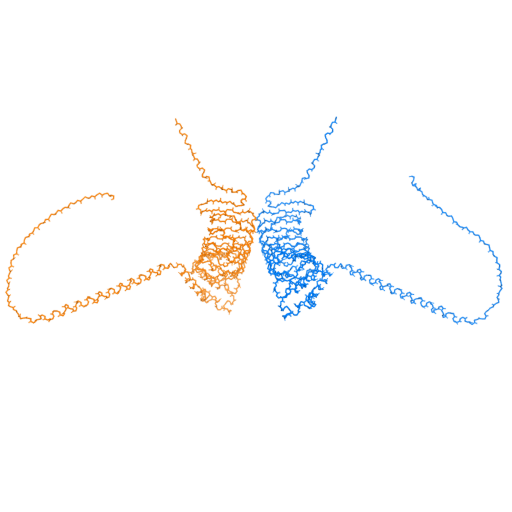10.391 15.352 1 58.97 22 THR B C 1
ATOM 2887 O O . THR B 1 22 ? 22.562 -11.336 16.094 1 58.97 22 THR B O 1
ATOM 2890 N N . LYS B 1 23 ? 21.719 -9.492 15.086 1 80.69 23 LYS B N 1
ATOM 2891 C CA . LYS B 1 23 ? 20.266 -9.625 15.25 1 80.69 23 LYS B CA 1
ATOM 2892 C C . LYS B 1 23 ? 19.75 -10.875 14.539 1 80.69 23 LYS B C 1
ATOM 2894 O O . LYS B 1 23 ? 18.812 -11.516 15.016 1 80.69 23 LYS B O 1
ATOM 2899 N N . CYS B 1 24 ? 20.625 -11.641 13.75 1 90.19 24 CYS B N 1
ATOM 2900 C CA . CYS B 1 24 ? 20.156 -12.789 12.992 1 90.19 24 CYS B CA 1
ATOM 2901 C C . CYS B 1 24 ? 20.844 -14.07 13.453 1 90.19 24 CYS B C 1
ATOM 2903 O O . CYS B 1 24 ? 22.016 -14.055 13.836 1 90.19 24 CYS B O 1
ATOM 2905 N N . VAL B 1 25 ? 20.219 -15.281 13.453 1 90.12 25 VAL B N 1
ATOM 2906 C CA . VAL B 1 25 ? 20.734 -16.578 13.867 1 90.12 25 VAL B CA 1
ATOM 2907 C C . VAL B 1 25 ? 20.859 -17.5 12.656 1 90.12 25 VAL B C 1
ATOM 2909 O O . VAL B 1 25 ? 19.906 -17.688 11.906 1 90.12 25 VAL B O 1
ATOM 2912 N N . LYS B 1 26 ? 22.062 -17.969 12.461 1 89.56 26 LYS B N 1
ATOM 2913 C CA . LYS B 1 26 ? 22.328 -18.875 11.352 1 89.56 26 LYS B CA 1
ATOM 2914 C C . LYS B 1 26 ? 22.406 -20.328 11.844 1 89.56 26 LYS B C 1
ATOM 2916 O O . LYS B 1 26 ? 23.016 -20.594 12.883 1 89.56 26 LYS B O 1
ATOM 2921 N N . SER B 1 27 ? 21.688 -21.281 11.125 1 89.56 27 SER B N 1
ATOM 2922 C CA . SER B 1 27 ? 21.703 -22.703 11.445 1 89.56 27 SER B CA 1
ATOM 2923 C C . SER B 1 27 ? 21.672 -23.562 10.188 1 89.56 27 SER B C 1
ATOM 2925 O O . SER B 1 27 ? 21.438 -23.047 9.086 1 89.56 27 SER B O 1
ATOM 2927 N N . LYS B 1 28 ? 22.094 -24.766 10.297 1 86.5 28 LYS B N 1
ATOM 2928 C CA . LYS B 1 28 ? 22.062 -25.688 9.172 1 86.5 28 LYS B CA 1
ATOM 2929 C C . LYS B 1 28 ? 21.016 -26.781 9.383 1 86.5 28 LYS B C 1
ATOM 2931 O O . LYS B 1 28 ? 20.906 -27.344 10.469 1 86.5 28 LYS B O 1
ATOM 2936 N N . ASP B 1 29 ? 20.094 -26.797 8.531 1 77.38 29 ASP B N 1
ATOM 2937 C CA . ASP B 1 29 ? 19.094 -27.875 8.562 1 77.38 29 ASP B CA 1
ATOM 2938 C C . ASP B 1 29 ? 19.25 -28.797 7.355 1 77.38 29 ASP B C 1
ATOM 2940 O O . ASP B 1 29 ? 20.25 -28.719 6.637 1 77.38 29 ASP B O 1
ATOM 2944 N N . ALA B 1 30 ? 18.391 -29.875 7.277 1 78.06 30 ALA B N 1
ATOM 2945 C CA . ALA B 1 30 ? 18.438 -30.859 6.203 1 78.06 30 ALA B CA 1
ATOM 2946 C C . ALA B 1 30 ? 18.375 -30.188 4.836 1 78.06 30 ALA B C 1
ATOM 2948 O O . ALA B 1 30 ? 18.891 -30.719 3.85 1 78.06 30 ALA B O 1
ATOM 2949 N N . LYS B 1 31 ? 17.828 -28.984 4.797 1 73.94 31 LYS B N 1
ATOM 2950 C CA . LYS B 1 31 ? 17.594 -28.328 3.521 1 73.94 31 LYS B CA 1
ATOM 2951 C C . LYS B 1 31 ? 18.734 -27.359 3.186 1 73.94 31 LYS B C 1
ATOM 2953 O O . LYS B 1 31 ? 18.844 -26.891 2.049 1 73.94 31 LYS B O 1
ATOM 2958 N N . GLY B 1 32 ? 19.531 -27.109 4.141 1 85.38 32 GLY B N 1
ATOM 2959 C CA . GLY B 1 32 ? 20.656 -26.203 3.924 1 85.38 32 GLY B CA 1
ATOM 2960 C C . GLY B 1 32 ? 20.797 -25.172 5.016 1 85.38 32 GLY B C 1
ATOM 2961 O O . GLY B 1 32 ? 20.328 -25.359 6.137 1 85.38 32 GLY B O 1
ATOM 2962 N N . TRP B 1 33 ? 21.516 -24.156 4.609 1 89.62 33 TRP B N 1
ATOM 2963 C CA . TRP B 1 33 ? 21.797 -23.094 5.57 1 89.62 33 TRP B CA 1
ATOM 2964 C C . TRP B 1 33 ? 20.562 -22.219 5.785 1 89.62 33 TRP B C 1
ATOM 2966 O O . TRP B 1 33 ? 19.969 -21.719 4.824 1 89.62 33 TRP B O 1
ATOM 2976 N N . TYR B 1 34 ? 20.125 -22.172 7.035 1 92.62 34 TYR B N 1
ATOM 2977 C CA . TYR B 1 34 ? 18.953 -21.422 7.461 1 92.62 34 TYR B CA 1
ATOM 2978 C C . TYR B 1 34 ? 19.359 -20.203 8.281 1 92.62 34 TYR B C 1
ATOM 2980 O O . TYR B 1 34 ? 20.109 -20.328 9.258 1 92.62 34 TYR B O 1
ATOM 2988 N N . VAL B 1 35 ? 18.953 -19.016 7.859 1 93.12 35 VAL B N 1
ATOM 2989 C CA . VAL B 1 35 ? 19.219 -17.781 8.609 1 93.12 35 VAL B CA 1
ATOM 2990 C C . VAL B 1 35 ? 17.906 -17.188 9.086 1 93.12 35 VAL B C 1
ATOM 2992 O O . VAL B 1 35 ? 17.016 -16.875 8.281 1 93.12 35 VAL B O 1
ATOM 2995 N N . ASN B 1 36 ? 17.781 -17.078 10.391 1 93.94 36 ASN B N 1
ATOM 2996 C CA . ASN B 1 36 ? 16.578 -16.516 10.992 1 93.94 36 ASN B CA 1
ATOM 2997 C C . ASN B 1 36 ? 16.828 -15.086 11.477 1 93.94 36 ASN B C 1
ATOM 2999 O O . ASN B 1 36 ? 17.594 -14.867 12.414 1 93.94 36 ASN B O 1
ATOM 3003 N N . CYS B 1 37 ? 16.172 -14.141 10.859 1 94.81 37 CYS B N 1
ATOM 3004 C CA . CYS B 1 37 ? 16.234 -12.734 11.242 1 94.81 37 CYS B CA 1
ATOM 3005 C C . CYS B 1 37 ? 14.844 -12.203 11.602 1 94.81 37 CYS B C 1
ATOM 3007 O O . CYS B 1 37 ? 14.562 -11.016 11.438 1 94.81 37 CYS B O 1
ATOM 3009 N N . GLY B 1 38 ? 13.961 -13.086 12.047 1 94.94 38 GLY B N 1
ATOM 3010 C CA . GLY B 1 38 ? 12.617 -12.68 12.406 1 94.94 38 GLY B CA 1
ATOM 3011 C C . GLY B 1 38 ? 12.547 -11.938 13.734 1 94.94 38 GLY B C 1
ATOM 3012 O O . GLY B 1 38 ? 13.438 -12.078 14.57 1 94.94 38 GLY B O 1
ATOM 3013 N N . TYR B 1 39 ? 11.633 -11.055 13.883 1 93.75 39 TYR B N 1
ATOM 3014 C CA . TYR B 1 39 ? 11.297 -10.375 15.125 1 93.75 39 TYR B CA 1
ATOM 3015 C C . TYR B 1 39 ? 12.438 -9.477 15.586 1 93.75 39 TYR B C 1
ATOM 3017 O O . TYR B 1 39 ? 12.758 -9.43 16.781 1 93.75 39 TYR B O 1
ATOM 3025 N N . GLN B 1 40 ? 13.062 -8.734 14.625 1 92.56 40 GLN B N 1
ATOM 3026 C CA . GLN B 1 40 ? 14.195 -7.875 14.969 1 92.56 40 GLN B CA 1
ATOM 3027 C C . GLN B 1 40 ? 13.883 -6.41 14.68 1 92.56 40 GLN B C 1
ATOM 3029 O O . GLN B 1 40 ? 14.742 -5.543 14.859 1 92.56 40 GLN B O 1
ATOM 3034 N N . GLU B 1 41 ? 12.688 -6.133 14.195 1 92.44 41 GLU B N 1
ATOM 3035 C CA . GLU B 1 41 ? 12.211 -4.781 13.898 1 92.44 41 GLU B CA 1
ATOM 3036 C C . GLU B 1 41 ? 13.016 -4.152 12.766 1 92.44 41 GLU B C 1
ATOM 3038 O O . GLU B 1 41 ? 13.281 -2.949 12.781 1 92.44 41 GLU B O 1
ATOM 3043 N N . PHE B 1 42 ? 13.508 -5.008 11.859 1 94.25 42 PHE B N 1
ATOM 3044 C CA . PHE B 1 42 ? 14.219 -4.512 10.688 1 94.25 42 PHE B CA 1
ATOM 3045 C C . PHE B 1 42 ? 13.305 -3.652 9.82 1 94.25 42 PHE B C 1
ATOM 3047 O O . PHE B 1 42 ? 12.133 -3.984 9.625 1 94.25 42 PHE B O 1
ATOM 3054 N N . GLN B 1 43 ? 13.867 -2.57 9.344 1 94.88 43 GLN B N 1
ATOM 3055 C CA . GLN B 1 43 ? 13.133 -1.727 8.406 1 94.88 43 GLN B CA 1
ATOM 3056 C C . GLN B 1 43 ? 13.672 -1.884 6.984 1 94.88 43 GLN B C 1
ATOM 3058 O O . GLN B 1 43 ? 13.094 -1.347 6.035 1 94.88 43 GLN B O 1
ATOM 3063 N N . SER B 1 44 ? 14.758 -2.596 6.941 1 94.44 44 SER B N 1
ATOM 3064 C CA . SER B 1 44 ? 15.383 -2.971 5.676 1 94.44 44 SER B CA 1
ATOM 3065 C C . SER B 1 44 ? 16.062 -4.328 5.777 1 94.44 44 SER B C 1
ATOM 3067 O O . SER B 1 44 ? 16.266 -4.852 6.879 1 94.44 44 SER B O 1
ATOM 3069 N N . VAL B 1 45 ? 16.328 -4.926 4.633 1 94.5 45 VAL B N 1
ATOM 3070 C CA . VAL B 1 45 ? 17 -6.219 4.613 1 94.5 45 VAL B CA 1
ATOM 3071 C C . VAL B 1 45 ? 18.406 -6.07 5.195 1 94.5 45 VAL B C 1
ATOM 3073 O O . VAL B 1 45 ? 19.172 -5.199 4.773 1 94.5 45 VAL B O 1
ATOM 3076 N N . PRO B 1 46 ? 18.641 -6.883 6.176 1 91.62 46 PRO B N 1
ATOM 3077 C CA . PRO B 1 46 ? 19.969 -6.781 6.801 1 91.62 46 PRO B CA 1
ATOM 3078 C C . PRO B 1 46 ? 21.094 -7.172 5.848 1 91.62 46 PRO B C 1
ATOM 3080 O O . PRO B 1 46 ? 20.906 -8.023 4.98 1 91.62 46 PRO B O 1
ATOM 3083 N N . ASN B 1 47 ? 22.156 -6.406 5.902 1 81.69 47 ASN B N 1
ATOM 3084 C CA . ASN B 1 47 ? 23.344 -6.684 5.105 1 81.69 47 ASN B CA 1
ATOM 3085 C C . ASN B 1 47 ? 24.438 -7.34 5.941 1 81.69 47 ASN B C 1
ATOM 3087 O O . ASN B 1 47 ? 25.547 -6.809 6.051 1 81.69 47 ASN B O 1
ATOM 3091 N N . ASP B 1 48 ? 23.922 -8.328 6.566 1 73.44 48 ASP B N 1
ATOM 3092 C CA . ASP B 1 48 ? 24.938 -9.031 7.359 1 73.44 48 ASP B CA 1
ATOM 3093 C C . ASP B 1 48 ? 25.734 -9.992 6.496 1 73.44 48 ASP B C 1
ATOM 3095 O O . ASP B 1 48 ? 25.25 -10.477 5.473 1 73.44 48 ASP B O 1
ATOM 3099 N N . GLU B 1 49 ? 26.984 -9.742 6.254 1 68.88 49 GLU B N 1
ATOM 3100 C CA . GLU B 1 49 ? 27.891 -10.586 5.469 1 68.88 49 GLU B CA 1
ATOM 3101 C C . GLU B 1 49 ? 27.703 -12.062 5.809 1 68.88 49 GLU B C 1
ATOM 3103 O O . GLU B 1 49 ? 28.641 -12.727 6.254 1 68.88 49 GLU B O 1
ATOM 3108 N N . LEU B 1 50 ? 26.359 -12.422 5.629 1 77.44 50 LEU B N 1
ATOM 3109 C CA . LEU B 1 50 ? 26.062 -13.828 5.855 1 77.44 50 LEU B CA 1
ATOM 3110 C C . LEU B 1 50 ? 26.312 -14.648 4.594 1 77.44 50 LEU B C 1
ATOM 3112 O O . LEU B 1 50 ? 25.906 -14.258 3.502 1 77.44 50 LEU B O 1
ATOM 3116 N N . GLU B 1 51 ? 27.156 -15.586 4.684 1 78.12 51 GLU B N 1
ATOM 3117 C CA . GLU B 1 51 ? 27.516 -16.375 3.514 1 78.12 51 GLU B CA 1
ATOM 3118 C C . GLU B 1 51 ? 26.578 -17.578 3.354 1 78.12 51 GLU B C 1
ATOM 3120 O O . GLU B 1 51 ? 26.062 -18.109 4.34 1 78.12 51 GLU B O 1
ATOM 3125 N N . ASP B 1 52 ? 26.219 -17.938 2.172 1 83.5 52 ASP B N 1
ATOM 3126 C CA . ASP B 1 52 ? 25.562 -19.172 1.731 1 83.5 52 ASP B CA 1
ATOM 3127 C C . ASP B 1 52 ? 24.188 -19.312 2.363 1 83.5 52 ASP B C 1
ATOM 3129 O O . ASP B 1 52 ? 23.844 -20.375 2.906 1 83.5 52 ASP B O 1
ATOM 3133 N N . VAL B 1 53 ? 23.469 -18.297 2.336 1 90.19 53 VAL B N 1
ATOM 3134 C CA . VAL B 1 53 ? 22.109 -18.328 2.859 1 90.19 53 VAL B CA 1
ATOM 3135 C C . VAL B 1 53 ? 21.172 -19.016 1.851 1 90.19 53 VAL B C 1
ATOM 3137 O O . VAL B 1 53 ? 21.062 -18.562 0.707 1 90.19 53 VAL B O 1
ATOM 3140 N N . GLU B 1 54 ? 20.516 -20.109 2.227 1 94.62 54 GLU B N 1
ATOM 3141 C CA . GLU B 1 54 ? 19.578 -20.812 1.355 1 94.62 54 GLU B CA 1
ATOM 3142 C C . GLU B 1 54 ? 18.141 -20.5 1.735 1 94.62 54 GLU B C 1
ATOM 3144 O O . GLU B 1 54 ? 17.281 -20.312 0.862 1 94.62 54 GLU B O 1
ATOM 3149 N N . THR B 1 55 ? 17.922 -20.594 2.992 1 95.56 55 THR B N 1
ATOM 3150 C CA . THR B 1 55 ? 16.641 -20.156 3.531 1 95.56 55 THR B CA 1
ATOM 3151 C C . THR B 1 55 ? 16.812 -18.906 4.383 1 95.56 55 THR B C 1
ATOM 3153 O O . THR B 1 55 ? 17.562 -18.906 5.355 1 95.56 55 THR B O 1
ATOM 3156 N N . PHE B 1 56 ? 16.188 -17.859 3.99 1 96 56 PHE B N 1
ATOM 3157 C CA . PHE B 1 56 ? 16.312 -16.578 4.668 1 96 56 PHE B CA 1
ATOM 3158 C C . PHE B 1 56 ? 14.984 -16.141 5.262 1 96 56 PHE B C 1
ATOM 3160 O O . PHE B 1 56 ? 14.047 -15.805 4.531 1 96 56 PHE B O 1
ATOM 3167 N N . ASN B 1 57 ? 14.883 -16.156 6.629 1 96.81 57 ASN B N 1
ATOM 3168 C CA . ASN B 1 57 ? 13.656 -15.781 7.332 1 96.81 57 ASN B CA 1
ATOM 3169 C C . ASN B 1 57 ? 13.719 -14.344 7.828 1 96.81 57 ASN B C 1
ATOM 3171 O O . ASN B 1 57 ? 14.5 -14.023 8.727 1 96.81 57 ASN B O 1
ATOM 3175 N N . LEU B 1 58 ? 12.922 -13.5 7.215 1 97.06 58 LEU B N 1
ATOM 3176 C CA . LEU B 1 58 ? 12.812 -12.086 7.582 1 97.06 58 LEU B CA 1
ATOM 3177 C C . LEU B 1 58 ? 11.398 -11.758 8.047 1 97.06 58 LEU B C 1
ATOM 3179 O O . LEU B 1 58 ? 10.953 -10.609 7.938 1 97.06 58 LEU B O 1
ATOM 3183 N N . GLU B 1 59 ? 10.688 -12.75 8.562 1 97.56 59 GLU B N 1
ATOM 3184 C CA . GLU B 1 59 ? 9.297 -12.57 8.984 1 97.56 59 GLU B CA 1
ATOM 3185 C C . GLU B 1 59 ? 9.203 -11.727 10.242 1 97.56 59 GLU B C 1
ATOM 3187 O O . GLU B 1 59 ? 10.148 -11.664 11.031 1 97.56 59 GLU B O 1
ATOM 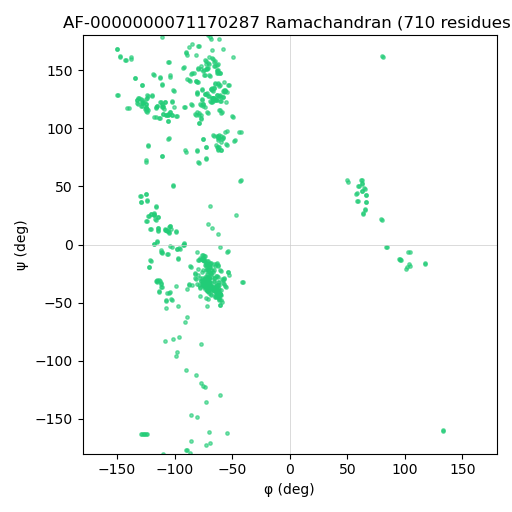3192 N N . HIS B 1 60 ? 8.094 -11.07 10.352 1 96.19 60 HIS B N 1
ATOM 3193 C CA . HIS B 1 60 ? 7.75 -10.328 11.555 1 96.19 60 HIS B CA 1
ATOM 3194 C C . HIS B 1 60 ? 8.742 -9.195 11.812 1 96.19 60 HIS B C 1
ATOM 3196 O O . HIS B 1 60 ? 9.289 -9.086 12.914 1 96.19 60 HIS B O 1
ATOM 3202 N N . ASN B 1 61 ? 8.938 -8.352 10.789 1 96.19 61 ASN B N 1
ATOM 3203 C CA . ASN B 1 61 ? 9.695 -7.109 10.828 1 96.19 61 ASN B CA 1
ATOM 3204 C C . ASN B 1 61 ? 8.891 -5.945 10.258 1 96.19 61 ASN B C 1
ATOM 3206 O O . ASN B 1 61 ? 7.656 -5.98 10.258 1 96.19 61 ASN B O 1
ATOM 3210 N N . TYR B 1 62 ? 9.562 -4.852 9.922 1 95.88 62 TYR B N 1
ATOM 3211 C CA . TYR B 1 62 ? 8.867 -3.684 9.391 1 95.88 62 TYR B CA 1
ATOM 3212 C C . TYR B 1 62 ? 9.523 -3.197 8.102 1 95.88 62 TYR B C 1
ATOM 3214 O O . TYR B 1 62 ? 9.727 -1.995 7.914 1 95.88 62 TYR B O 1
ATOM 3222 N N . ILE B 1 63 ? 9.867 -4.199 7.285 1 97.31 63 ILE B N 1
ATOM 3223 C CA . ILE B 1 63 ? 10.469 -3.891 5.992 1 97.31 63 ILE B CA 1
ATOM 3224 C C . ILE B 1 63 ? 9.406 -3.35 5.043 1 97.31 63 ILE B C 1
ATOM 3226 O O . ILE B 1 63 ? 8.352 -3.967 4.863 1 97.31 63 ILE B O 1
ATOM 3230 N N . GLY B 1 64 ? 9.68 -2.229 4.414 1 96.94 64 GLY B N 1
ATOM 3231 C CA . GLY B 1 64 ? 8.68 -1.587 3.572 1 96.94 64 GLY B CA 1
ATOM 3232 C C . GLY B 1 64 ? 9.023 -1.624 2.098 1 96.94 64 GLY B C 1
ATOM 3233 O O . GLY B 1 64 ? 8.141 -1.743 1.247 1 96.94 64 GLY B O 1
ATOM 3234 N N . LYS B 1 65 ? 10.297 -1.556 1.858 1 96.31 65 LYS B N 1
ATOM 3235 C CA . LYS B 1 65 ? 10.773 -1.464 0.481 1 96.31 65 LYS B CA 1
ATOM 3236 C C . LYS B 1 65 ? 11.836 -2.521 0.195 1 96.31 65 LYS B C 1
ATOM 3238 O O . LYS B 1 65 ? 12.688 -2.795 1.038 1 96.31 65 LYS B O 1
ATOM 3243 N N . LEU B 1 66 ? 11.68 -3.113 -0.985 1 96.31 66 LEU B N 1
ATOM 3244 C CA . LEU B 1 66 ? 12.727 -3.979 -1.513 1 96.31 66 LEU B CA 1
ATOM 3245 C C . LEU B 1 66 ? 13.453 -3.309 -2.676 1 96.31 66 LEU B C 1
ATOM 3247 O O . LEU B 1 66 ? 12.898 -3.197 -3.773 1 96.31 66 LEU B O 1
ATOM 3251 N N . HIS B 1 67 ? 14.672 -2.994 -2.371 1 94.06 67 HIS B N 1
ATOM 3252 C CA . HIS B 1 67 ? 15.477 -2.289 -3.363 1 94.06 67 HIS B CA 1
ATOM 3253 C C . HIS B 1 67 ? 16.234 -3.268 -4.25 1 94.06 67 HIS B C 1
ATOM 3255 O O . HIS B 1 67 ? 16.344 -4.453 -3.926 1 94.06 67 HIS B O 1
ATOM 3261 N N . ASN B 1 68 ? 16.781 -2.812 -5.371 1 91.38 68 ASN B N 1
ATOM 3262 C CA . ASN B 1 68 ? 17.5 -3.639 -6.336 1 91.38 68 ASN B CA 1
ATOM 3263 C C . ASN B 1 68 ? 18.672 -4.359 -5.691 1 91.38 68 ASN B C 1
ATOM 3265 O O . ASN B 1 68 ? 18.984 -5.496 -6.051 1 91.38 68 ASN B O 1
ATOM 3269 N N . ASN B 1 69 ? 19.203 -3.787 -4.723 1 89.38 69 ASN B N 1
ATOM 3270 C CA . ASN B 1 69 ? 20.391 -4.379 -4.113 1 89.38 69 ASN B CA 1
ATOM 3271 C C . ASN B 1 69 ? 20.062 -5.016 -2.766 1 89.38 69 ASN B C 1
ATOM 3273 O O . ASN B 1 69 ? 20.984 -5.414 -2.031 1 89.38 69 ASN B O 1
ATOM 3277 N N . SER B 1 70 ? 18.797 -5.16 -2.467 1 91.94 70 SER B N 1
ATOM 3278 C CA . SER B 1 70 ? 18.422 -5.641 -1.144 1 91.94 70 SER B CA 1
ATOM 3279 C C . SER B 1 70 ? 18.953 -7.051 -0.894 1 91.94 70 SER B C 1
ATOM 3281 O O . SER B 1 70 ? 19.328 -7.387 0.232 1 91.94 70 SER B O 1
ATOM 3283 N N . PHE B 1 71 ? 19.047 -7.859 -1.983 1 93.19 71 PHE B N 1
ATOM 3284 C CA . PHE B 1 71 ? 19.422 -9.25 -1.771 1 93.19 71 PHE B CA 1
ATOM 3285 C C . PHE B 1 71 ? 20.688 -9.594 -2.539 1 93.19 71 PHE B C 1
ATOM 3287 O O . PHE B 1 71 ? 21.047 -10.766 -2.686 1 93.19 71 PHE B O 1
ATOM 3294 N N . ALA B 1 72 ? 21.391 -8.633 -3.027 1 88.56 72 ALA B N 1
ATOM 3295 C CA . ALA B 1 72 ? 22.625 -8.82 -3.783 1 88.56 72 ALA B CA 1
ATOM 3296 C C . ALA B 1 72 ? 23.641 -9.625 -2.982 1 88.56 72 ALA B C 1
ATOM 3298 O O . ALA B 1 72 ? 24.328 -10.477 -3.535 1 88.56 72 ALA B O 1
ATOM 3299 N N . PRO B 1 73 ? 23.719 -9.461 -1.677 1 88.56 73 PRO B N 1
ATOM 3300 C CA . PRO B 1 73 ? 24.703 -10.203 -0.885 1 88.56 73 PRO B CA 1
ATOM 3301 C C . PRO B 1 73 ? 24.328 -11.672 -0.71 1 88.56 73 PRO B C 1
ATOM 3303 O O . PRO B 1 73 ? 25.141 -12.477 -0.266 1 88.56 73 PRO B O 1
ATOM 3306 N N . TYR B 1 74 ? 23.094 -12.055 -1.105 1 91.12 74 TYR B N 1
ATOM 3307 C CA . TYR B 1 74 ? 22.609 -13.406 -0.837 1 91.12 74 TYR B CA 1
ATOM 3308 C C . TYR B 1 74 ? 22.156 -14.086 -2.123 1 91.12 74 TYR B C 1
ATOM 3310 O O . TYR B 1 74 ? 20.984 -14.445 -2.266 1 91.12 74 TYR B O 1
ATOM 3318 N N . PRO B 1 75 ? 23 -14.469 -2.965 1 89.69 75 PRO B N 1
ATOM 3319 C CA . PRO B 1 75 ? 22.609 -14.977 -4.285 1 89.69 75 PRO B CA 1
ATOM 3320 C C . PRO B 1 75 ? 22.078 -16.406 -4.23 1 89.69 75 PRO B C 1
ATOM 3322 O O . PRO B 1 75 ? 21.422 -16.859 -5.18 1 89.69 75 PRO B O 1
ATOM 3325 N N . ASN B 1 76 ? 22.234 -17.125 -3.16 1 92.38 76 ASN B N 1
ATOM 3326 C CA . ASN B 1 76 ? 21.922 -18.547 -3.141 1 92.38 76 ASN B CA 1
ATOM 3327 C C . ASN B 1 76 ? 20.609 -18.828 -2.43 1 92.38 76 ASN B C 1
ATOM 3329 O O . ASN B 1 76 ? 20.297 -19.984 -2.117 1 92.38 76 ASN B O 1
ATOM 3333 N N . ILE B 1 77 ? 19.844 -17.812 -2.252 1 95.38 77 ILE B N 1
ATOM 3334 C CA . ILE B 1 77 ? 18.594 -18 -1.531 1 95.38 77 ILE B CA 1
ATOM 3335 C C . ILE B 1 77 ? 17.641 -18.844 -2.369 1 95.38 77 ILE B C 1
ATOM 3337 O O . ILE B 1 77 ? 17.422 -18.562 -3.549 1 95.38 77 ILE B O 1
ATOM 3341 N N . LYS B 1 78 ? 17.047 -19.812 -1.744 1 96.88 78 LYS B N 1
ATOM 3342 C CA . LYS B 1 78 ? 16.047 -20.672 -2.375 1 96.88 78 LYS B CA 1
ATOM 3343 C C . LYS B 1 78 ? 14.656 -20.422 -1.794 1 96.88 78 LYS B C 1
ATOM 3345 O O . LYS B 1 78 ? 13.656 -20.516 -2.504 1 96.88 78 LYS B O 1
ATOM 3350 N N . HIS B 1 79 ? 14.664 -20.172 -0.498 1 97.38 79 HIS B N 1
ATOM 3351 C CA . HIS B 1 79 ? 13.438 -19.875 0.232 1 97.38 79 HIS B CA 1
ATOM 3352 C C . HIS B 1 79 ? 13.523 -18.531 0.943 1 97.38 79 HIS B C 1
ATOM 3354 O O . HIS B 1 79 ? 14.344 -18.344 1.846 1 97.38 79 HIS B O 1
ATOM 3360 N N . LEU B 1 80 ? 12.695 -17.609 0.541 1 97.5 80 LEU B N 1
ATOM 3361 C CA . LEU B 1 80 ? 12.68 -16.281 1.134 1 97.5 80 LEU B CA 1
ATOM 3362 C C . LEU B 1 80 ? 11.352 -16.016 1.836 1 97.5 80 LEU B C 1
ATOM 3364 O O . LEU B 1 80 ? 10.297 -16.031 1.202 1 97.5 80 LEU B O 1
ATOM 3368 N N . ARG B 1 81 ? 11.367 -15.797 3.139 1 98.5 81 ARG B N 1
ATOM 3369 C CA . ARG B 1 81 ? 10.18 -15.57 3.947 1 98.5 81 ARG B CA 1
ATOM 3370 C C . ARG B 1 81 ? 10.102 -14.125 4.426 1 98.5 81 ARG B C 1
ATOM 3372 O O . ARG B 1 81 ? 10.891 -13.703 5.273 1 98.5 81 ARG B O 1
ATOM 3379 N N . LEU B 1 82 ? 9.148 -13.391 3.93 1 98.31 82 LEU B N 1
ATOM 3380 C CA . LEU B 1 82 ? 8.992 -11.977 4.258 1 98.31 82 LEU B CA 1
ATOM 3381 C C . LEU B 1 82 ? 7.602 -11.695 4.812 1 98.31 82 LEU B C 1
ATOM 3383 O O . LEU B 1 82 ? 7.145 -10.547 4.797 1 98.31 82 LEU B O 1
ATOM 3387 N N . ALA B 1 83 ? 6.934 -12.734 5.305 1 98.44 83 ALA B N 1
ATOM 3388 C CA . ALA B 1 83 ? 5.586 -12.555 5.832 1 98.44 83 ALA B CA 1
ATOM 3389 C C . ALA B 1 83 ? 5.586 -11.617 7.039 1 98.44 83 ALA B C 1
ATOM 3391 O O . ALA B 1 83 ? 6.566 -11.562 7.785 1 98.44 83 ALA B O 1
ATOM 3392 N N . PHE B 1 84 ? 4.465 -10.906 7.199 1 97.31 84 PHE B N 1
ATOM 3393 C CA . PHE B 1 84 ? 4.238 -10.047 8.359 1 97.31 84 PHE B CA 1
ATOM 3394 C C . PHE B 1 84 ? 5.273 -8.93 8.406 1 97.31 84 PHE B C 1
ATOM 3396 O O . PHE B 1 84 ? 5.957 -8.758 9.422 1 97.31 84 PHE B O 1
ATOM 3403 N N . ASN B 1 85 ? 5.387 -8.18 7.367 1 97.88 85 ASN B N 1
ATOM 3404 C CA . ASN B 1 85 ? 6.082 -6.91 7.203 1 97.88 85 ASN B CA 1
ATOM 3405 C C . ASN B 1 85 ? 5.148 -5.82 6.68 1 97.88 85 ASN B C 1
ATOM 3407 O O . ASN B 1 85 ? 3.93 -5.91 6.844 1 97.88 85 ASN B O 1
ATOM 3411 N N . LYS B 1 86 ? 5.637 -4.75 6.18 1 97.56 86 LYS B N 1
ATOM 3412 C CA . LYS B 1 86 ? 4.84 -3.705 5.539 1 97.56 86 LYS B CA 1
ATOM 3413 C C . LYS B 1 86 ? 5.328 -3.434 4.121 1 97.56 86 LYS B C 1
ATOM 3415 O O . LYS B 1 86 ? 5.352 -2.283 3.674 1 97.56 86 LYS B O 1
ATOM 3420 N N . VAL B 1 87 ? 5.723 -4.484 3.412 1 97.94 87 VAL B N 1
ATOM 3421 C CA . VAL B 1 87 ? 6.254 -4.328 2.062 1 97.94 87 VAL B CA 1
ATOM 3422 C C . VAL B 1 87 ? 5.191 -3.713 1.157 1 97.94 87 VAL B C 1
ATOM 3424 O O . VAL B 1 87 ? 4.109 -4.277 0.984 1 97.94 87 VAL B O 1
ATOM 3427 N N . HIS B 1 88 ? 5.512 -2.555 0.707 1 96.81 88 HIS B N 1
ATOM 3428 C CA . HIS B 1 88 ? 4.574 -1.871 -0.178 1 96.81 88 HIS B CA 1
ATOM 3429 C C . HIS B 1 88 ? 5.223 -1.546 -1.521 1 96.81 88 HIS B C 1
ATOM 3431 O O . HIS B 1 88 ? 4.523 -1.247 -2.492 1 96.81 88 HIS B O 1
ATOM 3437 N N . THR B 1 89 ? 6.531 -1.529 -1.595 1 94.88 89 THR B N 1
ATOM 3438 C CA . THR B 1 89 ? 7.25 -1.194 -2.82 1 94.88 89 THR B CA 1
ATOM 3439 C C . THR B 1 89 ? 8.328 -2.229 -3.113 1 94.88 89 THR B C 1
ATOM 3441 O O . THR B 1 89 ? 9.156 -2.533 -2.25 1 94.88 89 THR B O 1
ATOM 3444 N N . ILE B 1 90 ? 8.234 -2.758 -4.332 1 95.56 90 ILE B N 1
ATOM 3445 C CA . ILE B 1 90 ? 9.227 -3.732 -4.785 1 95.56 90 ILE B CA 1
ATOM 3446 C C . ILE B 1 90 ? 9.844 -3.264 -6.098 1 95.56 90 ILE B C 1
ATOM 3448 O O . ILE B 1 90 ? 9.164 -3.189 -7.121 1 95.56 90 ILE B O 1
ATOM 3452 N N . ASP B 1 91 ? 11.109 -3.043 -6.012 1 93.38 91 ASP B N 1
ATOM 3453 C CA . ASP B 1 91 ? 11.797 -2.668 -7.246 1 93.38 91 ASP B CA 1
ATOM 3454 C C . ASP B 1 91 ? 11.867 -3.846 -8.211 1 93.38 91 ASP B C 1
ATOM 3456 O O . ASP B 1 91 ? 12.008 -4.996 -7.793 1 93.38 91 ASP B O 1
ATOM 3460 N N . GLN B 1 92 ? 11.789 -3.652 -9.516 1 88.25 92 GLN B N 1
ATOM 3461 C CA . GLN B 1 92 ? 11.766 -4.688 -10.547 1 88.25 92 GLN B CA 1
ATOM 3462 C C . GLN B 1 92 ? 12.992 -5.586 -10.453 1 88.25 92 GLN B C 1
ATOM 3464 O O . GLN B 1 92 ? 12.898 -6.797 -10.656 1 88.25 92 GLN B O 1
ATOM 3469 N N . GLY B 1 93 ? 14.094 -5.023 -10.07 1 89.06 93 GLY B N 1
ATOM 3470 C CA . GLY B 1 93 ? 15.32 -5.809 -10.039 1 89.06 93 GLY B CA 1
ATOM 3471 C C . GLY B 1 93 ? 15.656 -6.324 -8.648 1 89.06 93 GLY B C 1
ATOM 3472 O O . GLY B 1 93 ? 16.703 -6.945 -8.453 1 89.06 93 GLY B O 1
ATOM 3473 N N . SER B 1 94 ? 14.766 -6.227 -7.73 1 91.94 94 SER B N 1
ATOM 3474 C CA . SER B 1 94 ? 15.094 -6.52 -6.34 1 91.94 94 SER B CA 1
ATOM 3475 C C . SER B 1 94 ? 15.336 -8.008 -6.133 1 91.94 94 SER B C 1
ATOM 3477 O O . SER B 1 94 ? 16.188 -8.398 -5.328 1 91.94 94 SER B O 1
ATOM 3479 N N . LEU B 1 95 ? 14.672 -8.812 -6.961 1 93.31 95 LEU B N 1
ATOM 3480 C CA . LEU B 1 95 ? 14.75 -10.258 -6.75 1 93.31 95 LEU B CA 1
ATOM 3481 C C . LEU B 1 95 ? 15.438 -10.938 -7.93 1 93.31 95 LEU B C 1
ATOM 3483 O O . LEU B 1 95 ? 15.555 -12.164 -7.961 1 93.31 95 LEU B O 1
ATOM 3487 N N . ALA B 1 96 ? 15.867 -10.195 -8.859 1 87 96 ALA B N 1
ATOM 3488 C CA . ALA B 1 96 ? 16.422 -10.711 -10.109 1 87 96 ALA B CA 1
ATOM 3489 C C . ALA B 1 96 ? 17.719 -11.469 -9.859 1 87 96 ALA B C 1
ATOM 3491 O O . ALA B 1 96 ? 18.062 -12.391 -10.602 1 87 96 ALA B O 1
ATOM 3492 N N . SER B 1 97 ? 18.453 -11.141 -8.875 1 87 97 SER B N 1
ATOM 3493 C CA . SER B 1 97 ? 19.75 -11.75 -8.578 1 87 97 SER B CA 1
ATOM 3494 C C . SER B 1 97 ? 19.578 -13.141 -7.98 1 87 97 SER B C 1
ATOM 3496 O O . SER B 1 97 ? 20.531 -13.914 -7.906 1 87 97 SER B O 1
ATOM 3498 N N . LEU B 1 98 ? 18.344 -13.438 -7.59 1 94 98 LEU B N 1
ATOM 3499 C CA . LEU B 1 98 ? 18.109 -14.711 -6.922 1 94 98 LEU B CA 1
ATOM 3500 C C . LEU B 1 98 ? 17.75 -15.797 -7.934 1 94 98 LEU B C 1
ATOM 3502 O O . LEU B 1 98 ? 16.609 -16.25 -7.988 1 94 98 LEU B O 1
ATOM 3506 N N . SER B 1 99 ? 18.734 -16.344 -8.555 1 92.44 99 SER B N 1
ATOM 3507 C CA . SER B 1 99 ? 18.547 -17.25 -9.68 1 92.44 99 SER B CA 1
ATOM 3508 C C . SER B 1 99 ? 18 -18.609 -9.219 1 92.44 99 SER B C 1
ATOM 3510 O O . SER B 1 99 ? 17.438 -19.359 -10.016 1 92.44 99 SER B O 1
ATOM 3512 N N . GLU B 1 100 ? 18.078 -18.875 -7.945 1 94.81 100 GLU B N 1
ATOM 3513 C CA . GLU B 1 100 ? 17.641 -20.188 -7.465 1 94.81 100 GLU B CA 1
ATOM 3514 C C . GLU B 1 100 ? 16.422 -20.062 -6.562 1 94.81 100 GLU B C 1
ATOM 3516 O O . GLU B 1 100 ? 16.047 -21.016 -5.883 1 94.81 100 GLU B O 1
ATOM 3521 N N . LEU B 1 101 ? 15.836 -18.906 -6.57 1 96.94 101 LEU B N 1
ATOM 3522 C CA . LEU B 1 101 ? 14.695 -18.688 -5.691 1 96.94 101 LEU B CA 1
ATOM 3523 C C . LEU B 1 101 ? 13.531 -19.578 -6.082 1 96.94 101 LEU B C 1
ATOM 3525 O O . LEU B 1 101 ? 13.062 -19.547 -7.223 1 96.94 101 LEU B O 1
ATOM 3529 N N . ASP B 1 102 ? 13.078 -20.344 -5.137 1 97.56 102 ASP B N 1
ATOM 3530 C CA . ASP B 1 102 ? 12.023 -21.328 -5.375 1 97.56 102 ASP B CA 1
ATOM 3531 C C . ASP B 1 102 ? 10.703 -20.875 -4.754 1 97.56 102 ASP B C 1
ATOM 3533 O O . ASP B 1 102 ? 9.664 -20.906 -5.414 1 97.56 102 ASP B O 1
ATOM 3537 N N . ILE B 1 103 ? 10.82 -20.469 -3.502 1 98.31 103 ILE B N 1
ATOM 3538 C CA . ILE B 1 103 ? 9.633 -20.094 -2.746 1 98.31 103 ILE B CA 1
ATOM 3539 C C . ILE B 1 103 ? 9.789 -18.656 -2.225 1 98.31 103 ILE B C 1
ATOM 3541 O O . ILE B 1 103 ? 10.805 -18.328 -1.605 1 98.31 103 ILE B O 1
ATOM 3545 N N . LEU B 1 104 ? 8.82 -17.844 -2.482 1 98.19 104 LEU B N 1
ATOM 3546 C CA . LEU B 1 104 ? 8.758 -16.469 -1.979 1 98.19 104 LEU B CA 1
ATOM 3547 C C . LEU B 1 104 ? 7.469 -16.234 -1.202 1 98.19 104 LEU B C 1
ATOM 3549 O O . LEU B 1 104 ? 6.375 -16.328 -1.762 1 98.19 104 LEU B O 1
ATOM 3553 N N . ASP B 1 105 ? 7.586 -16 0.061 1 98.69 105 ASP B N 1
ATOM 3554 C CA . ASP B 1 105 ? 6.434 -15.727 0.915 1 98.69 105 ASP B CA 1
ATOM 3555 C C . ASP B 1 105 ? 6.359 -14.25 1.274 1 98.69 105 ASP B C 1
ATOM 3557 O O . ASP B 1 105 ? 7.148 -13.758 2.086 1 98.69 105 ASP B O 1
ATOM 3561 N N . LEU B 1 106 ? 5.406 -13.531 0.665 1 98.44 106 LEU B N 1
ATOM 3562 C CA . LEU B 1 106 ? 5.156 -12.109 0.919 1 98.44 106 LEU B CA 1
ATOM 3563 C C . LEU B 1 106 ? 3.791 -11.906 1.564 1 98.44 106 LEU B C 1
ATOM 3565 O O . LEU B 1 106 ? 3.193 -10.836 1.437 1 98.44 106 LEU B O 1
ATOM 3569 N N . SER B 1 107 ? 3.248 -12.953 2.248 1 98.56 107 SER B N 1
ATOM 3570 C CA . SER B 1 107 ? 1.919 -12.836 2.838 1 98.56 107 SER B CA 1
ATOM 3571 C C . SER B 1 107 ? 1.898 -11.805 3.959 1 98.56 107 SER B C 1
ATOM 3573 O O . SER B 1 107 ? 2.938 -11.5 4.547 1 98.56 107 SER B O 1
ATOM 3575 N N . GLN B 1 108 ? 0.741 -11.258 4.168 1 97.88 108 GLN B N 1
ATOM 3576 C CA . GLN B 1 108 ? 0.518 -10.305 5.254 1 97.88 108 GLN B CA 1
ATOM 3577 C C . GLN B 1 108 ? 1.424 -9.086 5.109 1 97.88 108 GLN B C 1
ATOM 3579 O O . GLN B 1 108 ? 2.125 -8.719 6.055 1 97.88 108 GLN B O 1
ATOM 3584 N N . ASN B 1 109 ? 1.469 -8.461 3.947 1 98.25 109 ASN B N 1
ATOM 3585 C CA . ASN B 1 109 ? 2.154 -7.215 3.619 1 98.25 109 ASN B CA 1
ATOM 3586 C C . ASN B 1 109 ? 1.206 -6.203 2.977 1 98.25 109 ASN B C 1
ATOM 3588 O O . ASN B 1 109 ? 0.001 -6.227 3.232 1 98.25 109 ASN B O 1
ATOM 3592 N N . ALA B 1 110 ? 1.765 -5.195 2.324 1 98.12 110 ALA B N 1
ATOM 3593 C CA . ALA B 1 110 ? 0.968 -4.168 1.658 1 98.12 110 ALA B CA 1
ATOM 3594 C C . ALA B 1 110 ? 1.353 -4.043 0.186 1 98.12 110 ALA B C 1
ATOM 3596 O O . ALA B 1 110 ? 1.421 -2.936 -0.353 1 98.12 110 ALA B O 1
ATOM 3597 N N . VAL B 1 111 ? 1.521 -5.184 -0.448 1 97.44 111 VAL B N 1
ATOM 3598 C CA . VAL B 1 111 ? 1.918 -5.211 -1.853 1 97.44 111 VAL B CA 1
ATOM 3599 C C . VAL B 1 111 ? 0.717 -4.871 -2.734 1 97.44 111 VAL B C 1
ATOM 3601 O O . VAL B 1 111 ? -0.331 -5.516 -2.641 1 97.44 111 VAL B O 1
ATOM 3604 N N . ARG B 1 112 ? 0.909 -3.912 -3.523 1 95.62 112 ARG B N 1
ATOM 3605 C CA . ARG B 1 112 ? -0.17 -3.531 -4.43 1 95.62 112 ARG B CA 1
ATOM 3606 C C . ARG B 1 112 ? 0.118 -4 -5.852 1 95.62 112 ARG B C 1
ATOM 3608 O O . ARG B 1 112 ? -0.761 -4.543 -6.52 1 95.62 112 ARG B O 1
ATOM 3615 N N . THR B 1 113 ? 1.362 -3.822 -6.18 1 93.69 113 THR B N 1
ATOM 3616 C CA . THR B 1 113 ? 1.771 -4.18 -7.531 1 93.69 113 THR B CA 1
ATOM 3617 C C . THR B 1 113 ? 2.848 -5.262 -7.504 1 93.69 113 THR B C 1
ATOM 3619 O O . THR B 1 113 ? 3.861 -5.121 -6.812 1 93.69 113 THR B O 1
ATOM 3622 N N . VAL B 1 114 ? 2.58 -6.281 -8.25 1 90.38 114 VAL B N 1
ATOM 3623 C CA . VAL B 1 114 ? 3.578 -7.34 -8.359 1 90.38 114 VAL B CA 1
ATOM 3624 C C . VAL B 1 114 ?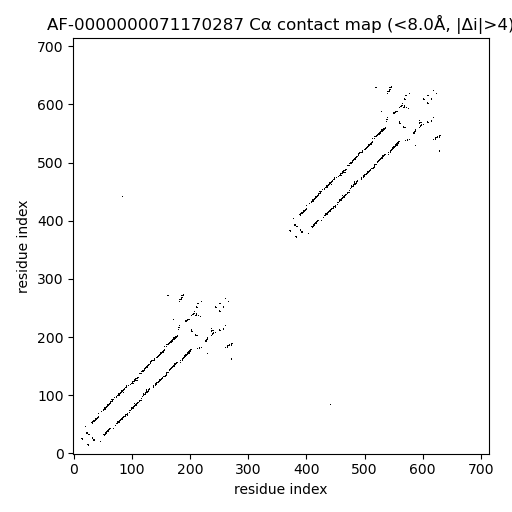 4.656 -6.93 -9.359 1 90.38 114 VAL B C 1
ATOM 3626 O O . VAL B 1 114 ? 4.352 -6.422 -10.438 1 90.38 114 VAL B O 1
ATOM 3629 N N . PRO B 1 115 ? 5.828 -7.09 -8.891 1 85.38 115 PRO B N 1
ATOM 3630 C CA . PRO B 1 115 ? 6.902 -6.68 -9.797 1 85.38 115 PRO B CA 1
ATOM 3631 C C . PRO B 1 115 ? 7.078 -7.637 -10.977 1 85.38 115 PRO B C 1
ATOM 3633 O O . PRO B 1 115 ? 6.715 -8.812 -10.883 1 85.38 115 PRO B O 1
ATOM 3636 N N . GLY B 1 116 ? 7.555 -7.035 -12.07 1 86.25 116 GLY B N 1
ATOM 3637 C CA . GLY B 1 116 ? 8.07 -7.883 -13.133 1 86.25 116 GLY B CA 1
ATOM 3638 C C . GLY B 1 116 ? 9.469 -8.391 -12.867 1 86.25 116 GLY B C 1
ATOM 3639 O O . GLY B 1 116 ? 10.055 -8.102 -11.82 1 86.25 116 GLY B O 1
ATOM 3640 N N . GLY B 1 117 ? 9.922 -9.25 -13.633 1 87.31 117 GLY B N 1
ATOM 3641 C CA . GLY B 1 117 ? 11.312 -9.688 -13.57 1 87.31 117 GLY B CA 1
ATOM 3642 C C . GLY B 1 117 ? 11.562 -10.695 -12.461 1 87.31 117 GLY B C 1
ATOM 3643 O O . GLY B 1 117 ? 12.68 -10.789 -11.945 1 87.31 117 GLY B O 1
ATOM 3644 N N . LEU B 1 118 ? 10.602 -11.336 -12.016 1 93 118 LEU B N 1
ATOM 3645 C CA . LEU B 1 118 ? 10.781 -12.398 -11.031 1 93 118 LEU B CA 1
ATOM 3646 C C . LEU B 1 118 ? 11.625 -13.531 -11.602 1 93 118 LEU B C 1
ATOM 3648 O O . LEU B 1 118 ? 11.594 -13.789 -12.805 1 93 118 LEU B O 1
ATOM 3652 N N . PRO B 1 119 ? 12.344 -14.156 -10.742 1 94.56 119 PRO B N 1
ATOM 3653 C CA . PRO B 1 119 ? 13.211 -15.227 -11.227 1 94.56 119 PRO B CA 1
ATOM 3654 C C . PRO B 1 119 ? 12.438 -16.391 -11.852 1 94.56 119 PRO B C 1
ATOM 3656 O O . PRO B 1 119 ? 11.344 -16.719 -11.383 1 94.56 119 PRO B O 1
ATOM 3659 N N . LYS B 1 120 ? 13.078 -17.016 -12.867 1 93.62 120 LYS B N 1
ATOM 3660 C CA . LYS B 1 120 ? 12.453 -18.125 -13.57 1 93.62 120 LYS B CA 1
ATOM 3661 C C . LYS B 1 120 ? 12.359 -19.359 -12.672 1 93.62 120 LYS B C 1
ATOM 3663 O O . LYS B 1 120 ? 11.562 -20.266 -12.93 1 93.62 120 LYS B O 1
ATOM 3668 N N . SER B 1 121 ? 13.156 -19.359 -11.664 1 96.38 121 SER B N 1
ATOM 3669 C CA . SER B 1 121 ? 13.219 -20.516 -10.773 1 96.38 121 SER B CA 1
ATOM 3670 C C . SER B 1 121 ? 12.047 -20.516 -9.789 1 96.38 121 SER B C 1
ATOM 3672 O O . SER B 1 121 ? 11.781 -21.516 -9.133 1 96.38 121 SER B O 1
ATOM 3674 N N . LEU B 1 122 ? 11.352 -19.375 -9.719 1 97.31 122 LEU B N 1
ATOM 3675 C CA . LEU B 1 122 ? 10.281 -19.234 -8.734 1 97.31 122 LEU B CA 1
ATOM 3676 C C . LEU B 1 122 ? 9.125 -20.172 -9.039 1 97.31 122 LEU B C 1
ATOM 3678 O O . LEU B 1 122 ? 8.562 -20.141 -10.133 1 97.31 122 LEU B O 1
ATOM 3682 N N . THR B 1 123 ? 8.75 -20.969 -8.047 1 98.19 123 THR B N 1
ATOM 3683 C CA . THR B 1 123 ? 7.684 -21.953 -8.258 1 98.19 123 THR B CA 1
ATOM 3684 C C . THR B 1 123 ? 6.477 -21.625 -7.383 1 98.19 123 THR B C 1
ATOM 3686 O O . THR B 1 123 ? 5.348 -22 -7.715 1 98.19 123 THR B O 1
ATOM 3689 N N . HIS B 1 124 ? 6.754 -21.047 -6.246 1 98.69 124 HIS B N 1
ATOM 3690 C CA . HIS B 1 124 ? 5.703 -20.766 -5.273 1 98.69 124 HIS B CA 1
ATOM 3691 C C . HIS B 1 124 ? 5.734 -19.297 -4.859 1 98.69 124 HIS B C 1
ATOM 3693 O O . HIS B 1 124 ? 6.75 -18.797 -4.363 1 98.69 124 HIS B O 1
ATOM 3699 N N . LEU B 1 125 ? 4.617 -18.594 -5.07 1 98.5 125 LEU B N 1
ATOM 3700 C CA . LEU B 1 125 ? 4.484 -17.203 -4.656 1 98.5 125 LEU B CA 1
ATOM 3701 C C . LEU B 1 125 ? 3.258 -17.016 -3.77 1 98.5 125 LEU B C 1
ATOM 3703 O O . LEU B 1 125 ? 2.133 -17.297 -4.188 1 98.5 125 LEU B O 1
ATOM 3707 N N . ASN B 1 126 ? 3.461 -16.625 -2.555 1 98.81 126 ASN B N 1
ATOM 3708 C CA . ASN B 1 126 ? 2.391 -16.375 -1.593 1 98.81 126 ASN B CA 1
ATOM 3709 C C . ASN B 1 126 ? 2.174 -14.891 -1.371 1 98.81 126 ASN B C 1
ATOM 3711 O O . ASN B 1 126 ? 3.025 -14.211 -0.792 1 98.81 126 ASN B O 1
ATOM 3715 N N . LEU B 1 127 ? 1.051 -14.336 -1.812 1 98.62 127 LEU B N 1
ATOM 3716 C CA . LEU B 1 127 ? 0.702 -12.93 -1.649 1 98.62 127 LEU B CA 1
ATOM 3717 C C . LEU B 1 127 ? -0.546 -12.773 -0.785 1 98.62 127 LEU B C 1
ATOM 3719 O O . LEU B 1 127 ? -1.197 -11.727 -0.811 1 98.62 127 LEU B O 1
ATOM 3723 N N . ASN B 1 128 ? -0.869 -13.805 0.037 1 98.62 128 ASN B N 1
ATOM 3724 C CA . ASN B 1 128 ? -2.064 -13.758 0.872 1 98.62 128 ASN B CA 1
ATOM 3725 C C . ASN B 1 128 ? -2.109 -12.484 1.716 1 98.62 128 ASN B C 1
ATOM 3727 O O . ASN B 1 128 ? -1.086 -12.047 2.242 1 98.62 128 ASN B O 1
ATOM 3731 N N . ALA B 1 129 ? -3.232 -11.906 1.794 1 97.75 129 ALA B N 1
ATOM 3732 C CA . ALA B 1 129 ? -3.504 -10.781 2.686 1 97.75 129 ALA B CA 1
ATOM 3733 C C . ALA B 1 129 ? -2.699 -9.555 2.277 1 97.75 129 ALA B C 1
ATOM 3735 O O . ALA B 1 129 ? -2.074 -8.906 3.119 1 97.75 129 ALA B O 1
ATOM 3736 N N . ASN B 1 130 ? -2.488 -9.281 0.978 1 98 130 ASN B N 1
ATOM 3737 C CA . ASN B 1 130 ? -1.996 -8.055 0.366 1 98 130 ASN B CA 1
ATOM 3738 C C . ASN B 1 130 ? -3.078 -7.371 -0.466 1 98 130 ASN B C 1
ATOM 3740 O O . ASN B 1 130 ? -3.938 -8.039 -1.043 1 98 130 ASN B O 1
ATOM 3744 N N . PRO B 1 131 ? -3.09 -6.09 -0.446 1 97.06 131 PRO B N 1
ATOM 3745 C CA . PRO B 1 131 ? -4.047 -5.383 -1.301 1 97.06 131 PRO B CA 1
ATOM 3746 C C . PRO B 1 131 ? -3.594 -5.305 -2.756 1 97.06 131 PRO B C 1
ATOM 3748 O O . PRO B 1 131 ? -3.449 -4.207 -3.301 1 97.06 131 PRO B O 1
ATOM 3751 N N . VAL B 1 132 ? -3.588 -6.406 -3.479 1 96.75 132 VAL B N 1
ATOM 3752 C CA . VAL B 1 132 ? -2.957 -6.488 -4.793 1 96.75 132 VAL B CA 1
ATOM 3753 C C . VAL B 1 132 ? -3.93 -6.004 -5.863 1 96.75 132 VAL B C 1
ATOM 3755 O O . VAL B 1 132 ? -5.141 -6.219 -5.758 1 96.75 132 VAL B O 1
ATOM 3758 N N . ASP B 1 133 ? -3.336 -5.418 -6.852 1 96.06 133 ASP B N 1
ATOM 3759 C CA . ASP B 1 133 ? -4.109 -4.984 -8.008 1 96.06 133 ASP B CA 1
ATOM 3760 C C . ASP B 1 133 ? -4.535 -6.176 -8.867 1 96.06 133 ASP B C 1
ATOM 3762 O O . ASP B 1 133 ? -3.857 -7.207 -8.883 1 96.06 133 ASP B O 1
ATOM 3766 N N . VAL B 1 134 ? -5.566 -5.949 -9.641 1 96.62 134 VAL B N 1
ATOM 3767 C CA . VAL B 1 134 ? -6.129 -6.996 -10.484 1 96.62 134 VAL B CA 1
ATOM 3768 C C . VAL B 1 134 ? -5.164 -7.312 -11.625 1 96.62 134 VAL B C 1
ATOM 3770 O O . VAL B 1 134 ? -5.062 -8.461 -12.055 1 96.62 134 VAL B O 1
ATOM 3773 N N . ASP B 1 135 ? -4.52 -6.293 -12.031 1 96.69 135 ASP B N 1
ATOM 3774 C CA . ASP B 1 135 ? -3.578 -6.508 -13.133 1 96.69 135 ASP B CA 1
ATOM 3775 C C . ASP B 1 135 ? -2.299 -7.18 -12.633 1 96.69 135 ASP B C 1
ATOM 3777 O O . ASP B 1 135 ? -1.449 -6.531 -12.023 1 96.69 135 ASP B O 1
ATOM 3781 N N . MET B 1 136 ? -2.143 -8.398 -12.977 1 95.75 136 MET B N 1
ATOM 3782 C CA . MET B 1 136 ? -0.992 -9.18 -12.539 1 95.75 136 MET B CA 1
ATOM 3783 C C . MET B 1 136 ? -0.217 -9.734 -13.727 1 95.75 136 MET B C 1
ATOM 3785 O O . MET B 1 136 ? 0.519 -10.711 -13.602 1 95.75 136 MET B O 1
ATOM 3789 N N . ARG B 1 137 ? -0.275 -9.141 -14.883 1 94.38 137 ARG B N 1
ATOM 3790 C CA . ARG B 1 137 ? 0.329 -9.602 -16.125 1 94.38 137 ARG B CA 1
ATOM 3791 C C . ARG B 1 137 ? 1.85 -9.641 -16.016 1 94.38 137 ARG B C 1
ATOM 3793 O O . ARG B 1 137 ? 2.498 -10.5 -16.625 1 94.38 137 ARG B O 1
ATOM 3800 N N . PRO B 1 138 ? 2.389 -8.789 -15.141 1 93.06 138 PRO B N 1
ATOM 3801 C CA . PRO B 1 138 ? 3.844 -8.867 -14.992 1 93.06 138 PRO B CA 1
ATOM 3802 C C . PRO B 1 138 ? 4.301 -10.211 -14.422 1 93.06 138 PRO B C 1
ATOM 3804 O O . PRO B 1 138 ? 5.473 -10.57 -14.555 1 93.06 138 PRO B O 1
ATOM 3807 N N . LEU B 1 139 ? 3.502 -10.992 -13.844 1 94 139 LEU B N 1
ATOM 3808 C CA . LEU B 1 139 ? 3.842 -12.289 -13.258 1 94 139 LEU B CA 1
ATOM 3809 C C . LEU B 1 139 ? 4.203 -13.297 -14.352 1 94 139 LEU B C 1
ATOM 3811 O O . LEU B 1 139 ? 4.777 -14.344 -14.062 1 94 139 LEU B O 1
ATOM 3815 N N . ALA B 1 140 ? 3.83 -12.945 -15.594 1 90 140 ALA B N 1
ATOM 3816 C CA . ALA B 1 140 ? 4.078 -13.852 -16.703 1 90 140 ALA B CA 1
ATOM 3817 C C . ALA B 1 140 ? 5.574 -14.094 -16.891 1 90 140 ALA B C 1
ATOM 3819 O O . ALA B 1 140 ? 5.977 -15.078 -17.516 1 90 140 ALA B O 1
ATOM 3820 N N . SER B 1 141 ? 6.359 -13.172 -16.297 1 87.56 141 SER B N 1
ATOM 3821 C CA . SER B 1 141 ? 7.809 -13.344 -16.375 1 87.56 141 SER B CA 1
ATOM 3822 C C . SER B 1 141 ? 8.273 -14.508 -15.516 1 87.56 141 SER B C 1
ATOM 3824 O O . SER B 1 141 ? 9.367 -15.047 -15.727 1 87.56 141 SER B O 1
ATOM 3826 N N . ALA B 1 142 ? 7.527 -14.828 -14.523 1 92.5 142 ALA B N 1
ATOM 3827 C CA . ALA B 1 142 ? 7.836 -15.969 -13.68 1 92.5 142 ALA B CA 1
ATOM 3828 C C . ALA B 1 142 ? 7.383 -17.281 -14.328 1 92.5 142 ALA B C 1
ATOM 3830 O O . ALA B 1 142 ? 6.418 -17.906 -13.875 1 92.5 142 ALA B O 1
ATOM 3831 N N . VAL B 1 143 ? 8.156 -17.766 -15.203 1 92 143 VAL B N 1
ATOM 3832 C CA . VAL B 1 143 ? 7.777 -18.875 -16.094 1 92 143 VAL B CA 1
ATOM 3833 C C . VAL B 1 143 ? 7.695 -20.172 -15.297 1 92 143 VAL B C 1
ATOM 3835 O O . VAL B 1 143 ? 6.965 -21.094 -15.68 1 92 143 VAL B O 1
ATOM 3838 N N . GLY B 1 144 ? 8.328 -20.219 -14.234 1 95 144 GLY B N 1
ATOM 3839 C CA . GLY B 1 144 ? 8.352 -21.438 -13.453 1 95 144 GLY B CA 1
ATOM 3840 C C . GLY B 1 144 ? 7.262 -21.5 -12.398 1 95 144 GLY B C 1
ATOM 3841 O O . GLY B 1 144 ? 7.113 -22.5 -11.703 1 95 144 GLY B O 1
ATOM 3842 N N . LEU B 1 145 ? 6.426 -20.531 -12.305 1 97.19 145 LEU B N 1
ATOM 3843 C CA . LEU B 1 145 ? 5.445 -20.406 -11.234 1 97.19 145 LEU B CA 1
ATOM 3844 C C . LEU B 1 145 ? 4.395 -21.516 -11.336 1 97.19 145 LEU B C 1
ATOM 3846 O O . LEU B 1 145 ? 3.764 -21.672 -12.383 1 97.19 145 LEU B O 1
ATOM 3850 N N . ARG B 1 146 ? 4.227 -22.234 -10.219 1 98.44 146 ARG B N 1
ATOM 3851 C CA . ARG B 1 146 ? 3.293 -23.359 -10.188 1 98.44 146 ARG B CA 1
ATOM 3852 C C . ARG B 1 146 ? 2.15 -23.094 -9.211 1 98.44 146 ARG B C 1
ATOM 3854 O O . ARG B 1 146 ? 1.039 -23.594 -9.398 1 98.44 146 ARG B O 1
ATOM 3861 N N . THR B 1 147 ? 2.5 -22.375 -8.211 1 98.81 147 THR B N 1
ATOM 3862 C CA . THR B 1 147 ? 1.512 -22.094 -7.18 1 98.81 147 THR B CA 1
ATOM 3863 C C . THR B 1 147 ? 1.445 -20.594 -6.887 1 98.81 147 THR B C 1
ATOM 3865 O O . THR B 1 147 ? 2.469 -19.969 -6.609 1 98.81 147 THR B O 1
ATOM 3868 N N . LEU B 1 148 ? 0.269 -20.031 -6.988 1 98.62 148 LEU B N 1
ATOM 3869 C CA . LEU B 1 148 ? 0.013 -18.625 -6.688 1 98.62 148 LEU B CA 1
ATOM 3870 C C . LEU B 1 148 ? -1.1 -18.484 -5.656 1 98.62 148 LEU B C 1
ATOM 3872 O O . LEU B 1 148 ? -2.209 -18.969 -5.859 1 98.62 148 LEU B O 1
ATOM 3876 N N . GLN B 1 149 ? -0.786 -17.859 -4.531 1 98.81 149 GLN B N 1
ATOM 3877 C CA . GLN B 1 149 ? -1.752 -17.688 -3.451 1 98.81 149 GLN B CA 1
ATOM 3878 C C . GLN B 1 149 ? -2.152 -16.219 -3.311 1 98.81 149 GLN B C 1
ATOM 3880 O O . GLN B 1 149 ? -1.302 -15.359 -3.07 1 98.81 149 GLN B O 1
ATOM 3885 N N . LEU B 1 150 ? -3.408 -15.953 -3.486 1 98.62 150 LEU B N 1
ATOM 3886 C CA . LEU B 1 150 ? -3.973 -14.609 -3.428 1 98.62 150 LEU B CA 1
ATOM 3887 C C . LEU B 1 150 ? -5.184 -14.57 -2.498 1 98.62 150 LEU B C 1
ATOM 3889 O O . LEU B 1 150 ? -6.18 -13.914 -2.799 1 98.62 150 LEU B O 1
ATOM 3893 N N . LYS B 1 151 ? -5.109 -15.344 -1.399 1 98.56 151 LYS B N 1
ATOM 3894 C CA . LYS B 1 151 ? -6.199 -15.375 -0.431 1 98.56 151 LYS B CA 1
ATOM 3895 C C . LYS B 1 151 ? -6.336 -14.031 0.286 1 98.56 151 LYS B C 1
ATOM 3897 O O . LYS B 1 151 ? -5.352 -13.492 0.797 1 98.56 151 LYS B O 1
ATOM 3902 N N . GLY B 1 152 ? -7.473 -13.438 0.286 1 97.56 152 GLY B N 1
ATOM 3903 C CA . GLY B 1 152 ? -7.73 -12.211 1.023 1 97.56 152 GLY B CA 1
ATOM 3904 C C . GLY B 1 152 ? -6.922 -11.031 0.519 1 97.56 152 GLY B C 1
ATOM 3905 O O . GLY B 1 152 ? -6.297 -10.32 1.306 1 97.56 152 GLY B O 1
ATOM 3906 N N . CYS B 1 153 ? -6.922 -10.82 -0.816 1 97.81 153 CYS B N 1
ATOM 3907 C CA . CYS B 1 153 ? -6.078 -9.797 -1.424 1 97.81 153 CYS B CA 1
ATOM 3908 C C . CYS B 1 153 ? -6.918 -8.617 -1.908 1 97.81 153 CYS B C 1
ATOM 3910 O O . CYS B 1 153 ? -6.434 -7.777 -2.67 1 97.81 153 CYS B O 1
ATOM 3912 N N . ASP B 1 154 ? -8.148 -8.57 -1.504 1 95.31 154 ASP B N 1
ATOM 3913 C CA . ASP B 1 154 ? -9.055 -7.473 -1.85 1 95.31 154 ASP B CA 1
ATOM 3914 C C . ASP B 1 154 ? -9.195 -7.34 -3.363 1 95.31 154 ASP B C 1
ATOM 3916 O O . ASP B 1 154 ? -9.273 -6.23 -3.893 1 95.31 154 ASP B O 1
ATOM 3920 N N . LEU B 1 155 ? -9.219 -8.422 -4.047 1 97 155 LEU B N 1
ATOM 3921 C CA . LEU B 1 155 ? -9.375 -8.406 -5.496 1 97 155 LEU B CA 1
ATOM 3922 C C . LEU B 1 155 ? -10.797 -8.031 -5.891 1 97 155 LEU B C 1
ATOM 3924 O O . LEU B 1 155 ? -11.758 -8.602 -5.379 1 97 155 LEU B O 1
ATOM 3928 N N . LYS B 1 156 ? -10.844 -7.074 -6.789 1 94.69 156 LYS B N 1
ATOM 3929 C CA . LYS B 1 156 ? -12.148 -6.633 -7.254 1 94.69 156 LYS B CA 1
ATOM 3930 C C . LYS B 1 156 ? -12.648 -7.504 -8.398 1 94.69 156 LYS B C 1
ATOM 3932 O O . LYS B 1 156 ? -13.836 -7.484 -8.734 1 94.69 156 LYS B O 1
ATOM 3937 N N . ALA B 1 157 ? -11.812 -8.18 -9.008 1 97.06 157 ALA B N 1
ATOM 3938 C CA . ALA B 1 157 ? -12.102 -9.094 -10.102 1 97.06 157 ALA B CA 1
ATOM 3939 C C . ALA B 1 157 ? -11.102 -10.25 -10.141 1 97.06 157 ALA B C 1
ATOM 3941 O O . ALA B 1 157 ? -10.117 -10.242 -9.391 1 97.06 157 ALA B O 1
ATOM 3942 N N . TYR B 1 158 ? -11.453 -11.242 -10.945 1 97.31 158 TYR B N 1
ATOM 3943 C CA . TYR B 1 158 ? -10.492 -12.312 -11.18 1 97.31 158 TYR B CA 1
ATOM 3944 C C . TYR B 1 158 ? -9.18 -11.75 -11.711 1 97.31 158 TYR B C 1
ATOM 3946 O O . TYR B 1 158 ? -9.172 -10.852 -12.555 1 97.31 158 TYR B O 1
ATOM 3954 N N . PRO B 1 159 ? -8.062 -12.219 -11.078 1 97.56 159 PRO B N 1
ATOM 3955 C CA . PRO B 1 159 ? -6.781 -11.617 -11.469 1 97.56 159 PRO B CA 1
ATOM 3956 C C . PRO B 1 159 ? -6.496 -11.75 -12.969 1 97.56 159 PRO B C 1
ATOM 3958 O O . PRO B 1 159 ? -6.734 -12.812 -13.547 1 97.56 159 PRO B O 1
ATOM 3961 N N . ALA B 1 160 ? -6.121 -10.625 -13.539 1 96.75 160 ALA B N 1
ATOM 3962 C CA . ALA B 1 160 ? -5.676 -10.633 -14.93 1 96.75 160 ALA B CA 1
ATOM 3963 C C . ALA B 1 160 ? -4.242 -11.141 -15.047 1 96.75 160 ALA B C 1
ATOM 3965 O O . ALA B 1 160 ? -3.293 -10.391 -14.781 1 96.75 160 ALA B O 1
ATOM 3966 N N . LEU B 1 161 ? -4.293 -12.359 -15.516 1 94.69 161 LEU B N 1
ATOM 3967 C CA . LEU B 1 161 ? -2.982 -12.992 -15.617 1 94.69 161 LEU B CA 1
ATOM 3968 C C . LEU B 1 161 ? -2.506 -13.023 -17.062 1 94.69 161 LEU B C 1
ATOM 3970 O O . LEU B 1 161 ? -3.316 -12.961 -17.984 1 94.69 161 LEU B O 1
ATOM 3974 N N . GLY B 1 162 ? -1.317 -12.883 -17.406 1 92.75 162 GLY B N 1
ATOM 3975 C CA . GLY B 1 162 ? -0.803 -13.273 -18.719 1 92.75 162 GLY B CA 1
ATOM 3976 C C . GLY B 1 162 ? -0.773 -14.773 -18.922 1 92.75 162 GLY B C 1
ATOM 3977 O O . GLY B 1 162 ? -1.366 -15.523 -18.141 1 92.75 162 GLY B O 1
ATOM 3978 N N . ILE B 1 163 ? -0.365 -15.188 -20.031 1 95.19 163 ILE B N 1
ATOM 3979 C CA . ILE B 1 163 ? -0.228 -16.609 -20.297 1 95.19 163 ILE B CA 1
ATOM 3980 C C . ILE B 1 163 ? 0.737 -17.234 -19.281 1 95.19 163 ILE B C 1
ATOM 3982 O O . ILE B 1 163 ? 1.917 -16.875 -19.25 1 95.19 163 ILE B O 1
ATOM 3986 N N . MET B 1 164 ? 0.127 -18.109 -18.469 1 96.12 164 MET B N 1
ATOM 3987 C CA . MET B 1 164 ? 0.906 -18.812 -17.438 1 96.12 164 MET B CA 1
ATOM 3988 C C . MET B 1 164 ? 0.775 -20.312 -17.594 1 96.12 164 MET B C 1
ATOM 3990 O O . MET B 1 164 ? 0.034 -20.953 -16.844 1 96.12 164 MET B O 1
ATOM 3994 N N . PRO B 1 165 ? 1.602 -20.891 -18.438 1 96.12 165 PRO B N 1
ATOM 3995 C CA . PRO B 1 165 ? 1.397 -22.281 -18.812 1 96.12 165 PRO B CA 1
ATOM 3996 C C . PRO B 1 165 ? 1.764 -23.266 -17.703 1 96.12 165 PRO B C 1
ATOM 3998 O O . PRO B 1 165 ? 1.304 -24.406 -17.703 1 96.12 165 PRO B O 1
ATOM 4001 N N . ASN B 1 166 ? 2.547 -22.797 -16.719 1 97 166 ASN B N 1
ATOM 4002 C CA . ASN B 1 166 ? 3.039 -23.75 -15.734 1 97 166 ASN B CA 1
ATOM 4003 C C . ASN B 1 166 ? 2.271 -23.641 -14.414 1 97 166 ASN B C 1
ATOM 4005 O O . ASN B 1 166 ? 2.502 -24.406 -13.484 1 97 166 ASN B O 1
ATOM 4009 N N . LEU B 1 167 ? 1.324 -22.703 -14.359 1 98.06 167 LEU B N 1
ATOM 4010 C CA . LEU B 1 167 ? 0.559 -22.531 -13.125 1 98.06 167 LEU B CA 1
ATOM 4011 C C . LEU B 1 167 ? -0.385 -23.703 -12.898 1 98.06 167 LEU B C 1
ATOM 4013 O O . LEU B 1 167 ? -1.184 -24.047 -13.781 1 98.06 167 LEU B O 1
ATOM 4017 N N . VAL B 1 168 ? -0.293 -24.281 -11.688 1 98.56 168 VAL B N 1
ATOM 4018 C CA . VAL B 1 168 ? -1.046 -25.5 -11.391 1 98.56 168 VAL B CA 1
ATOM 4019 C C . VAL B 1 168 ? -2.105 -25.203 -10.328 1 98.56 168 VAL B C 1
ATOM 4021 O O . VAL B 1 168 ? -3.227 -25.719 -10.406 1 98.56 168 VAL B O 1
ATOM 4024 N N . THR B 1 169 ? -1.733 -24.422 -9.375 1 98.81 169 THR B N 1
ATOM 4025 C CA . THR B 1 169 ? -2.627 -24.125 -8.266 1 98.81 169 THR B CA 1
ATOM 4026 C C . THR B 1 169 ? -2.801 -22.609 -8.109 1 98.81 169 THR B C 1
ATOM 4028 O O . THR B 1 169 ? -1.817 -21.875 -8.023 1 98.81 169 THR B O 1
ATOM 4031 N N . LEU B 1 170 ? -4.027 -22.172 -8.117 1 98.69 170 LEU B N 1
ATOM 4032 C CA . LEU B 1 170 ? -4.371 -20.766 -7.91 1 98.69 170 LEU B CA 1
ATOM 4033 C C . LEU B 1 170 ? -5.418 -20.625 -6.816 1 98.69 170 LEU B C 1
ATOM 4035 O O . LEU B 1 170 ? -6.469 -21.266 -6.863 1 98.69 170 LEU B O 1
ATOM 4039 N N . ASP B 1 171 ? -5.102 -19.875 -5.809 1 98.81 171 ASP B N 1
ATOM 4040 C CA . ASP B 1 171 ? -6.02 -19.625 -4.703 1 98.81 171 ASP B CA 1
ATOM 4041 C C . ASP B 1 171 ? -6.453 -18.172 -4.672 1 98.81 171 ASP B C 1
ATOM 4043 O O . ASP B 1 171 ? -5.645 -17.281 -4.375 1 98.81 171 ASP B O 1
ATOM 4047 N N . VAL B 1 172 ? -7.672 -17.859 -5.008 1 98.31 172 VAL B N 1
ATOM 4048 C CA . VAL B 1 172 ? -8.211 -16.516 -4.938 1 98.31 172 VAL B CA 1
ATOM 4049 C C . VAL B 1 172 ? -9.352 -16.453 -3.924 1 98.31 172 VAL B C 1
ATOM 4051 O O . VAL B 1 172 ? -10.32 -15.719 -4.105 1 98.31 172 VAL B O 1
ATOM 4054 N N . SER B 1 173 ? -9.219 -17.281 -2.861 1 98.12 173 SER B N 1
ATOM 4055 C CA . SER B 1 173 ? -10.266 -17.344 -1.846 1 98.12 173 SER B CA 1
ATOM 4056 C C . SER B 1 173 ? -10.312 -16.078 -1.013 1 98.12 173 SER B C 1
ATOM 4058 O O . SER B 1 173 ? -9.352 -15.305 -0.994 1 98.12 173 SER B O 1
ATOM 4060 N N . GLU B 1 174 ? -11.43 -15.797 -0.422 1 97.44 174 GLU B N 1
ATOM 4061 C CA . GLU B 1 174 ? -11.68 -14.68 0.478 1 97.44 174 GLU B CA 1
ATOM 4062 C C . GLU B 1 174 ? -11.508 -13.344 -0.241 1 97.44 174 GLU B C 1
ATOM 4064 O O . GLU B 1 174 ? -10.938 -12.398 0.316 1 97.44 174 GLU B O 1
ATOM 4069 N N . ASN B 1 175 ? -11.703 -13.305 -1.507 1 97.44 175 ASN B N 1
ATOM 4070 C CA . ASN B 1 175 ? -11.906 -12.094 -2.295 1 97.44 175 ASN B CA 1
ATOM 4071 C C . ASN B 1 175 ? -13.367 -11.93 -2.703 1 97.44 175 ASN B C 1
ATOM 4073 O O . ASN B 1 175 ? -13.773 -12.398 -3.766 1 97.44 175 ASN B O 1
ATOM 4077 N N . TYR B 1 176 ? -14.094 -11.266 -1.91 1 94.56 176 TYR B N 1
ATOM 4078 C CA . TYR B 1 176 ? -15.555 -11.266 -1.926 1 94.56 176 TYR B CA 1
ATOM 4079 C C . TYR B 1 176 ? -16.094 -10.414 -3.07 1 94.56 176 TYR B C 1
ATOM 4081 O O . TYR B 1 176 ? -17.25 -10.547 -3.463 1 94.56 176 TYR B O 1
ATOM 4089 N N . ASP B 1 177 ? -15.211 -9.633 -3.672 1 95 177 ASP B N 1
ATOM 4090 C CA . ASP B 1 177 ? -15.688 -8.664 -4.656 1 95 177 ASP B CA 1
ATOM 4091 C C . ASP B 1 177 ? -15.594 -9.234 -6.07 1 95 177 ASP B C 1
ATOM 4093 O O . ASP B 1 177 ? -16.047 -8.602 -7.031 1 95 177 ASP B O 1
ATOM 4097 N N . ILE B 1 178 ? -15.07 -10.383 -6.168 1 96.19 178 ILE B N 1
ATOM 4098 C CA . ILE B 1 178 ? -15 -11.016 -7.48 1 96.19 178 ILE B CA 1
ATOM 4099 C C . ILE B 1 178 ? -16.406 -11.352 -7.969 1 96.19 178 ILE B C 1
ATOM 4101 O O . ILE B 1 178 ? -17.125 -12.117 -7.312 1 96.19 178 ILE B O 1
ATOM 4105 N N . GLU B 1 179 ? -16.719 -10.812 -9.148 1 94.12 179 GLU B N 1
ATOM 4106 C CA . GLU B 1 179 ? -18.109 -10.953 -9.578 1 94.12 179 GLU B CA 1
ATOM 4107 C C . GLU B 1 179 ? -18.203 -11.68 -10.914 1 94.12 179 GLU B C 1
ATOM 4109 O O . GLU B 1 179 ? -19.281 -12.102 -11.328 1 94.12 179 GLU B O 1
ATOM 4114 N N . ASP B 1 180 ? -17.094 -11.797 -11.547 1 92.5 180 ASP B N 1
ATOM 4115 C CA . ASP B 1 180 ? -17.141 -12.406 -12.867 1 92.5 180 ASP B CA 1
ATOM 4116 C C . ASP B 1 180 ? -16.031 -13.438 -13.039 1 92.5 180 ASP B C 1
ATOM 4118 O O . ASP B 1 180 ? -14.938 -13.273 -12.492 1 92.5 180 ASP B O 1
ATOM 4122 N N . LEU B 1 181 ? -16.391 -14.445 -13.727 1 95.12 181 LEU B N 1
ATOM 4123 C CA . LEU B 1 181 ? -15.469 -15.516 -14.102 1 95.12 181 LEU B CA 1
ATOM 4124 C C . LEU B 1 181 ? -15.891 -16.141 -15.422 1 95.12 181 LEU B C 1
ATOM 4126 O O . LEU B 1 181 ? -17.062 -16.484 -15.617 1 95.12 181 LEU B O 1
ATOM 4130 N N . ASP B 1 182 ? -14.953 -16.234 -16.344 1 94.38 182 ASP B N 1
ATOM 4131 C CA . ASP B 1 182 ? -15.258 -16.844 -17.641 1 94.38 182 ASP B CA 1
ATOM 4132 C C . ASP B 1 182 ? -14.125 -17.766 -18.094 1 94.38 182 ASP B C 1
ATOM 4134 O O . ASP B 1 182 ? -12.992 -17.641 -17.625 1 94.38 182 ASP B O 1
ATOM 4138 N N . PRO B 1 183 ? -14.445 -18.641 -19.016 1 96.81 183 PRO B N 1
ATOM 4139 C CA . PRO B 1 183 ? -13.453 -19.609 -19.484 1 96.81 183 PRO B CA 1
ATOM 4140 C C . PRO B 1 183 ? -12.219 -18.938 -20.078 1 96.81 183 PRO B C 1
ATOM 4142 O O . PRO B 1 183 ? -11.117 -19.484 -20 1 96.81 183 PRO B O 1
ATOM 4145 N N . ALA B 1 184 ? -12.383 -17.766 -20.656 1 95.62 184 ALA B N 1
ATOM 4146 C CA . ALA B 1 184 ? -11.234 -17.078 -21.266 1 95.62 184 ALA B CA 1
ATOM 4147 C C . ALA B 1 184 ? -10.195 -16.719 -20.203 1 95.62 184 ALA B C 1
ATOM 4149 O O . ALA B 1 184 ? -8.992 -16.766 -20.469 1 95.62 184 ALA B O 1
ATOM 4150 N N . GLN B 1 185 ? -10.68 -16.375 -19.031 1 96.44 185 GLN B N 1
ATOM 4151 C CA . GLN B 1 185 ? -9.781 -16.062 -17.922 1 96.44 185 GLN B CA 1
ATOM 4152 C C . GLN B 1 185 ? -9.07 -17.312 -17.406 1 96.44 185 GLN B C 1
ATOM 4154 O O . GLN B 1 185 ? -7.934 -17.234 -16.922 1 96.44 185 GLN B O 1
ATOM 4159 N N . LEU B 1 186 ? -9.719 -18.438 -17.547 1 97.44 186 LEU B N 1
ATOM 4160 C CA . LEU B 1 186 ? -9.148 -19.703 -17.094 1 97.44 186 LEU B CA 1
ATOM 4161 C C . LEU B 1 186 ? -8.188 -20.25 -18.141 1 97.44 186 LEU B C 1
ATOM 4163 O O . LEU B 1 186 ? -7.238 -20.969 -17.797 1 97.44 186 LEU B O 1
ATOM 4167 N N . ALA B 1 187 ? -8.406 -19.859 -19.344 1 98 187 ALA B N 1
ATOM 4168 C CA . ALA B 1 187 ? -7.688 -20.438 -20.469 1 98 187 ALA B CA 1
ATOM 4169 C C . ALA B 1 187 ? -6.215 -20.047 -20.438 1 98 187 ALA B C 1
ATOM 4171 O O . ALA B 1 187 ? -5.359 -20.766 -20.953 1 98 187 ALA B O 1
ATOM 4172 N N . VAL B 1 188 ? -5.902 -18.906 -19.797 1 97.38 188 VAL B N 1
ATOM 4173 C CA . VAL B 1 188 ? -4.531 -18.422 -19.781 1 97.38 188 VAL B CA 1
ATOM 4174 C C . VAL B 1 188 ? -3.672 -19.297 -18.891 1 97.38 188 VAL B C 1
ATOM 4176 O O . VAL B 1 188 ? -2.441 -19.25 -18.938 1 97.38 188 VAL B O 1
ATOM 4179 N N . THR B 1 189 ? -4.281 -20.078 -18.031 1 97.75 189 THR B N 1
ATOM 4180 C CA . THR B 1 189 ? -3.629 -21.062 -17.172 1 97.75 189 THR B CA 1
ATOM 4181 C C . THR B 1 189 ? -3.988 -22.484 -17.594 1 97.75 189 THR B C 1
ATOM 4183 O O . THR B 1 189 ? -4.691 -23.188 -16.875 1 97.75 189 THR B O 1
ATOM 4186 N N . CYS B 1 190 ? -3.373 -22.969 -18.688 1 97.5 190 CYS B N 1
ATOM 4187 C CA . CYS B 1 190 ? -3.822 -24.156 -19.391 1 97.5 190 CYS B CA 1
ATOM 4188 C C . CYS B 1 190 ? -3.445 -25.422 -18.641 1 97.5 190 CYS B C 1
ATOM 4190 O O . CYS B 1 190 ? -3.941 -26.5 -18.938 1 97.5 190 CYS B O 1
ATOM 4192 N N . ARG B 1 191 ? -2.633 -25.266 -17.594 1 96.94 191 ARG B N 1
ATOM 4193 C CA . ARG B 1 191 ? -2.271 -26.453 -16.812 1 96.94 191 ARG B CA 1
ATOM 4194 C C . ARG B 1 191 ? -2.842 -26.359 -15.391 1 96.94 191 ARG B C 1
ATOM 4196 O O . ARG B 1 191 ? -2.451 -27.141 -14.516 1 96.94 191 ARG B O 1
ATOM 4203 N N . LEU B 1 192 ? -3.748 -25.438 -15.25 1 98.19 192 LEU B N 1
ATOM 4204 C CA . LEU B 1 192 ? -4.363 -25.25 -13.945 1 98.19 192 LEU B CA 1
ATOM 4205 C C . LEU B 1 192 ? -5.098 -26.5 -13.5 1 98.19 192 LEU B C 1
ATOM 4207 O O . LEU B 1 192 ? -5.922 -27.047 -14.234 1 98.19 192 LEU B O 1
ATOM 4211 N N . ALA B 1 193 ? -4.754 -26.938 -12.266 1 98.38 193 ALA B N 1
ATOM 4212 C CA . ALA B 1 193 ? -5.371 -28.141 -11.742 1 98.38 193 ALA B CA 1
ATOM 4213 C C . ALA B 1 193 ? -6.281 -27.844 -10.562 1 98.38 193 ALA B C 1
ATOM 4215 O O . ALA B 1 193 ? -7.258 -28.547 -10.312 1 98.38 193 ALA B O 1
ATOM 4216 N N . ARG B 1 194 ? -5.922 -26.844 -9.844 1 98.44 194 ARG B N 1
ATOM 4217 C CA . ARG B 1 194 ? -6.676 -26.5 -8.641 1 98.44 194 ARG B CA 1
ATOM 4218 C C . ARG B 1 194 ? -6.969 -25 -8.594 1 98.44 194 ARG B C 1
ATOM 4220 O O . ARG B 1 194 ? -6.051 -24.172 -8.664 1 98.44 194 ARG B O 1
ATOM 4227 N N . LEU B 1 195 ? -8.25 -24.672 -8.484 1 98.19 195 LEU B N 1
ATOM 4228 C CA . LEU B 1 195 ? -8.695 -23.281 -8.352 1 98.19 195 LEU B CA 1
ATOM 4229 C C . LEU B 1 195 ? -9.625 -23.125 -7.152 1 98.19 195 LEU B C 1
ATOM 4231 O O . LEU B 1 195 ? -10.641 -23.812 -7.055 1 98.19 195 LEU B O 1
ATOM 4235 N N . ASN B 1 196 ? -9.211 -22.297 -6.215 1 98.38 196 ASN B N 1
ATOM 4236 C CA . ASN B 1 196 ? -10.016 -22.031 -5.031 1 98.38 196 ASN B CA 1
ATOM 4237 C C . ASN B 1 196 ? -10.656 -20.656 -5.09 1 98.38 196 ASN B C 1
ATOM 4239 O O . ASN B 1 196 ? -9.961 -19.641 -5.027 1 98.38 196 ASN B O 1
ATOM 4243 N N . ILE B 1 197 ? -11.961 -20.547 -5.207 1 97.25 197 ILE B N 1
ATOM 4244 C CA . ILE B 1 197 ? -12.664 -19.281 -5.289 1 97.25 197 ILE B CA 1
ATOM 4245 C C . ILE B 1 197 ? -13.609 -19.141 -4.105 1 97.25 197 ILE B C 1
ATOM 4247 O O . ILE B 1 197 ? -14.625 -18.438 -4.195 1 97.25 197 ILE B O 1
ATOM 4251 N N . THR B 1 198 ? -13.289 -19.828 -3.002 1 96.69 198 THR B N 1
ATOM 4252 C CA . THR B 1 198 ? -14.117 -19.766 -1.803 1 96.69 198 THR B CA 1
ATOM 4253 C C . THR B 1 198 ? -14.25 -18.312 -1.318 1 96.69 198 THR B C 1
ATOM 4255 O O . THR B 1 198 ? -13.266 -17.594 -1.225 1 96.69 198 THR B O 1
ATOM 4258 N N . GLY B 1 199 ? -15.484 -17.859 -1.122 1 94.12 199 GLY B N 1
ATOM 4259 C CA . GLY B 1 199 ? -15.727 -16.516 -0.624 1 94.12 199 GLY B CA 1
ATOM 4260 C C . GLY B 1 199 ? -16.188 -15.555 -1.701 1 94.12 199 GLY B C 1
ATOM 4261 O O . GLY B 1 199 ? -16.688 -14.469 -1.398 1 94.12 199 GLY B O 1
ATOM 4262 N N . ALA B 1 200 ? -16 -15.898 -2.939 1 91.31 200 ALA B N 1
ATOM 4263 C CA . ALA B 1 200 ? -16.5 -15.062 -4.031 1 91.31 200 ALA B CA 1
ATOM 4264 C C . ALA B 1 200 ? -18.016 -15.156 -4.152 1 91.31 200 ALA B C 1
ATOM 4266 O O . ALA B 1 200 ? -18.531 -15.688 -5.137 1 91.31 200 ALA B O 1
ATOM 4267 N N . SER B 1 201 ? -18.703 -14.555 -3.262 1 86 201 SER B N 1
ATOM 4268 C CA . SER B 1 201 ? -20.156 -14.711 -3.09 1 86 201 SER B CA 1
ATOM 4269 C C . SER B 1 201 ? -20.922 -13.977 -4.18 1 86 201 SER B C 1
ATOM 4271 O O . SER B 1 201 ? -22.109 -14.234 -4.391 1 86 201 SER B O 1
ATOM 4273 N N . LYS B 1 202 ? -20.234 -13.148 -4.91 1 92.75 202 LYS B N 1
ATOM 4274 C CA . LYS B 1 202 ? -20.906 -12.352 -5.926 1 92.75 202 LYS B CA 1
ATOM 4275 C C . LYS B 1 202 ? -20.875 -13.039 -7.285 1 92.75 202 LYS B C 1
ATOM 4277 O O . LYS B 1 202 ? -21.469 -12.562 -8.25 1 92.75 202 LYS B O 1
ATOM 4282 N N . LEU B 1 203 ? -20.25 -14.164 -7.246 1 92.94 203 LEU B N 1
ATOM 4283 C CA . LEU B 1 203 ? -20.172 -14.914 -8.492 1 92.94 203 LEU B CA 1
ATOM 4284 C C . LEU B 1 203 ? -21.5 -15.594 -8.805 1 92.94 203 LEU B C 1
ATOM 4286 O O . LEU B 1 203 ? -22.125 -16.188 -7.922 1 92.94 203 LEU B O 1
ATOM 4290 N N . PHE B 1 204 ? -21.984 -15.484 -10.055 1 93.5 204 PHE B N 1
ATOM 4291 C CA . PHE B 1 204 ? -23.172 -16.156 -10.57 1 93.5 204 PHE B CA 1
ATOM 4292 C C . PHE B 1 204 ? -24.359 -15.953 -9.648 1 93.5 204 PHE B C 1
ATOM 4294 O O . PHE B 1 204 ? -25.031 -16.922 -9.258 1 93.5 204 PHE B O 1
ATOM 4301 N N . ARG B 1 205 ? -24.641 -14.758 -9.367 1 91.25 205 ARG B N 1
ATOM 4302 C CA . ARG B 1 205 ? -25.734 -14.422 -8.461 1 91.25 205 ARG B CA 1
ATOM 4303 C C . ARG B 1 205 ? -27.078 -14.82 -9.055 1 91.25 205 ARG B C 1
ATOM 4305 O O . ARG B 1 205 ? -27.375 -14.523 -10.219 1 91.25 205 ARG B O 1
ATOM 4312 N N . PRO B 1 206 ? -27.859 -15.461 -8.141 1 91.56 206 PRO B N 1
ATOM 4313 C CA . PRO B 1 206 ? -29.188 -15.812 -8.641 1 91.56 206 PRO B CA 1
AT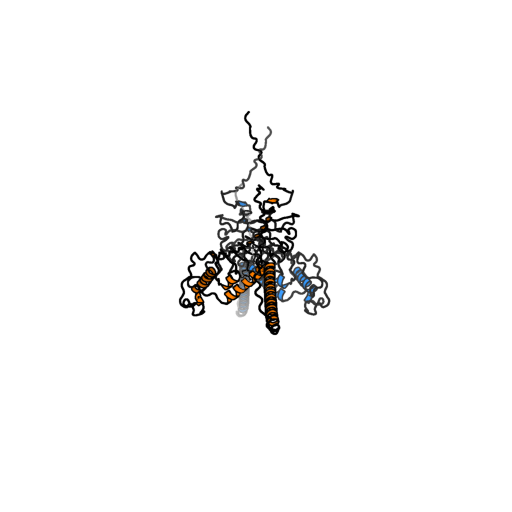OM 4314 C C . PRO B 1 206 ? -30.016 -14.586 -9.047 1 91.56 206 PRO B C 1
ATOM 4316 O O . PRO B 1 206 ? -29.938 -13.539 -8.391 1 91.56 206 PRO B O 1
ATOM 4319 N N . GLY B 1 207 ? -30.656 -14.641 -10.109 1 90.5 207 GLY B N 1
ATOM 4320 C CA . GLY B 1 207 ? -31.5 -13.555 -10.57 1 90.5 207 GLY B CA 1
ATOM 4321 C C . GLY B 1 207 ? -30.812 -12.633 -11.555 1 90.5 207 GLY B C 1
ATOM 4322 O O . GLY B 1 207 ? -31.453 -11.805 -12.195 1 90.5 207 GLY B O 1
ATOM 4323 N N . GLN B 1 208 ? -29.516 -12.789 -11.633 1 90.69 208 GLN B N 1
ATOM 4324 C CA . GLN B 1 208 ? -28.781 -11.961 -12.578 1 90.69 208 GLN B CA 1
ATOM 4325 C C . GLN B 1 208 ? -28.891 -12.508 -14 1 90.69 208 GLN B C 1
ATOM 4327 O O . GLN B 1 208 ? -28.812 -13.719 -14.211 1 90.69 208 GLN B O 1
ATOM 4332 N N . GLN B 1 209 ? -29.047 -11.523 -14.883 1 90.81 209 GLN B N 1
ATOM 4333 C CA . GLN B 1 209 ? -29.188 -11.938 -16.281 1 90.81 209 GLN B CA 1
ATOM 4334 C C . GLN B 1 209 ? -27.922 -12.648 -16.766 1 90.81 209 GLN B C 1
ATOM 4336 O O . GLN B 1 209 ? -26.812 -12.156 -16.562 1 90.81 209 GLN B O 1
ATOM 4341 N N . GLY B 1 210 ? -28.109 -13.844 -17.344 1 92 210 GLY B N 1
ATOM 4342 C CA . GLY B 1 210 ? -27.031 -14.586 -17.984 1 92 210 GLY B CA 1
ATOM 4343 C C . GLY B 1 210 ? -26.219 -15.414 -17 1 92 210 GLY B C 1
ATOM 4344 O O . GLY B 1 210 ? -25.297 -16.141 -17.406 1 92 210 GLY B O 1
ATOM 4345 N N . ALA B 1 211 ? -26.547 -15.328 -15.719 1 93.75 211 ALA B N 1
ATOM 4346 C CA . ALA B 1 211 ? -25.781 -16.016 -14.688 1 93.75 211 AL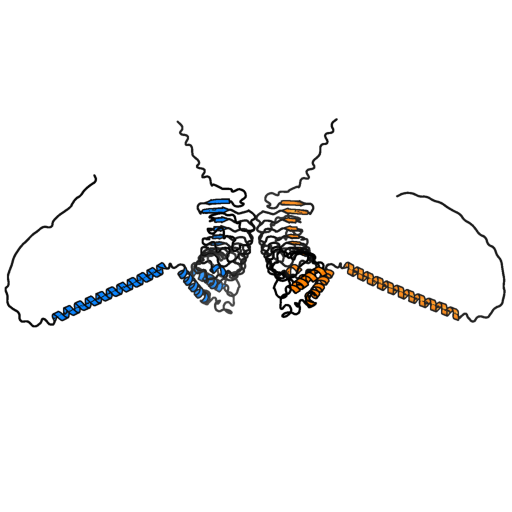A B CA 1
ATOM 4347 C C . ALA B 1 211 ? -25.812 -17.516 -14.891 1 93.75 211 ALA B C 1
ATOM 4349 O O . ALA B 1 211 ? -24.812 -18.203 -14.672 1 93.75 211 ALA B O 1
ATOM 4350 N N . HIS B 1 212 ? -26.906 -17.969 -15.359 1 94.75 212 HIS B N 1
ATOM 4351 C CA . HIS B 1 212 ? -27.078 -19.406 -15.586 1 94.75 212 HIS B CA 1
ATOM 4352 C C . HIS B 1 212 ? -26.062 -19.922 -16.594 1 94.75 212 HIS B C 1
ATOM 4354 O O . HIS B 1 212 ? -25.297 -20.844 -16.297 1 94.75 212 HIS B O 1
ATOM 4360 N N . CYS B 1 213 ? -25.984 -19.312 -17.703 1 95.38 213 CYS B N 1
ATOM 4361 C CA . CYS B 1 213 ? -25.125 -19.781 -18.781 1 95.38 213 CYS B CA 1
ATOM 4362 C C . CYS B 1 213 ? -23.656 -19.5 -18.453 1 95.38 213 CYS B C 1
ATOM 4364 O O . CYS B 1 213 ? -22.781 -20.281 -18.797 1 95.38 213 CYS B O 1
ATOM 4366 N N . ARG B 1 214 ? -23.391 -18.406 -17.828 1 94.19 214 ARG B N 1
ATOM 4367 C CA . ARG B 1 214 ? -22.016 -18.109 -17.438 1 94.19 214 ARG B CA 1
ATOM 4368 C C . ARG B 1 214 ? -21.484 -19.188 -16.484 1 94.19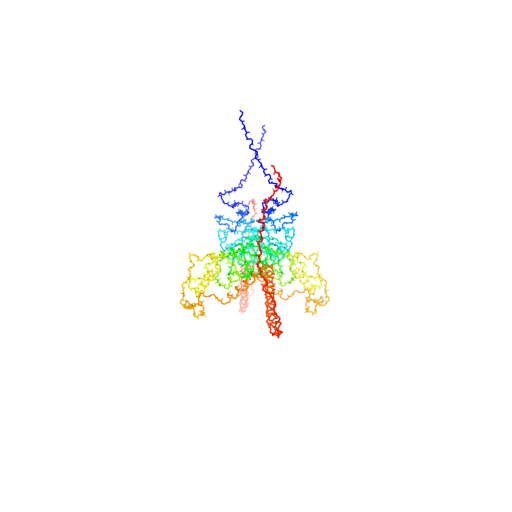 214 ARG B C 1
ATOM 4370 O O . ARG B 1 214 ? -20.344 -19.641 -16.641 1 94.19 214 ARG B O 1
ATOM 4377 N N . CYS B 1 215 ? -22.312 -19.562 -15.586 1 95.5 215 CYS B N 1
ATOM 4378 C CA . CYS B 1 215 ? -21.938 -20.609 -14.641 1 95.5 215 CYS B CA 1
ATOM 4379 C C . CYS B 1 215 ? -21.734 -21.938 -15.367 1 95.5 215 CYS B C 1
ATOM 4381 O O . CYS B 1 215 ? -20.719 -22.609 -15.148 1 95.5 215 CYS B O 1
ATOM 4383 N N . ARG B 1 216 ? -22.578 -22.25 -16.203 1 95.06 216 ARG B N 1
ATOM 4384 C CA . ARG B 1 216 ? -22.5 -23.516 -16.922 1 95.06 216 ARG B CA 1
ATOM 4385 C C . ARG B 1 216 ? -21.234 -23.578 -17.781 1 95.06 216 ARG B C 1
ATOM 4387 O O . ARG B 1 216 ? -20.609 -24.641 -17.891 1 95.06 216 ARG B O 1
ATOM 4394 N N . ARG B 1 217 ? -20.922 -22.484 -18.344 1 95.81 217 ARG B N 1
ATOM 4395 C CA . ARG B 1 217 ? -19.719 -22.453 -19.188 1 95.81 217 ARG B CA 1
ATOM 4396 C C . ARG B 1 217 ? -18.469 -22.703 -18.359 1 95.81 217 ARG B C 1
ATOM 4398 O O . ARG B 1 217 ? -17.562 -23.438 -18.781 1 95.81 217 ARG B O 1
ATOM 4405 N N . VAL B 1 218 ? -18.438 -22.125 -17.172 1 96.12 218 VAL B N 1
ATOM 4406 C CA . VAL B 1 218 ? -17.281 -22.312 -16.297 1 96.12 218 VAL B CA 1
ATOM 4407 C C . VAL B 1 218 ? -17.234 -23.766 -15.812 1 96.12 218 VAL B C 1
ATOM 4409 O O . VAL B 1 218 ? -16.172 -24.375 -15.805 1 96.12 218 VAL B O 1
ATOM 4412 N N . VAL B 1 219 ? -18.359 -24.297 -15.445 1 95.25 219 VAL B N 1
ATOM 4413 C CA . VAL B 1 219 ? -18.422 -25.672 -14.961 1 95.25 219 VAL B CA 1
ATOM 4414 C C . VAL B 1 219 ? -17.969 -26.625 -16.062 1 95.25 219 VAL B C 1
ATOM 4416 O O . VAL B 1 219 ? -17.156 -27.516 -15.828 1 95.25 219 VAL B O 1
ATOM 4419 N N . GLN B 1 220 ? -18.484 -26.422 -17.203 1 95.25 220 GLN B N 1
ATOM 4420 C CA . GLN B 1 220 ? -18.109 -27.266 -18.328 1 95.25 220 GLN B CA 1
ATOM 4421 C C . GLN B 1 220 ? -16.609 -27.172 -18.609 1 95.25 220 GLN B C 1
ATOM 4423 O O . GLN B 1 220 ? -15.961 -28.188 -18.859 1 95.25 220 GLN B O 1
ATOM 4428 N N . TRP B 1 221 ? -16.156 -25.969 -18.562 1 96.62 221 TRP B N 1
ATOM 4429 C CA . TRP B 1 221 ? -14.734 -25.781 -18.797 1 96.62 221 TRP B CA 1
ATOM 4430 C C . TRP B 1 221 ? -13.906 -26.562 -17.766 1 96.62 221 TRP B C 1
ATOM 4432 O O . TRP B 1 221 ? -12.961 -27.25 -18.141 1 96.62 221 TRP B O 1
ATOM 4442 N N . THR B 1 222 ? -14.242 -26.438 -16.5 1 96 222 THR B N 1
ATOM 4443 C CA . THR B 1 222 ? -13.477 -27.062 -15.438 1 96 222 THR B CA 1
ATOM 4444 C C . THR B 1 222 ? -13.578 -28.594 -15.531 1 96 222 THR B C 1
ATOM 4446 O O . THR B 1 222 ? -12.625 -29.297 -15.211 1 96 222 THR B O 1
ATOM 4449 N N . GLU B 1 223 ? -14.617 -29.078 -15.961 1 94.94 223 GLU B N 1
ATOM 4450 C CA . GLU B 1 223 ? -14.773 -30.531 -16.156 1 94.94 223 GLU B CA 1
ATOM 4451 C C . GLU B 1 223 ? -13.938 -31.016 -17.328 1 94.94 223 GLU B C 1
ATOM 4453 O O . GLU B 1 223 ? -13.242 -32.031 -17.219 1 94.94 223 GLU B O 1
ATOM 4458 N N . THR B 1 224 ? -14.047 -30.297 -18.406 1 95.81 224 THR B N 1
ATOM 4459 C CA . THR B 1 224 ? -13.344 -30.672 -19.625 1 95.81 224 THR B CA 1
ATOM 4460 C C . THR B 1 224 ? -11.836 -30.703 -19.391 1 95.81 224 THR B C 1
ATOM 4462 O O . THR B 1 224 ? -11.148 -31.625 -19.859 1 95.81 224 THR B O 1
ATOM 4465 N N . HIS B 1 225 ? -11.391 -29.75 -18.625 1 96.44 225 HIS B N 1
ATOM 4466 C CA . HIS B 1 225 ? -9.953 -29.609 -18.453 1 96.44 225 HIS B CA 1
ATOM 4467 C C . HIS B 1 225 ? -9.5 -30.109 -17.094 1 96.44 225 HIS B C 1
ATOM 4469 O O . HIS B 1 225 ? -8.367 -29.875 -16.688 1 96.44 225 HIS B O 1
ATOM 4475 N N . LYS B 1 226 ? -10.336 -30.766 -16.312 1 96.06 226 LYS B N 1
ATOM 4476 C CA . LYS B 1 226 ? -10.055 -31.453 -15.055 1 96.06 226 LYS B CA 1
ATOM 4477 C C . LYS B 1 226 ? -9.469 -30.484 -14.023 1 96.06 226 LYS B C 1
ATOM 4479 O O . LYS B 1 226 ? -8.461 -30.797 -13.391 1 96.06 226 LYS B O 1
ATOM 4484 N N . VAL B 1 227 ? -10.109 -29.312 -13.984 1 97.06 227 VAL B N 1
ATOM 4485 C CA . VAL B 1 227 ? -9.742 -28.344 -12.969 1 97.06 227 VAL B CA 1
ATOM 4486 C C . VAL B 1 227 ? -10.617 -28.531 -11.727 1 97.06 227 VAL B C 1
ATOM 4488 O O . VAL B 1 227 ? -11.852 -28.469 -11.812 1 97.06 227 VAL B O 1
ATOM 4491 N N . ALA B 1 228 ? -9.945 -28.844 -10.625 1 96.75 228 ALA B N 1
ATOM 4492 C CA . ALA B 1 228 ? -10.688 -28.938 -9.375 1 96.75 228 ALA B CA 1
ATOM 4493 C C . ALA B 1 228 ? -11.109 -27.547 -8.875 1 96.75 228 ALA B C 1
ATOM 4495 O O . ALA B 1 228 ? -10.258 -26.734 -8.508 1 96.75 228 ALA B O 1
ATOM 4496 N N . LEU B 1 229 ? -12.359 -27.297 -8.852 1 95.25 229 LEU B N 1
ATOM 4497 C CA . LEU B 1 229 ? -12.906 -26 -8.461 1 95.25 229 LEU B CA 1
ATOM 4498 C C . LEU B 1 229 ? -13.453 -26.047 -7.039 1 95.25 229 LEU B C 1
ATOM 4500 O O . LEU B 1 229 ? -14.305 -26.891 -6.727 1 95.25 229 LEU B O 1
ATOM 4504 N N . TYR B 1 230 ? -12.945 -25.188 -6.184 1 95.19 230 TYR B N 1
ATOM 4505 C CA . TYR B 1 230 ? -13.398 -25.094 -4.805 1 95.19 230 TYR B CA 1
ATOM 4506 C C . TYR B 1 230 ? -14.156 -23.781 -4.574 1 95.19 230 TYR B C 1
ATOM 4508 O O . TYR B 1 230 ? -13.758 -22.734 -5.078 1 95.19 230 TYR B O 1
ATOM 4516 N N . GLY B 1 231 ? -15.297 -23.844 -3.834 1 93 231 GLY B N 1
ATOM 4517 C CA . GLY B 1 231 ? -15.992 -22.625 -3.467 1 93 231 GLY B CA 1
ATOM 4518 C C . GLY B 1 231 ? -17.391 -22.547 -4.047 1 93 231 GLY B C 1
ATOM 4519 O O . GLY B 1 231 ? -18.188 -21.688 -3.645 1 93 231 GLY B O 1
ATOM 4520 N N . LEU B 1 232 ? -17.703 -23.344 -5.02 1 88.38 232 LEU B N 1
ATOM 4521 C CA . LEU B 1 232 ? -19.031 -23.312 -5.621 1 88.38 232 LEU B CA 1
ATOM 4522 C C . LEU B 1 232 ? -19.828 -24.547 -5.238 1 88.38 232 LEU B C 1
ATOM 4524 O O . LEU B 1 232 ? -20.891 -24.812 -5.805 1 88.38 232 LEU B O 1
ATOM 4528 N N . GLY B 1 233 ? -19.344 -25.297 -4.238 1 83.06 233 GLY B N 1
ATOM 4529 C CA . GLY B 1 233 ? -20.047 -26.516 -3.852 1 83.06 233 GLY B CA 1
ATOM 4530 C C . GLY B 1 233 ? -19.75 -27.688 -4.754 1 83.06 233 GLY B C 1
ATOM 4531 O O . GLY B 1 233 ? -19.156 -27.531 -5.828 1 83.06 233 GLY B O 1
ATOM 4532 N N . HIS B 1 234 ? -20.047 -28.922 -4.277 1 81.94 234 HIS B N 1
ATOM 4533 C CA . HIS B 1 234 ? -19.875 -30.141 -5.07 1 81.94 234 HIS B CA 1
ATOM 4534 C C . HIS B 1 234 ? -21.109 -31.031 -4.984 1 81.94 234 HIS B C 1
ATOM 4536 O O . HIS B 1 234 ? -21.484 -31.484 -3.9 1 81.94 234 HIS B O 1
ATOM 4542 N N . PRO B 1 235 ? -21.75 -31.344 -6.262 1 84.38 235 PRO B N 1
ATOM 4543 C CA . PRO B 1 235 ? -21.516 -30.75 -7.586 1 84.38 235 PRO B CA 1
ATOM 4544 C C . PRO B 1 235 ? -21.906 -29.281 -7.656 1 84.38 235 PRO B C 1
ATOM 4546 O O . PRO B 1 235 ? -22.703 -28.812 -6.836 1 84.38 235 PRO B O 1
ATOM 4549 N N . VAL B 1 236 ? -21.359 -28.531 -8.602 1 88.25 236 VAL B N 1
ATOM 4550 C CA . VAL B 1 236 ? -21.656 -27.109 -8.742 1 88.25 236 VAL B CA 1
ATOM 4551 C C . VAL B 1 236 ? -23.094 -26.938 -9.219 1 88.25 236 VAL B C 1
ATOM 4553 O O . VAL B 1 236 ? -23.531 -27.578 -10.172 1 88.25 236 VAL B O 1
ATOM 4556 N N . GLN B 1 237 ? -23.812 -26.203 -8.422 1 88.88 237 GLN B N 1
ATOM 4557 C CA . GLN B 1 237 ? -25.188 -25.906 -8.805 1 88.88 237 GLN B CA 1
ATOM 4558 C C . GLN B 1 237 ? -25.312 -24.484 -9.359 1 88.88 237 GLN B C 1
ATOM 4560 O O . GLN B 1 237 ? -25.203 -23.516 -8.617 1 88.88 237 GLN B O 1
ATOM 4565 N N . CYS B 1 238 ? -25.578 -24.406 -10.633 1 94.19 238 CYS B N 1
ATOM 4566 C CA . CYS B 1 238 ? -25.75 -23.109 -11.273 1 94.19 238 CYS B CA 1
ATOM 4567 C C . CYS B 1 238 ? -27.141 -22.547 -11.008 1 94.19 238 CYS B C 1
ATOM 4569 O O . CYS B 1 238 ? -28.094 -23.297 -10.828 1 94.19 238 CYS B O 1
ATOM 4571 N N . PRO B 1 239 ? -27.234 -21.266 -11 1 94 239 PRO B N 1
ATOM 4572 C CA . PRO B 1 239 ? -28.547 -20.656 -10.789 1 94 239 PRO B CA 1
ATOM 4573 C C . PRO B 1 239 ? -29.5 -20.922 -11.938 1 94 239 PRO B C 1
ATOM 4575 O O . PRO B 1 239 ? -29.078 -21.203 -13.055 1 94 239 PRO B O 1
ATOM 4578 N N . GLU B 1 240 ? -30.781 -20.766 -11.594 1 94.44 240 GLU B N 1
ATOM 4579 C CA . GLU B 1 240 ? -31.812 -20.953 -12.609 1 94.44 240 GLU B CA 1
ATOM 4580 C C . GLU B 1 240 ? -31.844 -19.781 -13.594 1 94.44 240 GLU B C 1
ATOM 4582 O O . GLU B 1 240 ? -31.484 -18.656 -13.242 1 94.44 240 GLU B O 1
ATOM 4587 N N . PRO B 1 241 ? -32.156 -20.156 -14.82 1 94.75 241 PRO B N 1
ATOM 4588 C CA . PRO B 1 241 ? -32.281 -19.078 -15.789 1 94.75 241 PRO B CA 1
ATOM 4589 C C . PRO B 1 241 ? -33.375 -18.062 -15.414 1 94.75 241 PRO B C 1
ATOM 4591 O O . PRO B 1 241 ? -34.312 -18.406 -14.688 1 94.75 241 PRO B O 1
ATOM 4594 N N . VAL B 1 242 ? -33.156 -16.859 -15.758 1 93.62 242 VAL B N 1
ATOM 4595 C CA . VAL B 1 242 ? -34.125 -15.805 -15.5 1 93.62 242 VAL B CA 1
ATOM 4596 C C . VAL B 1 242 ? -34.812 -15.422 -16.812 1 93.62 242 VAL B C 1
ATOM 4598 O O . VAL B 1 242 ? -34.281 -15.672 -17.891 1 93.62 242 VAL B O 1
ATOM 4601 N N . ASP B 1 243 ? -36.031 -14.852 -16.531 1 90.38 243 ASP B N 1
ATOM 4602 C CA . ASP B 1 243 ? -36.781 -14.406 -17.703 1 90.38 243 ASP B CA 1
ATOM 4603 C C . ASP B 1 243 ? -36 -13.367 -18.5 1 90.38 243 ASP B C 1
ATOM 4605 O O . ASP B 1 243 ? -35.438 -12.43 -17.922 1 90.38 243 ASP B O 1
ATOM 4609 N N . GLY B 1 244 ? -35.844 -13.602 -19.781 1 89.38 244 GLY B N 1
ATOM 4610 C CA . GLY B 1 244 ? -35.156 -12.656 -20.641 1 89.38 244 GLY B CA 1
ATOM 4611 C C . GLY B 1 244 ? -33.75 -13.094 -21 1 89.38 244 GLY B C 1
ATOM 4612 O O . GLY B 1 244 ? -33.062 -12.43 -21.781 1 89.38 244 GLY B O 1
ATOM 4613 N N . ASP B 1 245 ? -33.438 -14.156 -20.344 1 90.5 245 ASP B N 1
ATOM 4614 C CA . ASP B 1 245 ? -32.094 -14.68 -20.688 1 90.5 245 ASP B CA 1
ATOM 4615 C C . ASP B 1 245 ? -32 -14.945 -22.188 1 90.5 245 ASP B C 1
ATOM 4617 O O . ASP B 1 245 ? -32.906 -15.547 -22.781 1 90.5 245 ASP B O 1
ATOM 4621 N N . GLY B 1 246 ? -30.922 -14.469 -22.797 1 87.06 246 GLY B N 1
ATOM 4622 C CA . GLY B 1 246 ? -30.719 -14.695 -24.219 1 87.06 246 GLY B CA 1
ATOM 4623 C C . GLY B 1 246 ? -31.172 -13.531 -25.078 1 87.06 246 GLY B C 1
ATOM 4624 O O . GLY B 1 246 ? -30.891 -13.484 -26.266 1 87.06 246 GLY B O 1
ATOM 4625 N N . GLU B 1 247 ? -31.922 -12.586 -24.531 1 85.81 247 GLU B N 1
ATOM 4626 C CA . GLU B 1 247 ? -32.438 -11.453 -25.297 1 85.81 247 GLU B CA 1
ATOM 4627 C C . GLU B 1 247 ? -31.328 -10.477 -25.656 1 85.81 247 GLU B C 1
ATOM 4629 O O . GLU B 1 247 ? -31.25 -10.023 -26.797 1 85.81 247 GLU B O 1
ATOM 4634 N N . ALA B 1 248 ? -30.391 -10.234 -24.719 1 84.31 248 ALA B N 1
ATOM 4635 C CA . ALA B 1 248 ? -29.312 -9.289 -24.953 1 84.31 248 ALA B CA 1
ATOM 4636 C C . ALA B 1 248 ? -28.125 -9.984 -25.625 1 84.31 248 ALA B C 1
ATOM 4638 O O . ALA B 1 248 ? -27.438 -9.391 -26.469 1 84.31 248 ALA B O 1
ATOM 4639 N N . ASP B 1 249 ? -27.953 -11.188 -25.234 1 86.44 249 ASP B N 1
ATOM 4640 C CA . ASP B 1 249 ? -26.844 -11.992 -25.734 1 86.44 249 ASP B CA 1
ATOM 4641 C C . ASP B 1 249 ? -27.281 -13.43 -26 1 86.44 249 ASP B C 1
ATOM 4643 O O . ASP B 1 249 ? -27.594 -14.172 -25.078 1 86.44 249 ASP B O 1
ATOM 4647 N N . ASP B 1 250 ? -27.172 -13.727 -27.219 1 86.69 250 ASP B N 1
ATOM 4648 C CA . ASP B 1 250 ? -27.641 -15.047 -27.641 1 86.69 250 ASP B CA 1
ATOM 4649 C C . ASP B 1 250 ? -26.859 -16.156 -26.922 1 86.69 250 ASP B C 1
ATOM 4651 O O . ASP B 1 250 ? -27.375 -17.266 -26.781 1 86.69 250 ASP B O 1
ATOM 4655 N N . ARG B 1 251 ? -25.75 -15.852 -26.469 1 87.81 251 ARG B N 1
ATOM 4656 C CA . ARG B 1 251 ? -24.922 -16.844 -25.797 1 87.81 251 ARG B CA 1
ATOM 4657 C C . ARG B 1 251 ? -25.516 -17.203 -24.422 1 87.81 251 ARG B C 1
ATOM 4659 O O . ARG B 1 251 ? -25.172 -18.25 -23.859 1 87.81 251 ARG B O 1
ATOM 4666 N N . ASP B 1 252 ? -26.438 -16.391 -23.984 1 92.38 252 ASP B N 1
ATOM 4667 C CA . ASP B 1 252 ? -27 -16.594 -22.656 1 92.38 252 ASP B CA 1
ATOM 4668 C C . ASP B 1 252 ? -28.406 -17.203 -22.75 1 92.38 252 ASP B C 1
ATOM 4670 O O . ASP B 1 252 ? -29.156 -17.188 -21.766 1 92.38 252 ASP B O 1
ATOM 4674 N N . ASP B 1 253 ? -28.688 -17.719 -23.969 1 92.75 253 ASP B N 1
ATOM 4675 C CA . ASP B 1 253 ? -29.938 -18.453 -24.125 1 92.75 253 ASP B CA 1
ATOM 4676 C C . ASP B 1 253 ? -29.828 -19.844 -23.484 1 92.75 253 ASP B C 1
ATOM 4678 O O . ASP B 1 253 ? -29.031 -20.672 -23.922 1 92.75 253 ASP B O 1
ATOM 4682 N N . PRO B 1 254 ? -30.688 -20.078 -22.484 1 93.25 254 PRO B N 1
ATOM 4683 C CA . PRO B 1 254 ? -30.578 -21.344 -21.75 1 93.25 254 PRO B CA 1
ATOM 4684 C C . PRO B 1 254 ? -30.906 -22.547 -22.641 1 93.25 254 PRO B C 1
ATOM 4686 O O . PRO B 1 254 ? -30.5 -23.672 -22.328 1 93.25 254 PRO B O 1
ATOM 4689 N N . ASN B 1 255 ? -31.531 -22.281 -23.734 1 91.06 255 ASN B N 1
ATOM 4690 C CA . ASN B 1 255 ? -31.938 -23.375 -24.594 1 91.06 255 ASN B CA 1
ATOM 4691 C C . ASN B 1 255 ? -30.953 -23.594 -25.734 1 91.06 255 ASN B C 1
ATOM 4693 O O . ASN B 1 255 ? -31.125 -24.516 -26.547 1 91.06 255 ASN B O 1
ATOM 4697 N N . SER B 1 256 ? -30.016 -22.766 -25.781 1 90.75 256 SER B N 1
ATOM 4698 C CA . SER B 1 256 ? -29.016 -22.859 -26.844 1 90.75 256 SER B CA 1
ATOM 4699 C C . SER B 1 256 ? -27.812 -23.688 -26.406 1 90.75 256 SER B C 1
ATOM 4701 O O . SER B 1 256 ? -27.5 -23.734 -25.203 1 90.75 256 SER B O 1
ATOM 4703 N N . ASP B 1 257 ? -27.125 -24.328 -27.359 1 88 257 ASP B N 1
ATOM 4704 C CA . ASP B 1 257 ? -25.906 -25.078 -27.094 1 88 257 ASP B CA 1
ATOM 4705 C C . ASP B 1 257 ? -24.766 -24.141 -26.688 1 88 257 ASP B C 1
ATOM 4707 O O . ASP B 1 257 ? -23.812 -24.562 -26.031 1 88 257 ASP B O 1
ATOM 4711 N N . ALA B 1 258 ? -24.922 -22.922 -27.062 1 87.69 258 ALA B N 1
ATOM 4712 C CA . ALA B 1 258 ? -23.891 -21.922 -26.781 1 87.69 258 ALA B CA 1
ATOM 4713 C C . ALA B 1 258 ? -23.812 -21.609 -25.297 1 87.69 258 ALA B C 1
ATOM 4715 O O . ALA B 1 258 ? -22.812 -21.078 -24.812 1 87.69 258 ALA B O 1
ATOM 4716 N N . CYS B 1 259 ? -24.859 -21.984 -24.578 1 91.62 259 CYS B N 1
ATOM 4717 C CA . CYS B 1 259 ? -24.938 -21.688 -23.141 1 91.62 259 CYS B CA 1
ATOM 4718 C C . CYS B 1 259 ? -23.828 -22.391 -22.375 1 91.62 259 CYS B C 1
ATOM 4720 O O . CYS B 1 259 ? -23.266 -21.812 -21.438 1 91.62 259 CYS B O 1
ATOM 4722 N N . ALA B 1 260 ? -23.453 -23.578 -22.797 1 90.5 260 ALA B N 1
ATOM 4723 C CA . ALA B 1 260 ? -22.453 -24.328 -22.062 1 90.5 260 ALA B CA 1
ATOM 4724 C C . ALA B 1 260 ? -21.156 -24.453 -22.859 1 90.5 260 ALA B C 1
ATOM 4726 O O . ALA B 1 260 ? -20.125 -24.844 -22.297 1 90.5 260 ALA B O 1
ATOM 4727 N N . ARG B 1 261 ? -21.172 -23.984 -24.047 1 91 261 ARG B N 1
ATOM 4728 C CA . ARG B 1 261 ? -20 -24.156 -24.922 1 91 261 ARG B CA 1
ATOM 4729 C C . ARG B 1 261 ? -18.938 -23.109 -24.625 1 91 261 ARG B C 1
ATOM 4731 O O . ARG B 1 261 ? -19.25 -21.953 -24.375 1 91 261 ARG B O 1
ATOM 4738 N N . ALA B 1 262 ? -17.719 -23.562 -24.672 1 92.38 262 ALA B N 1
ATOM 4739 C CA . ALA B 1 262 ? -16.609 -22.641 -24.469 1 92.38 262 ALA B CA 1
ATOM 4740 C C . ALA B 1 262 ? -16.516 -21.656 -25.625 1 92.38 262 ALA B C 1
ATOM 4742 O O . ALA B 1 262 ? -16.562 -22.047 -26.797 1 92.38 262 ALA B O 1
ATOM 4743 N N . PRO B 1 263 ? -16.375 -20.438 -25.297 1 93.06 263 PRO B N 1
ATOM 4744 C CA . PRO B 1 263 ? -16.219 -19.453 -26.359 1 93.06 263 PRO B CA 1
ATOM 4745 C C . PRO B 1 263 ? -14.961 -19.672 -27.188 1 93.06 263 PRO B C 1
ATOM 4747 O O . PRO B 1 263 ? -13.961 -20.156 -26.688 1 93.06 263 PRO B O 1
ATOM 4750 N N . GLU B 1 264 ? -14.977 -19.219 -28.422 1 93.5 264 GLU B N 1
ATOM 4751 C CA . GLU B 1 264 ? -13.859 -19.375 -29.344 1 93.5 264 GLU B CA 1
ATOM 4752 C C . GLU B 1 264 ? -12.609 -18.656 -28.828 1 93.5 264 GLU B C 1
ATOM 4754 O O . GLU B 1 264 ? -11.492 -19.156 -29 1 93.5 264 GLU B O 1
ATOM 4759 N N . GLN B 1 265 ? -12.93 -17.594 -28.266 1 94.69 265 GLN B N 1
ATOM 4760 C CA . GLN B 1 265 ? -11.805 -16.828 -27.719 1 94.69 265 GLN B CA 1
ATOM 4761 C C . GLN B 1 265 ? -11.062 -17.625 -26.656 1 94.69 265 GLN B C 1
ATOM 4763 O O . GLN B 1 265 ? -9.836 -17.625 -26.609 1 94.69 265 GLN B O 1
ATOM 4768 N N . ALA B 1 266 ? -11.805 -18.312 -25.812 1 96.88 266 ALA B N 1
ATOM 4769 C CA . ALA B 1 266 ? -11.203 -19.109 -24.766 1 96.88 266 ALA B CA 1
ATOM 4770 C C . ALA B 1 266 ? -10.398 -20.266 -25.344 1 96.88 266 ALA B C 1
ATOM 4772 O O . ALA B 1 266 ? -9.289 -20.562 -24.891 1 96.88 266 ALA B O 1
ATOM 4773 N N . LEU B 1 267 ? -10.914 -20.797 -26.375 1 97.06 267 LEU B N 1
ATOM 4774 C CA . LEU B 1 267 ? -10.227 -21.906 -27.016 1 97.06 267 LEU B CA 1
ATOM 4775 C C . LEU B 1 267 ? -8.938 -21.453 -27.672 1 97.06 267 LEU B C 1
ATOM 4777 O O . LEU B 1 267 ? -7.922 -22.141 -27.625 1 97.06 267 LEU B O 1
ATOM 4781 N N . ALA B 1 268 ? -9.008 -20.297 -28.266 1 97.56 268 ALA B N 1
ATOM 4782 C CA . ALA B 1 268 ? -7.824 -19.734 -28.906 1 97.56 268 ALA B CA 1
ATOM 4783 C C . ALA B 1 268 ? -6.727 -19.453 -27.875 1 97.56 268 ALA B C 1
ATOM 4785 O O . ALA B 1 268 ? -5.562 -19.797 -28.109 1 97.56 268 ALA B O 1
ATOM 4786 N N . VAL B 1 269 ? -7.141 -18.906 -26.812 1 97.25 269 VAL B N 1
ATOM 4787 C CA . VAL B 1 269 ? -6.184 -18.594 -25.766 1 97.25 269 VAL B CA 1
ATOM 4788 C C . VAL B 1 269 ? -5.598 -19.875 -25.188 1 97.25 269 VAL B C 1
ATOM 4790 O O . VAL B 1 269 ? -4.395 -19.953 -24.906 1 97.25 269 VAL B O 1
ATOM 4793 N N . PHE B 1 270 ? -6.363 -20.906 -25.047 1 97.69 270 PHE B N 1
ATOM 4794 C CA . PHE B 1 270 ? -5.918 -22.188 -24.531 1 97.69 270 PHE B CA 1
ATOM 4795 C C . PHE B 1 270 ? -4.867 -22.812 -25.438 1 97.69 270 PHE B C 1
ATOM 4797 O O . PHE B 1 270 ? -3.842 -23.312 -24.969 1 97.69 270 PHE B O 1
ATOM 4804 N N . LYS B 1 271 ? -5.176 -22.703 -26.656 1 97.56 271 LYS B N 1
ATOM 4805 C CA . LYS B 1 271 ? -4.238 -23.25 -27.641 1 97.56 271 LYS B CA 1
ATOM 4806 C C . LYS B 1 271 ? -2.898 -22.516 -27.578 1 97.56 271 LYS B C 1
ATOM 4808 O O . LYS B 1 271 ? -1.839 -23.141 -27.641 1 97.56 271 LYS B O 1
ATOM 4813 N N . GLU B 1 272 ? -3.016 -21.266 -27.5 1 96.88 272 GLU B N 1
ATOM 4814 C CA . GLU B 1 272 ? -1.798 -20.469 -27.375 1 96.88 272 GLU B CA 1
ATOM 4815 C C . GLU B 1 272 ? -1.028 -20.828 -26.109 1 96.88 272 GLU B C 1
ATOM 4817 O O . GLU B 1 272 ? 0.197 -20.969 -26.141 1 96.88 272 GLU B O 1
ATOM 4822 N N . CYS B 1 273 ? -1.724 -20.984 -25.078 1 97.12 273 CYS B N 1
ATOM 4823 C CA . CYS B 1 273 ? -1.125 -21.344 -23.797 1 97.12 273 CYS B CA 1
ATOM 4824 C C . CYS B 1 273 ? -0.454 -22.703 -23.859 1 97.12 273 CYS B C 1
ATOM 4826 O O . CYS B 1 273 ? 0.687 -22.875 -23.422 1 97.12 273 CYS B O 1
ATOM 4828 N N . MET B 1 274 ? -1.082 -23.672 -24.484 1 96.69 274 MET B N 1
ATOM 4829 C CA . MET B 1 274 ? -0.545 -25.016 -24.594 1 96.69 274 MET B CA 1
ATOM 4830 C C . MET B 1 274 ? 0.699 -25.047 -25.469 1 96.69 274 MET B C 1
ATOM 4832 O O . MET B 1 274 ? 1.652 -25.766 -25.188 1 96.69 274 MET B O 1
ATOM 4836 N N . ALA B 1 275 ? 0.649 -24.188 -26.5 1 95.94 275 ALA B N 1
ATOM 4837 C CA . ALA B 1 275 ? 1.816 -24.078 -27.375 1 95.94 275 ALA B CA 1
ATOM 4838 C C . ALA B 1 275 ? 3.021 -23.547 -26.609 1 95.94 275 ALA B C 1
ATOM 4840 O O . ALA B 1 275 ? 4.137 -24.047 -26.75 1 95.94 275 ALA B O 1
ATOM 4841 N N . GLU B 1 276 ? 2.729 -22.609 -25.797 1 93.38 276 GLU B N 1
ATOM 4842 C CA . GLU B 1 276 ? 3.797 -22.047 -24.984 1 93.38 276 GLU B CA 1
ATOM 4843 C C . GLU B 1 276 ? 4.32 -23.062 -23.984 1 93.38 276 GLU B C 1
ATOM 4845 O O . GLU B 1 276 ? 5.527 -23.125 -23.719 1 93.38 276 GLU B O 1
ATOM 4850 N N . TRP B 1 277 ? 3.451 -23.828 -23.422 1 93.44 277 TRP B N 1
ATOM 4851 C CA . TRP B 1 277 ? 3.836 -24.875 -22.469 1 93.44 277 TRP B CA 1
ATOM 4852 C C . TRP B 1 277 ? 4.746 -25.906 -23.125 1 93.44 277 TRP B C 1
ATOM 4854 O O . TRP B 1 277 ? 5.773 -26.281 -22.562 1 93.44 277 TRP B O 1
ATOM 4864 N N . GLU B 1 278 ? 4.344 -26.312 -24.281 1 91.62 278 GLU B N 1
ATOM 4865 C CA . GLU B 1 278 ? 5.133 -27.297 -25.016 1 91.62 278 GLU B CA 1
ATOM 4866 C C . GLU B 1 278 ? 6.512 -26.75 -25.375 1 91.62 278 GLU B C 1
ATOM 4868 O O . GLU B 1 278 ? 7.516 -27.453 -25.25 1 91.62 278 GLU B O 1
ATOM 4873 N N . HIS B 1 279 ? 6.508 -25.547 -25.781 1 88.12 279 HIS B N 1
ATOM 4874 C CA . HIS B 1 279 ? 7.766 -24.906 -26.141 1 88.12 279 HIS B CA 1
ATOM 4875 C C . HIS B 1 279 ? 8.711 -24.828 -24.938 1 88.12 279 HIS B C 1
ATOM 4877 O O . HIS B 1 279 ? 9.906 -25.078 -25.078 1 88.12 279 HIS B O 1
ATOM 4883 N N . ARG B 1 280 ? 8.164 -24.547 -23.859 1 83.31 280 ARG B N 1
ATOM 4884 C CA . ARG B 1 280 ? 8.977 -24.297 -22.672 1 83.31 280 ARG B CA 1
ATOM 4885 C C . ARG B 1 280 ? 9.383 -25.609 -22.016 1 83.31 280 ARG B C 1
ATOM 4887 O O . ARG B 1 280 ? 10.422 -25.688 -21.359 1 83.31 280 ARG B O 1
ATOM 4894 N N . ASN B 1 281 ? 8.625 -26.625 -22.141 1 80.31 281 ASN B N 1
ATOM 4895 C CA . ASN B 1 281 ? 8.852 -27.844 -21.375 1 80.31 281 ASN B CA 1
ATOM 4896 C C . ASN B 1 281 ? 9.312 -28.984 -22.281 1 80.31 281 ASN B C 1
ATOM 4898 O O . ASN B 1 281 ? 9.453 -30.125 -21.828 1 80.31 281 ASN B O 1
ATOM 4902 N N . THR B 1 282 ? 9.281 -28.75 -23.625 1 75.94 282 THR B N 1
ATOM 4903 C CA . THR B 1 282 ? 9.82 -29.781 -24.516 1 75.94 282 THR B CA 1
ATOM 4904 C C . THR B 1 282 ? 11.344 -29.703 -24.547 1 75.94 282 THR B C 1
ATOM 4906 O O . THR B 1 282 ? 11.914 -28.656 -24.812 1 75.94 282 THR B O 1
ATOM 4909 N N . PRO B 1 283 ? 11.945 -30.719 -24.031 1 66.88 283 PRO B N 1
ATOM 4910 C CA . PRO B 1 283 ? 13.406 -30.75 -24.078 1 66.88 283 PRO B CA 1
ATOM 4911 C C . PRO B 1 283 ? 13.945 -30.703 -25.516 1 66.88 283 PRO B C 1
ATOM 4913 O O . PRO B 1 283 ? 13.312 -31.219 -26.438 1 66.88 283 PRO B O 1
ATOM 4916 N N . TYR B 1 284 ? 14.805 -29.703 -25.812 1 60.97 284 TYR B N 1
ATOM 4917 C CA . TYR B 1 284 ? 15.477 -29.562 -27.094 1 60.97 284 TYR B CA 1
ATOM 4918 C C . TYR B 1 284 ? 15.953 -30.922 -27.594 1 60.97 284 TYR B C 1
ATOM 4920 O O . TYR B 1 284 ? 15.938 -31.188 -28.812 1 60.97 284 TYR B O 1
ATOM 4928 N N . TRP B 1 285 ? 16.312 -31.797 -26.656 1 58.94 285 TRP B N 1
ATOM 4929 C CA . TRP B 1 285 ? 16.891 -33.062 -27.094 1 58.94 285 TRP B CA 1
ATOM 4930 C C . TRP B 1 285 ? 15.836 -33.969 -27.703 1 58.94 285 TRP B C 1
ATOM 4932 O O . TRP B 1 285 ? 16.141 -34.812 -28.562 1 58.94 285 TRP B O 1
ATOM 4942 N N . ALA B 1 286 ? 14.594 -33.75 -27.375 1 59.69 286 ALA B N 1
ATOM 4943 C CA . ALA B 1 286 ? 13.539 -34.562 -27.953 1 59.69 286 ALA B CA 1
ATOM 4944 C C . ALA B 1 286 ? 13.305 -34.188 -29.422 1 59.69 286 ALA B C 1
ATOM 4946 O O . ALA B 1 286 ? 13.078 -35.062 -30.25 1 59.69 286 ALA B O 1
ATOM 4947 N N . ILE B 1 287 ? 13.523 -32.906 -29.625 1 61.12 287 ILE B N 1
ATOM 4948 C CA . ILE B 1 287 ? 13.43 -32.469 -31.016 1 61.12 287 ILE B CA 1
ATOM 4949 C C . ILE B 1 287 ? 14.617 -33 -31.797 1 61.12 287 ILE B C 1
ATOM 4951 O O . ILE B 1 287 ? 14.453 -33.531 -32.906 1 61.12 287 ILE B O 1
ATOM 4955 N N . ALA B 1 288 ? 15.742 -33.031 -31.141 1 64.62 288 ALA B N 1
ATOM 4956 C CA . ALA B 1 288 ? 16.938 -33.531 -31.797 1 64.62 288 ALA B CA 1
ATOM 4957 C C . ALA B 1 288 ? 16.844 -35.062 -32 1 64.62 288 ALA B C 1
ATOM 4959 O O . ALA B 1 288 ? 17.219 -35.562 -33.062 1 64.62 288 ALA B O 1
ATOM 4960 N N . SER B 1 289 ? 16.281 -35.656 -31.047 1 66 289 SER B N 1
ATOM 4961 C CA . SER B 1 289 ? 16.172 -37.125 -31.141 1 66 289 SER B CA 1
ATOM 4962 C C . SER B 1 289 ? 15.117 -37.531 -32.156 1 66 289 SER B C 1
ATOM 4964 O O . SER B 1 289 ? 15.305 -38.469 -32.906 1 66 289 SER B O 1
ATOM 4966 N N . GLY B 1 290 ? 14.141 -36.688 -32.25 1 67.19 290 GLY B N 1
ATOM 4967 C CA . GLY B 1 290 ? 13.133 -36.938 -33.281 1 67.19 290 GLY B CA 1
ATOM 4968 C C . GLY B 1 290 ? 13.648 -36.688 -34.688 1 67.19 290 GLY B C 1
ATOM 4969 O O . GLY B 1 290 ? 13.375 -37.469 -35.594 1 67.19 290 GLY B O 1
ATOM 4970 N N . LEU B 1 291 ? 14.453 -35.688 -34.719 1 72 291 LEU B N 1
ATOM 4971 C CA . LEU B 1 291 ? 15.078 -35.406 -36 1 72 291 LEU B CA 1
ATOM 4972 C C . LEU B 1 291 ? 16.109 -36.469 -36.375 1 72 291 LEU B C 1
ATOM 4974 O O . LEU B 1 291 ? 16.203 -36.875 -37.531 1 72 291 LEU B O 1
ATOM 4978 N N . ALA B 1 292 ? 16.703 -36.969 -35.344 1 77.12 292 ALA B N 1
ATOM 4979 C CA . ALA B 1 292 ? 17.688 -38.062 -35.594 1 77.12 292 ALA B CA 1
ATOM 4980 C C . ALA B 1 292 ? 16.984 -39.344 -36 1 77.12 292 ALA B C 1
ATOM 4982 O O . ALA B 1 292 ? 17.453 -40.031 -36.906 1 77.12 292 ALA B O 1
ATOM 4983 N N . ILE B 1 293 ? 15.852 -39.531 -35.438 1 78.12 293 ILE B N 1
ATOM 4984 C CA . ILE B 1 293 ? 15.086 -40.719 -35.781 1 78.12 293 ILE B CA 1
ATOM 4985 C C . ILE B 1 293 ? 14.469 -40.562 -37.156 1 78.12 293 ILE B C 1
ATOM 4987 O O . ILE B 1 293 ? 14.484 -41.5 -37.969 1 78.12 293 ILE B O 1
ATOM 4991 N N . ALA B 1 294 ? 14.164 -39.375 -37.469 1 80.62 294 ALA B N 1
ATOM 4992 C CA . ALA B 1 294 ? 13.602 -39.094 -38.781 1 80.62 294 ALA B CA 1
ATOM 4993 C C . ALA B 1 294 ? 14.672 -39.219 -39.875 1 80.62 294 ALA B C 1
ATOM 4995 O O . ALA B 1 294 ? 14.43 -39.781 -40.938 1 80.62 294 ALA B O 1
ATOM 4996 N N . VAL B 1 295 ? 15.812 -38.781 -39.562 1 81.31 295 VAL B N 1
ATOM 4997 C CA . VAL B 1 295 ? 16.953 -38.875 -40.469 1 81.31 295 VAL B CA 1
ATOM 4998 C C . VAL B 1 295 ? 17.391 -40.344 -40.594 1 81.31 295 VAL B C 1
ATOM 5000 O O . VAL B 1 295 ? 17.656 -40.812 -41.719 1 81.31 295 VAL B O 1
ATOM 5003 N N . ALA B 1 296 ? 17.281 -41.062 -39.531 1 83.31 296 ALA B N 1
ATOM 5004 C CA . ALA B 1 296 ? 17.656 -42.5 -39.531 1 83.31 296 ALA B CA 1
ATOM 5005 C C . ALA B 1 296 ? 16.656 -43.312 -40.312 1 83.31 296 ALA B C 1
ATOM 5007 O O . ALA B 1 296 ? 17.047 -44.219 -41.062 1 83.31 296 ALA B O 1
ATOM 5008 N N . LEU B 1 297 ? 15.453 -42.906 -40.188 1 82.56 297 LEU B N 1
ATOM 5009 C CA . LEU B 1 297 ? 14.406 -43.594 -40.938 1 82.56 297 LEU B CA 1
ATOM 5010 C C . LEU B 1 297 ? 14.5 -43.25 -42.438 1 82.56 297 LEU B C 1
ATOM 5012 O O . LEU B 1 297 ? 14.328 -44.156 -43.281 1 82.56 297 LEU B O 1
ATOM 5016 N N . MET B 1 298 ? 14.891 -42.094 -42.75 1 82.81 298 MET B N 1
ATOM 5017 C CA . MET B 1 298 ? 15.055 -41.688 -44.125 1 82.81 298 MET B CA 1
ATOM 5018 C C . MET B 1 298 ? 16.281 -42.375 -44.75 1 82.81 298 MET B C 1
ATOM 5020 O O . MET B 1 298 ? 16.219 -42.812 -45.906 1 82.81 298 MET B O 1
ATOM 5024 N N . VAL B 1 299 ? 17.297 -42.469 -43.969 1 82.56 299 VAL B N 1
ATOM 5025 C CA . VAL B 1 299 ? 18.5 -43.156 -44.406 1 82.56 299 VAL B CA 1
ATOM 5026 C C . VAL B 1 299 ? 18.234 -44.656 -44.594 1 82.56 299 VAL B C 1
ATOM 5028 O O . VAL B 1 299 ? 18.672 -45.25 -45.562 1 82.56 299 VAL B O 1
ATOM 5031 N N . GLY B 1 300 ? 17.484 -45.219 -43.75 1 80.31 300 GLY B N 1
ATOM 5032 C CA . GLY B 1 300 ? 17.078 -46.594 -43.875 1 80.31 300 GLY B CA 1
ATOM 5033 C C . GLY B 1 300 ? 16.234 -46.875 -45.094 1 80.31 300 GLY B C 1
ATOM 5034 O O . GLY B 1 300 ? 16.438 -47.875 -45.781 1 80.31 300 GLY B O 1
ATOM 5035 N N . LEU B 1 301 ? 15.414 -46.031 -45.375 1 82.31 301 LEU B N 1
ATOM 5036 C CA . LEU B 1 301 ? 14.562 -46.156 -46.531 1 82.31 301 LEU B CA 1
ATOM 5037 C C . LEU B 1 301 ? 15.367 -46 -47.812 1 82.31 301 LEU B C 1
ATOM 5039 O O . LEU B 1 301 ? 15.141 -46.719 -48.781 1 82.31 301 LEU B O 1
ATOM 5043 N N . CYS B 1 302 ? 16.344 -45.156 -47.781 1 80.5 302 CYS B N 1
ATOM 5044 C CA . CYS B 1 302 ? 17.219 -44.938 -48.938 1 80.5 302 CYS B CA 1
ATOM 5045 C C . CYS B 1 302 ? 18.094 -46.188 -49.156 1 80.5 302 CYS B C 1
ATOM 5047 O O . CYS B 1 302 ? 18.297 -46.594 -50.312 1 80.5 302 CYS B O 1
ATOM 5049 N N . VAL B 1 303 ? 18.469 -46.812 -48.062 1 81.56 303 VAL B N 1
ATOM 5050 C CA . VAL B 1 303 ? 19.312 -48 -48.156 1 81.56 303 VAL B CA 1
ATOM 5051 C C . VAL B 1 303 ? 18.484 -49.188 -48.625 1 81.56 303 VAL B C 1
ATOM 5053 O O . VAL B 1 303 ? 18.938 -49.969 -49.469 1 81.56 303 VAL B O 1
ATOM 5056 N N . CYS B 1 304 ? 17.297 -49.281 -48.25 1 79.56 304 CYS B N 1
ATOM 5057 C CA . CYS B 1 304 ? 16.391 -50.344 -48.656 1 79.56 304 CYS B CA 1
ATOM 5058 C C . CYS B 1 304 ? 16.016 -50.188 -50.125 1 79.56 304 CYS B C 1
ATOM 5060 O O . CYS B 1 304 ? 15.922 -51.188 -50.844 1 79.56 304 CYS B O 1
ATOM 5062 N N . MET B 1 305 ? 15.953 -49 -50.625 1 80.62 305 MET B N 1
ATOM 5063 C CA . MET B 1 305 ? 15.625 -48.75 -52.031 1 80.62 305 MET B CA 1
ATOM 5064 C C . MET B 1 305 ? 16.828 -49.031 -52.938 1 80.62 305 MET B C 1
ATOM 5066 O O . MET B 1 305 ? 16.672 -49.562 -54.031 1 80.62 305 MET B O 1
ATOM 5070 N N . ARG B 1 306 ? 17.953 -48.812 -52.406 1 78.69 306 ARG B N 1
ATOM 5071 C CA . ARG B 1 306 ? 19.172 -49.094 -53.156 1 78.69 306 ARG B CA 1
ATOM 5072 C C . ARG B 1 306 ? 19.422 -50.594 -53.219 1 78.69 306 ARG B C 1
ATOM 5074 O O . ARG B 1 306 ? 19.844 -51.094 -54.281 1 78.69 306 ARG B O 1
ATOM 5081 N N . ARG B 1 307 ? 19.031 -51.312 -52.25 1 79.06 307 ARG B N 1
ATOM 5082 C CA . ARG B 1 307 ? 19.156 -52.75 -52.219 1 79.06 307 ARG B CA 1
ATOM 5083 C C . ARG B 1 307 ? 18.156 -53.406 -53.156 1 79.06 307 ARG B C 1
ATOM 5085 O O . ARG B 1 307 ? 18.484 -54.375 -53.844 1 79.06 307 ARG B O 1
ATOM 5092 N N . ARG B 1 308 ? 17.062 -52.844 -53.312 1 79 308 ARG B N 1
ATOM 5093 C CA . ARG B 1 308 ? 16.031 -53.344 -54.188 1 79 308 ARG B CA 1
ATOM 5094 C C . ARG B 1 308 ? 16.406 -53.062 -55.656 1 79 308 ARG B C 1
ATOM 5096 O O . ARG B 1 308 ? 16.188 -53.938 -56.531 1 79 308 ARG B O 1
ATOM 5103 N N . ARG B 1 309 ? 17.109 -52 -55.875 1 77.69 309 ARG B N 1
ATOM 5104 C CA . ARG B 1 309 ? 17.562 -51.656 -57.219 1 77.69 309 ARG B CA 1
ATOM 5105 C C . ARG B 1 309 ? 18.719 -52.562 -57.656 1 77.69 309 ARG B C 1
ATOM 5107 O O . ARG B 1 309 ? 18.781 -53 -58.812 1 77.69 309 ARG B O 1
ATOM 5114 N N . ARG B 1 310 ? 19.5 -52.938 -56.688 1 77.12 310 ARG B N 1
ATOM 5115 C CA . ARG B 1 310 ? 20.625 -53.844 -56.969 1 77.12 310 ARG B CA 1
ATOM 5116 C C . ARG B 1 310 ? 20.141 -55.25 -57.219 1 77.12 310 ARG B C 1
ATOM 5118 O O . ARG B 1 310 ? 20.656 -55.938 -58.094 1 77.12 310 ARG B O 1
ATOM 5125 N N . ARG B 1 311 ? 19.094 -55.688 -56.594 1 75.31 311 ARG B N 1
ATOM 5126 C CA . ARG B 1 311 ? 18.547 -57 -56.781 1 75.31 311 ARG B CA 1
ATOM 5127 C C . ARG B 1 311 ? 17.812 -57.125 -58.125 1 75.31 311 ARG B C 1
ATOM 5129 O O . ARG B 1 311 ? 17.906 -58.125 -58.812 1 75.31 311 ARG B O 1
ATOM 5136 N N . ARG B 1 312 ? 17.281 -56.062 -58.562 1 75.44 312 ARG B N 1
ATOM 5137 C CA . ARG B 1 312 ? 16.578 -56.031 -59.844 1 75.44 312 ARG B CA 1
ATOM 5138 C C . ARG B 1 312 ? 17.578 -56.031 -61 1 75.44 312 ARG B C 1
ATOM 5140 O O . ARG B 1 312 ? 17.344 -56.688 -62.031 1 75.44 312 ARG B O 1
ATOM 5147 N N . ARG B 1 313 ? 18.75 -55.5 -60.812 1 73.31 313 ARG B N 1
ATOM 5148 C CA . ARG B 1 313 ? 19.781 -55.469 -61.844 1 73.31 313 ARG B CA 1
ATOM 5149 C C . ARG B 1 313 ? 20.469 -56.844 -61.969 1 73.31 313 ARG B C 1
ATOM 5151 O O . ARG B 1 313 ? 20.797 -57.281 -63.062 1 73.31 313 ARG B O 1
ATOM 5158 N N . ARG B 1 314 ? 20.531 -57.625 -60.906 1 71.75 314 ARG B N 1
ATOM 5159 C CA . ARG B 1 314 ? 21.141 -58.938 -60.938 1 71.75 314 ARG B CA 1
ATOM 5160 C C . ARG B 1 314 ? 20.188 -59.969 -61.562 1 71.75 314 ARG B C 1
ATOM 5162 O O . ARG B 1 314 ? 20.625 -60.875 -62.281 1 71.75 314 ARG B O 1
ATOM 5169 N N . ARG B 1 315 ? 18.969 -59.844 -61.344 1 70.88 315 ARG B N 1
ATOM 5170 C CA . ARG B 1 315 ? 17.984 -60.75 -61.938 1 70.88 315 ARG B CA 1
ATOM 5171 C C . ARG B 1 315 ? 17.859 -60.5 -63.438 1 70.88 315 ARG B C 1
ATOM 5173 O O . ARG B 1 315 ? 17.719 -61.438 -64.25 1 70.88 315 ARG B O 1
ATOM 5180 N N . ALA B 1 316 ? 18.109 -59.312 -63.906 1 69.25 316 ALA B N 1
ATOM 5181 C CA . ALA B 1 316 ? 18.062 -59 -65.312 1 69.25 316 ALA B CA 1
ATOM 5182 C C . ALA B 1 316 ? 19.328 -59.438 -66.062 1 69.25 316 ALA B C 1
ATOM 5184 O O . ALA B 1 316 ? 19.266 -59.938 -67.188 1 69.25 316 ALA B O 1
ATOM 5185 N N . ALA B 1 317 ? 20.453 -59.531 -65.375 1 65.19 317 ALA B N 1
ATOM 5186 C CA . ALA B 1 317 ? 21.703 -60 -65.938 1 65.19 317 ALA B CA 1
ATOM 5187 C C . ALA B 1 317 ? 21.734 -61.531 -66.062 1 65.19 317 ALA B C 1
ATOM 5189 O O . ALA B 1 317 ? 22.219 -62.094 -67 1 65.19 317 ALA B O 1
ATOM 5190 N N . ALA B 1 318 ? 21.156 -62.219 -65.125 1 64.06 318 ALA B N 1
ATOM 5191 C CA . ALA B 1 318 ? 21.109 -63.688 -65.125 1 64.06 318 ALA B CA 1
ATOM 5192 C C . ALA B 1 318 ? 20.141 -64.188 -66.188 1 64.06 318 ALA B C 1
ATOM 5194 O O . ALA B 1 318 ? 20.391 -65.25 -66.812 1 64.06 318 ALA B O 1
ATOM 5195 N N . ALA B 1 319 ? 19.172 -63.438 -66.5 1 62.78 319 ALA B N 1
ATOM 5196 C CA . ALA B 1 319 ? 18.203 -63.812 -67.562 1 62.78 319 ALA B CA 1
ATOM 5197 C C . ALA B 1 319 ? 18.797 -63.594 -68.938 1 62.78 319 ALA B C 1
ATOM 5199 O O . ALA B 1 319 ? 18.5 -64.375 -69.875 1 62.78 319 ALA B O 1
ATOM 5200 N N . ALA B 1 320 ? 19.672 -62.625 -69.125 1 58.72 320 ALA B N 1
ATOM 5201 C CA . ALA B 1 320 ? 20.266 -62.344 -70.375 1 58.72 320 ALA B CA 1
ATOM 5202 C C . ALA B 1 320 ? 21.328 -63.375 -70.75 1 58.72 320 ALA B C 1
ATOM 5204 O O . ALA B 1 320 ? 21.516 -63.719 -71.938 1 58.72 320 ALA B O 1
ATOM 5205 N N . ASP B 1 321 ? 22.109 -63.875 -69.75 1 55.78 321 ASP B N 1
ATOM 5206 C CA . ASP B 1 321 ? 23.141 -64.875 -70 1 55.78 321 ASP B CA 1
ATOM 5207 C C . ASP B 1 321 ? 22.516 -66.188 -70.438 1 55.78 321 ASP B C 1
ATOM 5209 O O . ASP B 1 321 ? 23.156 -67 -71.125 1 55.78 321 ASP B O 1
ATOM 5213 N N . LYS B 1 322 ? 21.266 -66.5 -70.125 1 52.06 322 LYS B N 1
ATOM 5214 C CA . LYS B 1 322 ? 20.641 -67.75 -70.438 1 52.06 322 LYS B CA 1
ATOM 5215 C C . LYS B 1 322 ? 20.266 -67.812 -71.938 1 52.06 322 LYS B C 1
ATOM 5217 O O . LYS B 1 322 ? 19.906 -68.875 -72.438 1 52.06 322 LYS B O 1
ATOM 5222 N N . SER B 1 323 ? 20.156 -66.562 -72.5 1 47.47 323 SER B N 1
ATOM 5223 C CA . SER B 1 323 ? 19.594 -66.625 -73.875 1 47.47 323 SER B CA 1
ATOM 5224 C C . SER B 1 323 ? 20.656 -67.062 -74.875 1 47.47 323 SER B C 1
ATOM 5226 O O . SER B 1 323 ? 20.344 -67.25 -76.062 1 47.47 323 SER B O 1
ATOM 5228 N N . GLN B 1 324 ? 21.938 -66.562 -74.625 1 39.41 324 GLN B N 1
ATOM 5229 C CA . GLN B 1 324 ? 22.859 -66.75 -75.75 1 39.41 324 GLN B CA 1
ATOM 5230 C C . GLN B 1 324 ? 23.234 -68.188 -75.938 1 39.41 324 GLN B C 1
ATOM 5232 O O . GLN B 1 324 ? 23.922 -68.562 -76.875 1 39.41 324 GLN B O 1
ATOM 5237 N N . ALA B 1 325 ? 23.297 -68.875 -74.875 1 39.59 325 ALA B N 1
ATOM 5238 C CA . ALA B 1 325 ? 24 -70.188 -75 1 39.59 325 ALA B CA 1
ATOM 5239 C C . ALA B 1 325 ? 23.266 -71.188 -75.875 1 39.59 325 ALA B C 1
ATOM 5241 O O . ALA B 1 325 ? 23.438 -72.375 -75.75 1 39.59 325 ALA B O 1
ATOM 5242 N N . ALA B 1 326 ? 22.328 -70.562 -76.562 1 33.53 326 ALA B N 1
ATOM 5243 C CA . ALA B 1 326 ? 21.406 -71.562 -77.062 1 33.53 326 ALA B CA 1
ATOM 5244 C C . ALA B 1 326 ? 22.078 -72.5 -78.062 1 33.53 326 ALA B C 1
ATOM 5246 O O . ALA B 1 326 ? 21.469 -73.438 -78.562 1 33.53 326 ALA B O 1
ATOM 5247 N N . GLN B 1 327 ? 23.141 -71.875 -78.75 1 28.34 327 GLN B N 1
ATOM 5248 C CA . GLN B 1 327 ? 23.078 -72.438 -80.062 1 28.34 327 GLN B CA 1
ATOM 5249 C C . GLN B 1 327 ? 23.703 -73.812 -80.125 1 28.34 327 GLN B C 1
ATOM 5251 O O . GLN B 1 327 ? 23.781 -74.438 -81.125 1 28.34 327 GLN B O 1
ATOM 5256 N N . SER B 1 328 ? 24.609 -74.062 -79.062 1 28.11 328 SER B N 1
ATOM 5257 C CA . SER B 1 328 ? 25.578 -75.062 -79.625 1 28.11 328 SER B CA 1
ATOM 5258 C C . SER B 1 328 ? 24.953 -76.375 -79.812 1 28.11 328 SER B C 1
ATOM 5260 O O . SER B 1 328 ? 23.969 -76.75 -79.125 1 28.11 328 SER B O 1
ATOM 5262 N N . PRO B 1 329 ? 25.641 -77.375 -80.75 1 32.06 329 PRO B N 1
ATOM 5263 C CA . PRO B 1 329 ? 25.062 -78.562 -81.438 1 32.06 329 PRO B CA 1
ATOM 5264 C C . PRO B 1 329 ? 24.797 -79.688 -80.5 1 32.06 329 PRO B C 1
ATOM 5266 O O . PRO B 1 329 ? 25.375 -79.75 -79.438 1 32.06 329 PRO B O 1
ATOM 5269 N N . PRO B 1 330 ? 23.844 -80.688 -80.75 1 26.64 330 PRO B N 1
ATOM 5270 C CA . PRO B 1 330 ? 23.094 -81.688 -79.938 1 26.64 330 PRO B CA 1
ATOM 5271 C C . PRO B 1 330 ? 23.984 -82.812 -79.375 1 26.64 330 PRO B C 1
ATOM 5273 O O . PRO B 1 330 ? 23.5 -83.75 -78.75 1 26.64 330 PRO B O 1
ATOM 5276 N N . SER B 1 331 ? 25.328 -82.562 -79 1 22.92 331 SER B N 1
ATOM 5277 C CA . SER B 1 331 ? 26.031 -83.812 -79.188 1 22.92 331 SER B CA 1
ATOM 5278 C C . SER B 1 331 ? 25.438 -84.938 -78.375 1 22.92 331 SER B C 1
ATOM 5280 O O . SER B 1 331 ? 24.734 -84.688 -77.375 1 22.92 331 SER B O 1
ATOM 5282 N N . SER B 1 332 ? 25.891 -86.312 -78.688 1 21.62 332 SER B N 1
ATOM 5283 C CA . SER B 1 332 ? 25.422 -87.688 -78.562 1 21.62 332 SER B CA 1
ATOM 5284 C C . SER B 1 332 ? 25.391 -88.125 -77.125 1 21.62 332 SER B C 1
ATOM 5286 O O . SER B 1 332 ? 25.984 -87.438 -76.25 1 21.62 332 SER B O 1
ATOM 5288 N N . ASP B 1 333 ? 25.141 -89.562 -76.812 1 18.92 333 ASP B N 1
ATOM 5289 C CA . ASP B 1 333 ? 24.266 -90.312 -75.938 1 18.92 333 ASP B CA 1
ATOM 5290 C C . ASP B 1 333 ? 24.859 -90.438 -74.5 1 18.92 333 ASP B C 1
ATOM 5292 O O . ASP B 1 333 ? 24.141 -90.5 -73.5 1 18.92 333 ASP B O 1
ATOM 5296 N N . VAL B 1 334 ? 26.312 -90.562 -74.312 1 22.28 334 VAL B N 1
ATOM 5297 C CA . VAL B 1 334 ? 26.641 -91.875 -73.688 1 22.28 334 VAL B CA 1
ATOM 5298 C C . VAL B 1 334 ? 26.406 -91.812 -72.188 1 22.28 334 VAL B C 1
ATOM 5300 O O . VAL B 1 334 ? 26.719 -90.812 -71.562 1 22.28 334 VAL B O 1
ATOM 5303 N N . LYS B 1 335 ? 25.609 -92.875 -71.625 1 20.12 335 LYS B N 1
ATOM 5304 C CA . LYS B 1 335 ? 24.891 -93.312 -70.438 1 20.12 335 LYS B CA 1
ATOM 5305 C C . LYS B 1 335 ? 25.859 -93.438 -69.25 1 20.12 335 LYS B C 1
ATOM 5307 O O . LYS B 1 335 ? 25.438 -93.688 -68.125 1 20.12 335 LYS B O 1
ATOM 5312 N N . SER B 1 336 ? 27.25 -93.188 -69.375 1 18.8 336 SER B N 1
ATOM 5313 C CA . SER B 1 336 ? 27.859 -94.188 -68.5 1 18.8 336 SER B CA 1
ATOM 5314 C C . SER B 1 336 ? 27.484 -93.938 -67 1 18.8 336 SER B C 1
ATOM 5316 O O . SER B 1 336 ? 27.328 -92.812 -66.625 1 18.8 336 SER B O 1
ATOM 5318 N N . ALA B 1 337 ? 27.094 -95.062 -66.25 1 18.94 337 ALA B N 1
ATOM 5319 C CA . ALA B 1 337 ? 26.469 -95.625 -65.062 1 18.94 337 ALA B CA 1
ATOM 5320 C C . ALA B 1 337 ? 27.266 -95.25 -63.812 1 18.94 337 ALA B C 1
ATOM 5322 O O . ALA B 1 337 ? 26.703 -95.188 -62.719 1 18.94 337 ALA B O 1
ATOM 5323 N N . ALA B 1 338 ? 28.656 -95 -63.938 1 17.88 338 ALA B N 1
ATOM 5324 C CA . ALA B 1 338 ? 29.266 -95.875 -62.906 1 17.88 338 ALA B CA 1
ATOM 5325 C C . ALA B 1 338 ? 28.906 -95.375 -61.5 1 17.88 338 ALA B C 1
ATOM 5327 O O . ALA B 1 338 ? 28.531 -94.25 -61.312 1 17.88 338 ALA B O 1
ATOM 5328 N N . ASN B 1 339 ? 29.391 -96.188 -60.469 1 16.33 339 ASN B N 1
ATOM 5329 C CA . ASN B 1 339 ? 29.234 -96.938 -59.25 1 16.33 339 ASN B CA 1
ATOM 5330 C C . ASN B 1 339 ? 29.484 -96.062 -58 1 16.33 339 ASN B C 1
ATOM 5332 O O . ASN B 1 339 ? 28.688 -96.062 -57.062 1 16.33 339 ASN B O 1
ATOM 5336 N N . ASN B 1 340 ? 30.734 -95.5 -57.812 1 15.87 340 ASN B N 1
ATOM 5337 C CA . ASN B 1 340 ? 31.469 -96 -56.656 1 15.87 340 ASN B CA 1
ATOM 5338 C C . ASN B 1 340 ? 31.062 -95.25 -55.406 1 15.87 340 ASN B C 1
ATOM 5340 O O . ASN B 1 340 ? 30.547 -94.125 -55.469 1 15.87 340 ASN B O 1
ATOM 5344 N N . ASP B 1 341 ? 31.547 -95.688 -54.156 1 16.05 341 ASP B N 1
ATOM 5345 C CA . ASP B 1 341 ? 31.438 -96.25 -52.781 1 16.05 341 ASP B CA 1
ATOM 5346 C C . ASP B 1 341 ? 31.656 -95.125 -51.75 1 16.05 341 ASP B C 1
ATOM 5348 O O . ASP B 1 341 ? 31.141 -95.188 -50.656 1 16.05 341 ASP B O 1
ATOM 5352 N N . SER B 1 342 ? 32.625 -94.125 -51.844 1 17.17 342 SER B N 1
ATOM 5353 C CA . SER B 1 342 ? 33.5 -94.25 -50.688 1 17.17 342 SER B CA 1
ATOM 5354 C C . SER B 1 342 ? 32.844 -93.688 -49.438 1 17.17 342 SER B C 1
ATOM 5356 O O . SER B 1 342 ? 32.094 -92.688 -49.531 1 17.17 342 SER B O 1
ATOM 5358 N N . ALA B 1 343 ? 33.156 -94.188 -48.125 1 17.89 343 ALA B N 1
ATOM 5359 C CA . ALA B 1 343 ? 32.812 -94.562 -46.75 1 17.89 343 ALA B CA 1
ATOM 5360 C C . ALA B 1 343 ? 32.938 -93.438 -45.812 1 17.89 343 ALA B C 1
ATOM 5362 O O . ALA B 1 343 ? 32.219 -93.312 -44.812 1 17.89 343 ALA B O 1
ATOM 5363 N N . GLY B 1 344 ? 33.938 -92.5 -45.875 1 16.56 344 GLY B N 1
ATOM 5364 C CA . GLY B 1 344 ? 34.75 -92.5 -44.656 1 16.56 344 GLY B CA 1
ATOM 5365 C C . GLY B 1 344 ? 33.969 -91.938 -43.469 1 16.56 344 GLY B C 1
ATOM 5366 O O . GLY B 1 344 ? 32.906 -91.375 -43.625 1 16.56 344 GLY B O 1
ATOM 5367 N N . HIS B 1 345 ? 34.75 -91.5 -42.344 1 18.14 345 HIS B N 1
ATOM 5368 C CA . HIS B 1 345 ? 34.906 -91.75 -40.906 1 18.14 345 HIS B CA 1
ATOM 5369 C C . HIS B 1 345 ? 34 -90.875 -40.094 1 18.14 345 HIS B C 1
ATOM 5371 O O . HIS B 1 345 ? 33.656 -89.75 -40.531 1 18.14 345 HIS B O 1
ATOM 5377 N N . LYS B 1 346 ? 33.719 -91.188 -38.719 1 18.44 346 LYS B N 1
ATOM 5378 C CA . LYS B 1 346 ? 32.875 -91.375 -37.531 1 18.44 346 LYS B CA 1
ATOM 5379 C C . LYS B 1 346 ? 32.906 -90.188 -36.625 1 18.44 346 LYS B C 1
ATOM 5381 O O . LYS B 1 346 ? 31.969 -89.875 -35.906 1 18.44 346 LYS B O 1
ATOM 5386 N N . THR B 1 347 ? 34.062 -89.312 -36.344 1 18.53 347 THR B N 1
ATOM 5387 C CA . THR B 1 347 ? 34.5 -89.25 -34.969 1 18.53 347 THR B CA 1
ATOM 5388 C C . THR B 1 347 ? 33.469 -88.562 -34.094 1 18.53 347 THR B C 1
ATOM 5390 O O . THR B 1 347 ? 32.688 -87.75 -34.594 1 18.53 347 THR B O 1
ATOM 5393 N N . GLU B 1 348 ? 33.562 -88.625 -32.531 1 17.45 348 GLU B N 1
ATOM 5394 C CA . GLU B 1 348 ? 32.969 -88.938 -31.219 1 17.45 348 GLU B CA 1
ATOM 5395 C C . GLU B 1 348 ? 32.406 -87.688 -30.562 1 17.45 348 GLU B C 1
ATOM 5397 O O . GLU B 1 348 ? 31.234 -87.688 -30.141 1 17.45 348 GLU B O 1
ATOM 5402 N N . PRO B 1 349 ? 33.219 -86.812 -29.578 1 19.97 349 PRO B N 1
ATOM 5403 C CA . PRO B 1 349 ? 33.094 -86.812 -28.109 1 19.97 349 PRO B CA 1
ATOM 5404 C C . PRO B 1 349 ? 32.031 -85.875 -27.594 1 19.97 349 PRO B C 1
ATOM 5406 O O . PRO B 1 349 ? 31.641 -84.938 -28.297 1 19.97 349 PRO B O 1
ATOM 5409 N N . ALA B 1 350 ? 31.547 -85.875 -26.016 1 21.61 350 ALA B N 1
ATOM 5410 C CA . ALA B 1 350 ? 30.609 -85.812 -24.891 1 21.61 350 ALA B CA 1
ATOM 5411 C C . ALA B 1 350 ? 30.547 -84.375 -24.328 1 21.61 350 ALA B C 1
ATOM 5413 O O . ALA B 1 350 ? 29.469 -83.875 -24.047 1 21.61 350 ALA B O 1
ATOM 5414 N N . ALA B 1 351 ? 31.656 -83.938 -23.422 1 18.67 351 ALA B N 1
ATOM 5415 C CA . ALA B 1 351 ? 31.734 -83.75 -21.969 1 18.67 351 ALA B CA 1
ATOM 5416 C C . ALA B 1 351 ? 31.016 -82.438 -21.531 1 18.67 351 ALA B C 1
ATOM 5418 O O . ALA B 1 351 ? 30.156 -82.5 -20.641 1 18.67 351 ALA B O 1
ATOM 5419 N N . LEU B 1 352 ? 31.828 -81.438 -20.812 1 19.47 352 LEU B N 1
ATOM 5420 C CA . LEU B 1 352 ? 32.062 -81.062 -19.438 1 19.47 352 LEU B CA 1
ATOM 5421 C C . LEU B 1 352 ? 31.062 -80 -18.984 1 19.47 352 LEU B C 1
ATOM 5423 O O . LEU B 1 352 ? 30.453 -79.312 -19.812 1 19.47 352 LEU B O 1
ATOM 5427 N N . LEU B 1 353 ? 31.188 -79.375 -17.5 1 20.31 353 LEU B N 1
ATOM 5428 C CA . LEU B 1 353 ? 30.797 -79.188 -16.109 1 20.31 353 LEU B CA 1
ATOM 5429 C C . LEU B 1 353 ? 30.188 -77.812 -15.906 1 20.31 353 LEU B C 1
ATOM 5431 O O . LEU B 1 353 ? 29.109 -77.688 -15.312 1 20.31 353 LEU B O 1
ATOM 5435 N N . SER B 1 354 ? 31.031 -76.625 -15.695 1 20.89 354 SER B N 1
ATOM 5436 C CA . SER B 1 354 ? 31.438 -76 -14.438 1 20.89 354 SER B CA 1
ATOM 5437 C C . SER B 1 354 ? 30.406 -75 -13.945 1 20.89 354 SER B C 1
ATOM 5439 O O . SER B 1 354 ? 29.578 -74.5 -14.727 1 20.89 354 SER B O 1
ATOM 5441 N N . SER B 1 355 ? 30.734 -74.25 -12.625 1 23.23 355 SER B N 1
ATOM 5442 C CA . SER B 1 355 ? 30.359 -73.688 -11.328 1 23.23 355 SER B CA 1
ATOM 5443 C C . SER B 1 355 ? 29.531 -72.438 -11.492 1 23.23 355 SER B C 1
ATOM 5445 O O . SER B 1 355 ? 28.625 -72.375 -12.32 1 23.23 355 SER B O 1
ATOM 5447 N N . ALA B 1 356 ? 30.031 -71.375 -10.523 1 25.69 356 ALA B N 1
ATOM 5448 C CA . ALA B 1 356 ? 29.609 -70.375 -9.539 1 25.69 356 ALA B CA 1
ATOM 5449 C C . ALA B 1 356 ? 28.969 -69.125 -10.227 1 25.69 356 ALA B C 1
ATOM 5451 O O . ALA B 1 356 ? 27.844 -68.75 -9.898 1 25.69 356 ALA B O 1
ATOM 5452 N N . ALA B 1 357 ? 29.812 -68.062 -9.727 1 20.16 357 ALA B N 1
ATOM 5453 C CA . ALA B 1 357 ? 29.906 -66.625 -9.531 1 20.16 357 ALA B CA 1
ATOM 5454 C C . ALA B 1 357 ? 29.938 -65.875 -10.867 1 20.16 357 ALA B C 1
ATOM 5456 O O . ALA B 1 357 ? 30.594 -66.312 -11.812 1 20.16 357 ALA B O 1
#

InterPro domains:
  IPR001611 Leucine-rich repeat [PF13855] (75-131)
  IPR003591 Leucine-rich repeat, typical subtype [SM00369] (50-73)
  IPR003591 Leucine-rich repeat, typical subtype [SM00369] (74-97)
  IPR003591 Leucine-rich repeat, typical subtype [SM00369] (98-121)
  IPR032675 Leucine-rich repeat domain superfamily [G3DSA:3.80.10.10] (23-224)
  IPR050333 Small Leucine-Rich Proteoglycans [PTHR45712] (31-176)

Nearest PDB structures (foldseek):
  2id5-assembly1_C  TM=7.610E-01  e=7.892E-07  Homo sapiens
  2v9s-assembly1_A  TM=6.580E-01  e=3.326E-07  Homo sapiens
  2ft3-assembly3_E  TM=5.949E-01  e=1.266E-07  Bos taurus
  1xcd-assembly1_A  TM=7.427E-01  e=5.727E-06  Bos taurus
  4xsq-assembly1_A  TM=6.136E-01  e=9.862E-05  Branchiostoma floridae